Protein AF-0000000067792251 (afdb_homodimer)

Solvent-accessible surface area (backbone atoms only — not comparable to full-atom values): 27519 Å² total; per-residue (Å²): 104,34,86,64,56,53,53,62,68,55,43,51,54,51,32,38,54,39,51,49,47,38,54,52,42,26,46,64,21,83,80,44,34,27,47,16,54,19,36,26,45,37,43,52,54,42,43,35,72,36,38,66,38,32,41,46,61,91,41,80,80,48,86,60,35,38,45,60,38,61,23,41,11,64,29,30,64,33,52,50,41,48,38,27,75,64,55,43,46,65,62,75,56,53,77,36,33,48,39,90,92,36,55,37,55,70,33,40,40,35,92,54,25,72,84,43,71,46,70,21,70,60,67,33,50,43,54,39,52,46,44,52,51,34,52,53,29,56,76,65,70,42,86,32,39,30,38,34,38,34,37,53,62,36,62,59,34,19,46,40,56,28,30,40,32,51,30,30,64,68,33,32,33,45,30,38,38,33,31,51,37,38,60,58,36,74,88,33,43,26,66,78,77,58,38,66,66,52,52,65,55,34,45,42,30,45,48,35,44,73,44,74,37,47,23,75,36,53,60,44,42,49,57,49,71,75,61,60,72,76,78,48,28,18,34,34,37,44,21,47,27,41,28,11,42,85,31,82,93,39,39,76,40,50,80,26,41,68,32,53,55,54,76,66,49,44,54,52,45,46,60,66,47,50,83,130,103,34,87,63,56,51,52,62,69,55,44,50,54,51,32,38,54,39,49,48,46,37,53,54,41,27,45,65,22,83,79,45,31,27,47,16,54,18,35,27,45,36,43,55,54,45,44,35,71,35,37,65,39,32,42,44,63,90,42,80,79,48,87,61,34,39,46,60,37,62,23,41,11,66,28,30,63,34,51,50,39,49,39,28,74,64,55,42,45,65,62,76,56,52,77,36,32,49,38,90,91,36,56,38,53,70,34,40,41,36,92,53,26,72,85,43,71,47,70,22,69,61,68,32,50,42,54,39,51,47,44,53,52,34,52,52,29,56,76,64,71,42,84,33,39,32,38,35,39,34,36,55,60,37,63,59,34,18,47,39,56,30,30,40,34,52,30,31,64,68,32,33,33,44,29,39,38,34,32,49,37,37,57,60,34,74,89,34,43,28,65,78,76,57,38,65,66,53,52,66,54,34,45,41,31,45,46,34,44,73,45,74,38,48,23,72,36,52,62,46,42,48,55,48,71,75,63,62,72,76,78,48,26,18,35,33,38,44,22,47,27,39,28,11,42,83,32,82,93,38,39,73,41,51,79,25,42,69,32,54,54,54,76,67,48,44,54,53,46,47,60,65,46,50,84,130

Sequence (552 aa):
MNPYSLSVEALTHKARAIRRRIIHLNANSPAGGHTGADLSQVEILTALYFRILNCAPDRLQDPQRDIYIQSKGHAVGGYYCCLAEAGYFPESWLATYQHPDSHLPGHPVKHKTPGIELNTGALGHGLPVAVGIALAAKRDNSPRRVFVLTGDGELAEGSNWEAALAAAHYQLDNLIIINDKNKLQLAGTTCSIMNTDPLAEKWQAFGLQVTECAGNDMRSVVDTLENLPRNGKPNVVIANTEKGAGVSFIQGRAEWHHRVPKGEEIALALEELKDEMNPYSLSVEALTHKARAIRRRIIHLNANSPAGGHTGADLSQVEILTALYFRILNCAPDRLQDPQRDIYIQSKGHAVGGYYCCLAEAGYFPESWLATYQHPDSHLPGHPVKHKTPGIELNTGALGHGLPVAVGIALAAKRDNSPRRVFVLTGDGELAEGSNWEAALAAAHYQLDNLIIINDKNKLQLAGTTCSIMNTDPLAEKWQAFGLQVTECAGNDMRSVVDTLENLPRNGKPNVVIANTEKGAGVSFIQGRAEWHHRVPKGEEIALALEELKDE

pLDDT: mean 95.2, std 5.19, range [66.39, 98.92]

Nearest PDB structures (foldseek):
  6yak-assembly1_CCC  TM=9.677E-01  e=5.558E-31  Carboxydothermus hydrogenoformans
  6ha3-assembly1_A  TM=9.333E-01  e=1.113E-20  Homo sapiens
  6rjb-assembly1_B  TM=9.336E-01  e=1.178E-20  Homo sapiens
  3ooy-assembly1_A  TM=9.519E-01  e=7.527E-20  Homo sapiens
  4kxw-assembly1_A  TM=9.308E-01  e=3.239E-20  Homo sapiens

Structure (mmCIF, N/CA/C/O backbone):
data_AF-0000000067792251-model_v1
#
loop_
_entity.id
_entity.type
_entity.pdbx_description
1 polymer 'Transketolase N-terminal section'
#
loop_
_atom_site.group_PDB
_atom_site.id
_atom_site.type_symbol
_atom_site.label_atom_id
_atom_site.label_alt_id
_atom_site.label_comp_id
_atom_site.label_asym_id
_atom_site.label_entity_id
_atom_site.label_seq_id
_atom_site.pdbx_PDB_ins_code
_atom_site.Cartn_x
_atom_site.Cartn_y
_atom_site.Cartn_z
_atom_site.occupancy
_atom_site.B_iso_or_equiv
_atom_site.auth_seq_id
_atom_site.auth_comp_id
_atom_site.auth_asym_id
_atom_site.auth_atom_id
_atom_site.pdbx_PDB_model_num
ATOM 1 N N . MET A 1 1 ? -15.601 -30.311 -8.349 1 82.53 1 MET A N 1
ATOM 2 C CA . MET A 1 1 ? -14.493 -31.082 -7.793 1 82.53 1 MET A CA 1
ATOM 3 C C . MET A 1 1 ? -13.341 -31.175 -8.788 1 82.53 1 MET A C 1
ATOM 5 O O . MET A 1 1 ? -13.553 -31.087 -9.999 1 82.53 1 MET A O 1
ATOM 9 N N . ASN A 1 2 ? -12.109 -31.281 -8.289 1 88.79 2 ASN A N 1
ATOM 10 C CA . ASN A 1 2 ? -10.935 -31.504 -9.126 1 88.79 2 ASN A CA 1
ATOM 11 C C . ASN A 1 2 ? -10.942 -32.901 -9.741 1 88.79 2 ASN A C 1
ATOM 13 O O . ASN A 1 2 ? -11.087 -33.896 -9.03 1 88.79 2 ASN A O 1
ATOM 17 N N . PRO A 1 3 ? -10.883 -33.1 -10.979 1 92.8 3 PRO A N 1
ATOM 18 C CA . PRO A 1 3 ? -11.01 -34.419 -11.603 1 92.8 3 PRO A CA 1
ATOM 19 C C . PRO A 1 3 ? -9.802 -35.315 -11.339 1 92.8 3 PRO A C 1
ATOM 21 O O . PRO A 1 3 ? -9.87 -36.528 -11.551 1 92.8 3 PRO A O 1
ATOM 24 N N . TYR A 1 4 ? -8.658 -34.853 -10.886 1 93.98 4 TYR A N 1
ATOM 25 C CA . TYR A 1 4 ? -7.439 -35.64 -10.734 1 93.98 4 TYR A CA 1
ATOM 26 C C . TYR A 1 4 ? -7.259 -36.093 -9.29 1 93.98 4 TYR A C 1
ATOM 28 O O . TYR A 1 4 ? -7.172 -37.292 -9.015 1 93.98 4 TYR A O 1
ATOM 36 N N . SER A 1 5 ? -7.189 -35.232 -8.239 1 94.11 5 SER A N 1
ATOM 37 C CA . SER A 1 5 ? -6.952 -35.506 -6.826 1 94.11 5 SER A CA 1
ATOM 38 C C . SER A 1 5 ? -5.721 -36.385 -6.632 1 94.11 5 SER A C 1
ATOM 40 O O . SER A 1 5 ? -5.793 -37.428 -5.979 1 94.11 5 SER A O 1
ATOM 42 N N . LEU A 1 6 ? -4.628 -36.034 -7.203 1 98.24 6 LEU A N 1
ATOM 43 C CA . LEU A 1 6 ? -3.409 -36.835 -7.252 1 98.24 6 LEU A CA 1
ATOM 44 C C . LEU A 1 6 ? -2.727 -36.871 -5.889 1 98.24 6 LEU A C 1
ATOM 46 O O . LEU A 1 6 ? -2.88 -35.945 -5.089 1 98.24 6 LEU A O 1
ATOM 50 N N . SER A 1 7 ? -1.972 -37.999 -5.653 1 98.46 7 SER A N 1
ATOM 51 C CA . SER A 1 7 ? -1.122 -38.095 -4.47 1 98.46 7 SER A CA 1
ATOM 52 C C . SER A 1 7 ? 0.087 -37.172 -4.582 1 98.46 7 SER A C 1
ATOM 54 O O . SER A 1 7 ? 0.395 -36.672 -5.666 1 98.46 7 SER A O 1
ATOM 56 N N . VAL A 1 8 ? 0.789 -36.948 -3.49 1 98.51 8 VAL A N 1
ATOM 57 C CA . VAL A 1 8 ? 1.973 -36.096 -3.478 1 98.51 8 VAL A CA 1
ATOM 58 C C . VAL A 1 8 ? 3.025 -36.659 -4.431 1 98.51 8 VAL A C 1
ATOM 60 O O . VAL A 1 8 ? 3.685 -35.906 -5.151 1 98.51 8 VAL A O 1
ATOM 63 N N . GLU A 1 9 ? 3.183 -37.935 -4.427 1 97.93 9 GLU A N 1
ATOM 64 C CA . GLU A 1 9 ? 4.147 -38.578 -5.314 1 97.93 9 GLU A CA 1
ATOM 65 C C . GLU A 1 9 ? 3.78 -38.358 -6.779 1 97.93 9 GLU A C 1
ATOM 67 O O . GLU A 1 9 ? 4.639 -38.017 -7.595 1 97.93 9 GLU A O 1
ATOM 72 N N . ALA A 1 10 ? 2.55 -38.578 -7.084 1 98.4 10 ALA A N 1
ATOM 73 C CA . ALA A 1 10 ? 2.084 -38.373 -8.453 1 98.4 10 ALA A CA 1
ATOM 74 C C . ALA A 1 10 ? 2.225 -36.911 -8.868 1 98.4 10 ALA A C 1
ATOM 76 O O . ALA A 1 10 ? 2.554 -36.615 -10.019 1 98.4 10 ALA A O 1
ATOM 77 N N . LEU A 1 11 ? 1.97 -36.029 -7.939 1 98.71 11 LEU A N 1
ATOM 78 C CA . LEU A 1 11 ? 2.139 -34.603 -8.2 1 98.71 11 LEU A CA 1
ATOM 79 C C . LEU A 1 11 ? 3.595 -34.277 -8.512 1 98.71 11 LEU A C 1
ATOM 81 O O . LEU A 1 11 ? 3.878 -33.445 -9.378 1 98.71 11 LEU A O 1
ATOM 85 N N . THR A 1 12 ? 4.478 -34.857 -7.789 1 98.14 12 THR A N 1
ATOM 86 C CA . THR A 1 12 ? 5.901 -34.627 -8.014 1 98.14 12 THR A CA 1
ATOM 87 C C . THR A 1 12 ? 6.299 -35.043 -9.427 1 98.14 12 THR A C 1
ATOM 89 O O . THR A 1 12 ? 7.052 -34.335 -10.099 1 98.14 12 THR A O 1
ATOM 92 N N . HIS A 1 13 ? 5.792 -36.161 -9.866 1 97.7 13 HIS A N 1
ATOM 93 C CA . HIS A 1 13 ? 6.05 -36.617 -11.227 1 97.7 13 HIS A CA 1
ATOM 94 C C . HIS A 1 13 ? 5.44 -35.667 -12.252 1 97.7 13 HIS A C 1
ATOM 96 O O . HIS A 1 13 ? 6.07 -35.349 -13.263 1 97.7 13 HIS A O 1
ATOM 102 N N . LYS A 1 14 ? 4.202 -35.305 -11.977 1 97.87 14 LYS A N 1
ATOM 103 C CA . LYS A 1 14 ? 3.513 -34.363 -12.854 1 97.87 14 LYS A CA 1
ATOM 104 C C . LYS A 1 14 ? 4.281 -33.048 -12.959 1 97.87 14 LYS A C 1
ATOM 106 O O . LYS A 1 14 ? 4.379 -32.465 -14.041 1 97.87 14 LYS A O 1
ATOM 111 N N . ALA A 1 15 ? 4.82 -32.552 -11.882 1 98.36 15 ALA A N 1
ATOM 112 C CA . ALA A 1 15 ? 5.598 -31.317 -11.852 1 98.36 15 ALA A CA 1
ATOM 113 C C . ALA A 1 15 ? 6.842 -31.431 -12.729 1 98.36 15 ALA A C 1
ATOM 115 O O . ALA A 1 15 ? 7.211 -30.479 -13.421 1 98.36 15 ALA A O 1
ATOM 116 N N . ARG A 1 16 ? 7.485 -32.513 -12.664 1 97.73 16 ARG A N 1
ATOM 117 C CA . ARG A 1 16 ? 8.661 -32.741 -13.498 1 97.73 16 ARG A CA 1
ATOM 118 C C . ARG A 1 16 ? 8.301 -32.69 -14.979 1 97.73 16 ARG A C 1
ATOM 120 O O . ARG A 1 16 ? 9.034 -32.108 -15.781 1 97.73 16 ARG A O 1
ATOM 127 N N . ALA A 1 17 ? 7.225 -33.335 -15.319 1 97.51 17 ALA A N 1
ATOM 128 C CA . ALA A 1 17 ? 6.744 -33.301 -16.697 1 97.51 17 ALA A CA 1
ATOM 129 C C . ALA A 1 17 ? 6.462 -31.87 -17.145 1 97.51 17 ALA A C 1
ATOM 131 O O . ALA A 1 17 ? 6.787 -31.49 -18.272 1 97.51 17 ALA A O 1
ATOM 132 N N . ILE A 1 18 ? 5.879 -31.107 -16.322 1 98.17 18 ILE A N 1
ATOM 133 C CA . ILE A 1 18 ? 5.563 -29.714 -16.619 1 98.17 18 ILE A CA 1
ATOM 134 C C . ILE A 1 18 ? 6.853 -28.922 -16.815 1 98.17 18 ILE A C 1
ATOM 136 O O . ILE A 1 18 ? 6.949 -28.093 -17.723 1 98.17 18 ILE A O 1
ATOM 140 N N . ARG A 1 19 ? 7.859 -29.169 -16.011 1 98.32 19 ARG A N 1
ATOM 141 C CA . ARG A 1 19 ? 9.146 -28.502 -16.177 1 98.32 19 ARG A CA 1
ATOM 142 C C . ARG A 1 19 ? 9.736 -28.786 -17.555 1 98.32 19 ARG A C 1
ATOM 144 O O . ARG A 1 19 ? 10.285 -27.889 -18.198 1 98.32 19 ARG A O 1
ATOM 151 N N . ARG A 1 20 ? 9.643 -30.028 -17.948 1 97.86 20 ARG A N 1
ATOM 152 C CA . ARG A 1 20 ? 10.148 -30.375 -19.272 1 97.86 20 ARG A CA 1
ATOM 153 C C . ARG A 1 20 ? 9.419 -29.591 -20.359 1 97.86 20 ARG A C 1
ATOM 155 O O . ARG A 1 20 ? 10.041 -29.113 -21.31 1 97.86 20 ARG A O 1
ATOM 162 N N . ARG A 1 21 ? 8.191 -29.459 -20.209 1 97.56 21 ARG A N 1
ATOM 163 C CA . ARG A 1 21 ? 7.401 -28.702 -21.175 1 97.56 21 ARG A CA 1
ATOM 164 C C . ARG A 1 21 ? 7.799 -27.23 -21.174 1 97.56 21 ARG A C 1
ATOM 166 O O . ARG A 1 21 ? 7.837 -26.591 -22.227 1 97.56 21 ARG A O 1
ATOM 173 N N . ILE A 1 22 ? 8.011 -26.692 -19.984 1 97.83 22 ILE A N 1
ATOM 174 C CA . ILE A 1 22 ? 8.428 -25.3 -19.857 1 97.83 22 ILE A CA 1
ATOM 175 C C . ILE A 1 22 ? 9.731 -25.079 -20.623 1 97.83 22 ILE A C 1
ATOM 177 O O . ILE A 1 22 ? 9.878 -24.083 -21.335 1 97.83 22 ILE A O 1
ATOM 181 N N . ILE A 1 23 ? 10.66 -25.99 -20.473 1 97.55 23 ILE A N 1
ATOM 182 C CA . ILE A 1 23 ? 11.942 -25.895 -21.164 1 97.55 23 ILE A CA 1
ATOM 183 C C . ILE A 1 23 ? 11.712 -25.842 -22.672 1 97.55 23 ILE A C 1
ATOM 185 O O . ILE A 1 23 ? 12.237 -24.959 -23.356 1 97.55 23 ILE A O 1
ATOM 189 N N . HIS A 1 24 ? 10.911 -26.717 -23.183 1 97 24 HIS A N 1
ATOM 190 C CA . HIS A 1 24 ? 10.625 -26.758 -24.613 1 97 24 HIS A CA 1
ATOM 191 C C . HIS A 1 24 ? 9.879 -25.506 -25.062 1 97 24 HIS A C 1
ATOM 193 O O . HIS A 1 24 ? 10.175 -24.947 -26.12 1 97 24 HIS A O 1
ATOM 199 N N . LEU A 1 25 ? 8.887 -25.111 -24.31 1 97.56 25 LEU A N 1
ATOM 200 C CA . LEU A 1 25 ? 8.066 -23.948 -24.631 1 97.56 25 LEU A CA 1
ATOM 201 C C . LEU A 1 25 ? 8.933 -22.708 -24.826 1 97.56 25 LEU A C 1
ATOM 203 O O . LEU A 1 25 ? 8.818 -22.019 -25.842 1 97.56 25 LEU A O 1
ATOM 207 N N . ASN A 1 26 ? 9.726 -22.45 -23.858 1 96.3 26 ASN A N 1
ATOM 208 C CA . ASN A 1 26 ? 10.557 -21.251 -23.9 1 96.3 26 ASN A CA 1
ATOM 209 C C . ASN A 1 26 ? 11.639 -21.357 -24.971 1 96.3 26 ASN A C 1
ATOM 211 O O . ASN A 1 26 ? 11.951 -20.373 -25.644 1 96.3 26 ASN A O 1
ATOM 215 N N . ALA A 1 27 ? 12.22 -22.48 -25.122 1 95.1 27 ALA A N 1
ATOM 216 C CA . ALA A 1 27 ? 13.257 -22.685 -26.13 1 95.1 27 ALA A CA 1
ATOM 217 C C . ALA A 1 27 ? 12.723 -22.403 -27.532 1 95.1 27 ALA A C 1
ATOM 219 O O . ALA A 1 27 ? 13.469 -21.961 -28.409 1 95.1 27 ALA A O 1
ATOM 220 N N . ASN A 1 28 ? 11.489 -22.609 -27.754 1 94.34 28 ASN A N 1
ATOM 221 C CA . ASN A 1 28 ? 10.909 -22.513 -29.089 1 94.34 28 ASN A CA 1
ATOM 222 C C . ASN A 1 28 ? 10.138 -21.209 -29.273 1 94.34 28 ASN A C 1
ATOM 224 O O . ASN A 1 28 ? 9.546 -20.976 -30.328 1 94.34 28 ASN A O 1
ATOM 228 N N . SER A 1 29 ? 10.054 -20.436 -28.258 1 94.14 29 SER A N 1
ATOM 229 C CA . SER A 1 29 ? 9.326 -19.173 -28.326 1 94.14 29 SER A CA 1
ATOM 230 C C . SER A 1 29 ? 10.08 -18.145 -29.163 1 94.14 29 SER A C 1
ATOM 232 O O . SER A 1 29 ? 11.261 -17.886 -28.922 1 94.14 29 SER A O 1
ATOM 234 N N . PRO A 1 30 ? 9.458 -17.465 -30.124 1 92.4 30 PRO A N 1
ATOM 235 C CA . PRO A 1 30 ? 10.131 -16.447 -30.934 1 92.4 30 PRO A CA 1
ATOM 236 C C . PRO A 1 30 ? 10.457 -15.183 -30.142 1 92.4 30 PRO A C 1
ATOM 238 O O . PRO A 1 30 ? 11.376 -14.444 -30.502 1 92.4 30 PRO A O 1
ATOM 241 N N . ALA A 1 31 ? 9.669 -14.882 -29.123 1 88.56 31 ALA A N 1
ATOM 242 C CA . ALA A 1 31 ? 9.847 -13.653 -28.355 1 88.56 31 ALA A CA 1
ATOM 243 C C . ALA A 1 31 ? 10.586 -13.925 -27.048 1 88.56 31 ALA A C 1
ATOM 245 O O . ALA A 1 31 ? 10.693 -13.043 -26.192 1 88.56 31 ALA A O 1
ATOM 246 N N . GLY A 1 32 ? 11.031 -15.105 -26.919 1 87.15 32 GLY A N 1
ATOM 247 C CA . GLY A 1 32 ? 11.693 -15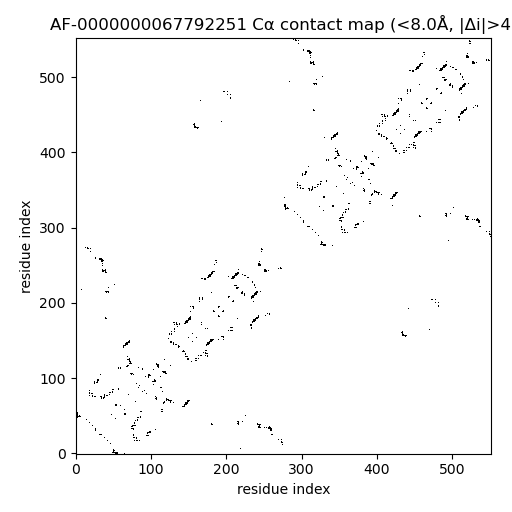.461 -25.674 1 87.15 32 GLY A CA 1
ATOM 248 C C . GLY A 1 32 ? 10.73 -15.928 -24.599 1 87.15 32 GLY A C 1
ATOM 249 O O . GLY A 1 32 ? 9.667 -16.473 -24.904 1 87.15 32 GLY A O 1
ATOM 250 N N . GLY A 1 33 ? 11.173 -15.865 -23.332 1 88.92 33 GLY A N 1
ATOM 251 C CA . GLY A 1 33 ? 10.363 -16.32 -22.213 1 88.92 33 GLY A CA 1
ATOM 252 C C . GLY A 1 33 ? 11.001 -16.047 -20.864 1 88.92 33 GLY A C 1
ATOM 253 O O . GLY A 1 33 ? 12.097 -15.488 -20.792 1 88.92 33 GLY A O 1
ATOM 254 N N . HIS A 1 34 ? 10.269 -16.278 -19.864 1 92.33 34 HIS A N 1
ATOM 255 C CA . HIS A 1 34 ? 10.714 -16.092 -18.488 1 92.33 34 HIS A CA 1
ATOM 256 C C . HIS A 1 34 ? 10.905 -17.431 -17.785 1 92.33 34 HIS A C 1
ATOM 258 O O . HIS A 1 34 ? 10.181 -17.75 -16.839 1 92.33 34 HIS A O 1
ATOM 264 N N . THR A 1 35 ? 11.986 -18.127 -18.239 1 94.89 35 THR A N 1
ATOM 265 C CA . THR A 1 35 ? 12.206 -19.505 -17.815 1 94.89 35 THR A CA 1
ATOM 266 C C . THR A 1 35 ? 12.335 -19.589 -16.296 1 94.89 35 THR A C 1
ATOM 268 O O . THR A 1 35 ? 11.735 -20.461 -15.664 1 94.89 35 THR A O 1
ATOM 271 N N . GLY A 1 36 ? 13.104 -18.689 -15.747 1 94.06 36 GLY A N 1
ATOM 272 C CA . GLY A 1 36 ? 13.316 -18.705 -14.308 1 94.06 36 GLY A CA 1
ATOM 273 C C . GLY A 1 36 ? 12.032 -18.555 -13.515 1 94.06 36 GLY A C 1
ATOM 274 O O . GLY A 1 36 ? 11.783 -19.315 -12.577 1 94.06 36 GLY A O 1
ATOM 275 N N . ALA A 1 37 ? 11.224 -17.585 -13.908 1 94.27 37 ALA A N 1
ATOM 276 C CA . ALA A 1 37 ? 9.961 -17.325 -13.22 1 94.27 37 ALA A CA 1
ATOM 277 C C . ALA A 1 37 ? 8.979 -18.475 -13.423 1 94.27 37 ALA A C 1
ATOM 279 O O . ALA A 1 37 ? 8.236 -18.834 -12.506 1 94.27 37 ALA A O 1
ATOM 280 N N . ASP A 1 38 ? 8.921 -19.059 -14.621 1 96.81 38 ASP A N 1
ATOM 281 C CA . ASP A 1 38 ? 8.051 -20.192 -14.921 1 96.81 38 ASP A CA 1
ATOM 282 C C . ASP A 1 38 ? 8.366 -21.381 -14.016 1 96.81 38 ASP A C 1
ATOM 284 O O . ASP A 1 38 ? 7.456 -22.025 -13.489 1 96.81 38 ASP A O 1
ATOM 288 N N . LEU A 1 39 ? 9.617 -21.613 -13.831 1 97.78 39 LEU A N 1
ATOM 289 C CA . LEU A 1 39 ? 10.072 -22.788 -13.097 1 97.78 39 LEU A CA 1
ATOM 290 C C . LEU A 1 39 ? 9.857 -22.61 -11.598 1 97.78 39 LEU A C 1
ATOM 292 O O . LEU A 1 39 ? 9.609 -23.583 -10.882 1 97.78 39 LEU A O 1
ATOM 296 N N . SER A 1 40 ? 9.843 -21.417 -11.12 1 97.45 40 SER A N 1
ATOM 297 C CA . SER A 1 40 ? 9.739 -21.171 -9.686 1 97.45 40 SER A CA 1
ATOM 298 C C . SER A 1 40 ? 8.382 -21.613 -9.146 1 97.45 40 SER A C 1
ATOM 300 O O . SER A 1 40 ? 8.28 -22.065 -8.004 1 97.45 40 SER A O 1
ATOM 302 N N . GLN A 1 41 ? 7.364 -21.594 -9.946 1 98.17 41 GLN A N 1
ATOM 303 C CA . GLN A 1 41 ? 5.996 -21.716 -9.454 1 98.17 41 GLN A CA 1
ATOM 304 C C . GLN A 1 41 ? 5.429 -23.103 -9.743 1 98.17 41 GLN A C 1
ATOM 306 O O . GLN A 1 41 ? 4.241 -23.351 -9.528 1 98.17 41 GLN A O 1
ATOM 311 N N . VAL A 1 42 ? 6.15 -24.012 -10.241 1 98.74 42 VAL A N 1
ATOM 312 C CA . VAL A 1 42 ? 5.674 -25.267 -10.812 1 98.74 42 VAL A CA 1
ATOM 313 C C . VAL A 1 42 ? 4.946 -26.079 -9.743 1 98.74 42 VAL A C 1
ATOM 315 O O . VAL A 1 42 ? 3.848 -26.587 -9.98 1 98.74 42 VAL A O 1
ATOM 318 N N . GLU A 1 43 ? 5.525 -26.246 -8.527 1 98.84 43 GLU A N 1
ATOM 319 C CA . GLU A 1 43 ? 4.875 -27.027 -7.479 1 98.84 43 GLU A CA 1
ATOM 320 C C . GLU A 1 43 ? 3.523 -26.428 -7.103 1 98.84 43 GLU A C 1
ATOM 322 O O . GLU A 1 43 ? 2.555 -27.158 -6.879 1 98.84 43 GLU A O 1
ATOM 327 N N . ILE A 1 44 ? 3.46 -25.116 -7.061 1 98.84 44 ILE A N 1
ATOM 328 C CA . ILE A 1 44 ? 2.25 -24.414 -6.647 1 98.84 44 ILE A CA 1
ATOM 329 C C . ILE A 1 44 ? 1.128 -24.686 -7.647 1 98.84 44 ILE A C 1
ATOM 331 O O . ILE A 1 44 ? 0.055 -25.162 -7.271 1 98.84 44 ILE A O 1
ATOM 335 N N . LEU A 1 45 ? 1.389 -24.438 -8.933 1 98.82 45 LEU A N 1
ATOM 336 C CA . LEU A 1 45 ? 0.381 -24.626 -9.97 1 98.82 45 LEU A CA 1
ATOM 337 C C . LEU A 1 45 ? -0.031 -26.091 -10.069 1 98.82 45 LEU A C 1
ATOM 339 O O . LEU A 1 45 ? -1.214 -26.397 -10.234 1 98.82 45 LEU A O 1
ATOM 343 N N . THR A 1 46 ? 0.963 -26.969 -9.982 1 98.85 46 THR A N 1
ATOM 344 C CA . THR A 1 46 ? 0.675 -28.396 -10.076 1 98.85 46 THR A CA 1
ATOM 345 C C . THR A 1 46 ? -0.246 -28.838 -8.942 1 98.85 46 THR A C 1
ATOM 347 O O . THR A 1 46 ? -1.232 -29.539 -9.173 1 98.85 46 THR A O 1
ATOM 350 N N . ALA A 1 47 ? 0.059 -28.45 -7.723 1 98.87 47 ALA A N 1
ATOM 351 C CA . ALA A 1 47 ? -0.785 -28.788 -6.58 1 98.87 47 ALA A CA 1
ATOM 352 C C . ALA A 1 47 ? -2.201 -28.248 -6.764 1 98.87 47 ALA A C 1
ATOM 354 O O . ALA A 1 47 ? -3.179 -28.946 -6.485 1 98.87 47 ALA A O 1
ATOM 355 N N . LEU A 1 48 ? -2.331 -27.056 -7.237 1 98.78 48 LEU A N 1
ATOM 356 C CA . LEU A 1 48 ? -3.628 -26.406 -7.392 1 98.78 48 LEU A CA 1
ATOM 357 C C . LEU A 1 48 ? -4.477 -27.129 -8.433 1 98.78 48 LEU A C 1
ATOM 359 O O . LEU A 1 48 ? -5.587 -27.576 -8.133 1 98.78 48 LEU A O 1
ATOM 363 N N . TYR A 1 49 ? -3.971 -27.387 -9.613 1 98.6 49 TYR A N 1
ATOM 364 C CA . TYR A 1 49 ? -4.79 -27.804 -10.746 1 98.6 49 TYR A CA 1
ATOM 365 C C . TYR A 1 49 ? -4.985 -29.315 -10.75 1 98.6 49 TYR A C 1
ATOM 367 O O . TYR A 1 49 ? -5.894 -29.828 -11.407 1 98.6 49 TYR A O 1
ATOM 375 N N . PHE A 1 50 ? -4.143 -30.074 -9.987 1 98.74 50 PHE A N 1
ATOM 376 C CA . PHE A 1 50 ? -4.252 -31.526 -10.075 1 98.74 50 PHE A CA 1
ATOM 377 C C . PHE A 1 50 ? -4.686 -32.118 -8.74 1 98.74 50 PHE A C 1
ATOM 379 O O . PHE A 1 50 ? -4.704 -33.339 -8.573 1 98.74 50 PHE A O 1
ATOM 386 N N . ARG A 1 51 ? -5.052 -31.201 -7.809 1 98.39 51 ARG A N 1
ATOM 387 C CA . ARG A 1 51 ? -5.493 -31.779 -6.543 1 98.39 51 ARG A CA 1
ATOM 388 C C . ARG A 1 51 ? -6.425 -30.826 -5.802 1 98.39 51 ARG A C 1
ATOM 390 O O . ARG A 1 51 ? -7.498 -31.227 -5.348 1 98.39 51 ARG A O 1
ATOM 397 N N . ILE A 1 52 ? -6.19 -29.566 -5.749 1 98.31 52 ILE A N 1
ATOM 398 C CA . ILE A 1 52 ? -6.735 -28.701 -4.709 1 98.31 52 ILE A CA 1
ATOM 399 C C . ILE A 1 52 ? -7.94 -27.936 -5.253 1 98.31 52 ILE A C 1
ATOM 401 O O . ILE A 1 52 ? -8.996 -27.895 -4.617 1 98.31 52 ILE A O 1
ATOM 405 N N . LEU A 1 53 ? -7.822 -27.318 -6.438 1 98.17 53 LEU A N 1
ATOM 406 C CA . LEU A 1 53 ? -8.855 -26.436 -6.972 1 98.17 53 LEU A CA 1
ATOM 407 C C . LEU A 1 53 ? -10.108 -27.224 -7.336 1 98.17 53 LEU A C 1
ATOM 409 O O . LEU A 1 53 ? -10.019 -28.294 -7.943 1 98.17 53 LEU A O 1
ATOM 413 N N . ASN A 1 54 ? -11.22 -26.705 -6.946 1 97.73 54 ASN A N 1
ATOM 414 C CA . ASN A 1 54 ? -12.493 -27.166 -7.489 1 97.73 54 ASN A CA 1
ATOM 415 C C . ASN A 1 54 ? -12.772 -26.553 -8.859 1 97.73 54 ASN A C 1
ATOM 417 O O . ASN A 1 54 ? -13.595 -25.644 -8.981 1 97.73 54 ASN A O 1
ATOM 421 N N . CYS A 1 55 ? -12.101 -27.036 -9.899 1 96.4 55 CYS A N 1
ATOM 422 C CA . CYS A 1 55 ? -12.276 -26.595 -11.278 1 96.4 55 CYS A CA 1
ATOM 423 C C . CYS A 1 55 ? -11.953 -27.719 -12.256 1 96.4 55 CYS A C 1
ATOM 425 O O . CYS A 1 55 ? -11.367 -28.732 -11.872 1 96.4 55 CYS A O 1
ATOM 427 N N . ALA A 1 56 ? -12.395 -27.593 -13.427 1 96.63 56 ALA A N 1
ATOM 428 C CA . ALA A 1 56 ? -12.178 -28.58 -14.482 1 96.63 56 ALA A CA 1
ATOM 429 C C . ALA A 1 56 ? -12.406 -27.967 -15.861 1 96.63 56 ALA A C 1
ATOM 431 O O . ALA A 1 56 ? -13.167 -27.007 -16.002 1 96.63 56 ALA A O 1
ATOM 432 N N . PRO A 1 57 ? -11.709 -28.546 -16.866 1 95.81 57 PRO A N 1
ATOM 433 C CA . PRO A 1 57 ? -11.818 -27.984 -18.214 1 95.81 57 PRO A CA 1
ATOM 434 C C . PRO A 1 57 ? -13.245 -28.024 -18.756 1 95.81 57 PRO A C 1
ATOM 436 O O . PRO A 1 57 ? -13.604 -27.222 -19.622 1 95.81 57 PRO A O 1
ATOM 439 N N . ASP A 1 58 ? -14.07 -28.921 -18.281 1 95.32 58 ASP A N 1
ATOM 440 C CA . ASP A 1 58 ? -15.429 -29.038 -18.8 1 95.32 58 ASP A CA 1
ATOM 441 C C . ASP A 1 58 ? -16.414 -28.246 -17.943 1 95.32 58 ASP A C 1
ATOM 443 O O . ASP A 1 58 ? -17.628 -28.348 -18.13 1 95.32 58 ASP A O 1
ATOM 447 N N . ARG A 1 59 ? -15.934 -27.49 -17.001 1 95.01 59 ARG A N 1
ATOM 448 C CA . ARG A 1 59 ? -16.791 -26.724 -16.102 1 95.01 59 ARG A CA 1
ATOM 449 C C . ARG A 1 59 ? -16.328 -25.274 -16.006 1 95.01 59 ARG A C 1
ATOM 451 O O . ARG A 1 59 ? -16.251 -24.712 -14.912 1 95.01 59 ARG A O 1
ATOM 458 N N . LEU A 1 60 ? -15.961 -24.705 -17.099 1 94.23 60 LEU A N 1
ATOM 459 C CA . LEU A 1 60 ? -15.387 -23.365 -17.15 1 94.23 60 LEU A CA 1
ATOM 460 C C . LEU A 1 60 ? -16.415 -22.317 -16.736 1 94.23 60 LEU A C 1
ATOM 462 O O . LEU A 1 60 ? -16.051 -21.233 -16.275 1 94.23 60 LEU A O 1
ATOM 466 N N . GLN A 1 61 ? -17.718 -22.647 -16.829 1 93.5 61 GLN A N 1
ATOM 467 C CA . GLN A 1 61 ? -18.761 -21.663 -16.557 1 93.5 61 GLN A CA 1
ATOM 468 C C . GLN A 1 61 ? -19.483 -21.973 -15.249 1 93.5 61 GLN A C 1
ATOM 470 O O . GLN A 1 61 ? -20.473 -21.322 -14.911 1 93.5 61 GLN A O 1
ATOM 475 N N . ASP A 1 62 ? -19.022 -23.001 -14.547 1 94.59 62 ASP A N 1
ATOM 476 C CA . ASP A 1 62 ? -19.616 -23.347 -13.26 1 94.59 62 ASP A CA 1
ATOM 477 C C . ASP A 1 62 ? -19.445 -22.212 -12.253 1 94.59 62 ASP A C 1
ATOM 479 O O . ASP A 1 62 ? -18.319 -21.847 -11.907 1 94.59 62 ASP A O 1
ATOM 483 N N . PRO A 1 63 ? -20.478 -21.665 -11.779 1 93.31 63 PRO A N 1
ATOM 484 C CA . PRO A 1 63 ? -20.377 -20.516 -10.876 1 93.31 63 PRO A CA 1
ATOM 485 C C . PRO A 1 63 ? -19.86 -20.898 -9.491 1 93.31 63 PRO A C 1
ATOM 487 O O . PRO A 1 63 ? -19.54 -20.022 -8.684 1 93.31 63 PRO A O 1
ATOM 490 N N . GLN A 1 64 ? -19.746 -22.16 -9.249 1 94.87 64 GLN A N 1
ATOM 491 C CA . GLN A 1 64 ? -19.33 -22.603 -7.922 1 94.87 64 GLN A CA 1
ATOM 492 C C . GLN A 1 64 ? -17.859 -23.01 -7.914 1 94.87 64 GLN A C 1
ATOM 494 O O . GLN A 1 64 ? -17.297 -23.303 -6.857 1 94.87 64 GLN A O 1
ATOM 499 N N . ARG A 1 65 ? -17.286 -23.022 -9.076 1 97.41 65 ARG A N 1
ATOM 500 C CA . ARG A 1 65 ? -15.9 -23.468 -9.171 1 97.41 65 ARG A CA 1
ATOM 501 C C . ARG A 1 65 ? -14.957 -22.468 -8.512 1 97.41 65 ARG A C 1
ATOM 503 O O . ARG A 1 65 ? -15.299 -21.294 -8.354 1 97.41 65 ARG A O 1
ATOM 510 N N . ASP A 1 66 ? -13.782 -22.964 -8.112 1 98.25 66 ASP A N 1
ATOM 511 C CA . ASP A 1 66 ? -12.734 -22.065 -7.64 1 98.25 66 ASP A CA 1
ATOM 512 C C . ASP A 1 66 ? -12.193 -21.206 -8.781 1 98.25 66 ASP A C 1
ATOM 514 O O . ASP A 1 66 ? -12.292 -21.584 -9.95 1 98.25 66 ASP A O 1
ATOM 518 N N . ILE A 1 67 ? -11.685 -20.053 -8.438 1 98.03 67 ILE A N 1
ATOM 519 C CA . ILE A 1 67 ? -11.058 -19.14 -9.387 1 98.03 67 ILE A CA 1
ATOM 520 C C . ILE A 1 67 ? -9.566 -19.026 -9.084 1 98.03 67 ILE A C 1
ATOM 522 O O . ILE A 1 67 ? -9.171 -18.88 -7.925 1 98.03 67 ILE A O 1
ATOM 526 N N . TYR A 1 68 ? -8.791 -19.162 -10.095 1 98.19 68 TYR A N 1
ATOM 527 C CA . TYR A 1 68 ? -7.358 -18.91 -9.993 1 98.19 68 TYR A CA 1
ATOM 528 C C . TYR A 1 68 ? -6.952 -17.715 -10.846 1 98.19 68 TYR A C 1
ATOM 530 O O . TYR A 1 68 ? -7.338 -17.618 -12.013 1 98.19 68 TYR A O 1
ATOM 538 N N . ILE A 1 69 ? -6.149 -16.849 -10.292 1 97.89 69 ILE A N 1
ATOM 539 C CA . ILE A 1 69 ? -5.639 -15.684 -11.007 1 97.89 69 ILE A CA 1
ATOM 540 C C . ILE A 1 69 ? -4.114 -15.668 -10.946 1 97.89 69 ILE A C 1
ATOM 542 O O . ILE A 1 69 ? -3.529 -15.711 -9.86 1 97.89 69 ILE A O 1
ATOM 546 N N . GLN A 1 70 ? -3.503 -15.654 -12.072 1 97.15 70 GLN A N 1
ATOM 547 C CA . GLN A 1 70 ? -2.065 -15.442 -12.198 1 97.15 70 GLN A CA 1
ATOM 548 C C . GLN A 1 70 ? -1.728 -13.954 -12.218 1 97.15 70 GLN A C 1
ATOM 550 O O . GLN A 1 70 ? -1.703 -13.332 -13.282 1 97.15 70 GLN A O 1
ATOM 555 N N . SER A 1 71 ? -1.374 -13.424 -11.084 1 96.59 71 SER A N 1
ATOM 556 C CA . SER A 1 71 ? -1.027 -12.008 -11.031 1 96.59 71 SER A CA 1
ATOM 557 C C . SER A 1 71 ? 0.392 -11.766 -11.536 1 96.59 71 SER A C 1
ATOM 559 O O . SER A 1 71 ? 0.673 -10.73 -12.142 1 96.59 71 SER A O 1
ATOM 561 N N . LYS A 1 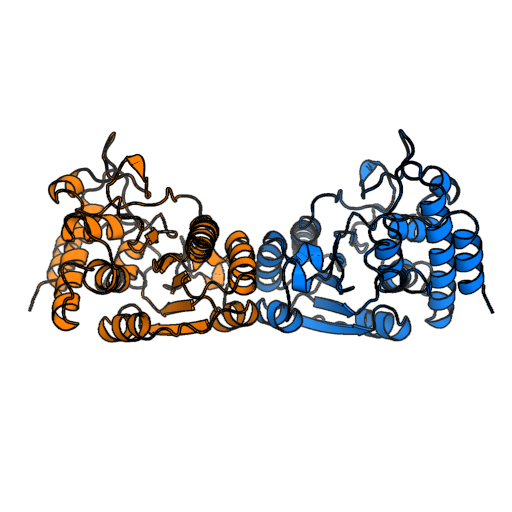72 ? 1.231 -12.729 -11.204 1 94.09 72 LYS A N 1
ATOM 562 C CA . LYS A 1 72 ? 2.577 -12.721 -11.768 1 94.09 72 LYS A CA 1
ATOM 563 C C . LYS A 1 72 ? 2.554 -13.08 -13.251 1 94.09 72 LYS A C 1
ATOM 565 O O . LYS A 1 72 ? 3.014 -14.155 -13.642 1 94.09 72 LYS A O 1
ATOM 570 N N . GLY A 1 73 ? 2.149 -12.181 -14.096 1 92.56 73 GLY A N 1
ATOM 571 C CA . GLY A 1 73 ? 1.728 -12.434 -15.465 1 92.56 73 GLY A CA 1
ATOM 572 C C . GLY A 1 73 ? 2.865 -12.872 -16.368 1 92.56 73 GLY A C 1
ATOM 573 O O . GLY A 1 73 ? 2.657 -13.638 -17.311 1 92.56 73 GLY A O 1
ATOM 574 N N . HIS A 1 74 ? 4.03 -12.384 -16.111 1 90.94 74 HIS A N 1
ATOM 575 C CA . HIS A 1 74 ? 5.148 -12.706 -16.991 1 90.94 74 HIS A CA 1
ATOM 576 C C . HIS A 1 74 ? 5.515 -14.183 -16.898 1 90.94 74 HIS A C 1
ATOM 578 O O . HIS A 1 74 ? 6.215 -14.709 -17.767 1 90.94 74 HIS A O 1
ATOM 584 N N . ALA A 1 75 ? 5.056 -14.875 -15.883 1 94.18 75 ALA A N 1
ATOM 585 C CA . ALA A 1 75 ? 5.336 -16.299 -15.718 1 94.18 75 ALA A CA 1
ATOM 586 C C . ALA A 1 75 ? 4.207 -17.15 -16.292 1 94.18 75 ALA A C 1
ATOM 588 O O . ALA A 1 75 ? 3.955 -18.261 -15.818 1 94.18 75 ALA A O 1
ATOM 589 N N . VAL A 1 76 ? 3.583 -16.676 -17.318 1 96.36 76 VAL A N 1
ATOM 590 C CA . VAL A 1 76 ? 2.389 -17.316 -17.861 1 96.36 76 VAL A CA 1
ATOM 591 C C . VAL A 1 76 ? 2.776 -18.603 -18.585 1 96.36 76 VAL A C 1
ATOM 593 O O . VAL A 1 76 ? 1.959 -19.517 -18.719 1 96.36 76 VAL A O 1
ATOM 596 N N . GLY A 1 77 ? 4.02 -18.699 -19.114 1 97 77 GLY A N 1
ATOM 597 C CA . GLY A 1 77 ? 4.448 -19.919 -19.78 1 97 77 GLY A CA 1
ATOM 598 C C . GLY A 1 77 ? 4.249 -21.162 -18.934 1 97 77 GLY A C 1
ATOM 599 O O . GLY A 1 77 ? 3.731 -22.172 -19.416 1 97 77 GLY A O 1
ATOM 600 N N . GLY A 1 78 ? 4.697 -21.089 -17.687 1 97.58 78 GLY A N 1
ATOM 601 C CA . GLY A 1 78 ? 4.469 -22.197 -16.772 1 97.58 78 GLY A CA 1
ATOM 602 C C . GLY A 1 78 ? 2.998 -22.493 -16.547 1 97.58 78 GLY A C 1
ATOM 603 O O . GLY A 1 78 ? 2.601 -23.656 -16.452 1 97.58 78 GLY A O 1
ATOM 604 N N . TYR A 1 79 ? 2.207 -21.495 -16.486 1 98.25 79 TYR A N 1
ATOM 605 C CA . TYR A 1 79 ? 0.764 -21.627 -16.316 1 98.25 79 TYR A CA 1
ATOM 606 C C . TYR A 1 79 ? 0.136 -22.332 -17.512 1 98.25 79 TYR A C 1
ATOM 608 O O . TYR A 1 79 ? -0.675 -23.246 -17.347 1 98.25 79 TYR A O 1
ATOM 616 N N . TYR A 1 80 ? 0.542 -21.95 -18.73 1 98.5 80 TYR A N 1
ATOM 617 C CA . TYR A 1 80 ? 0.038 -22.589 -19.94 1 98.5 80 TYR A CA 1
ATOM 618 C C . TYR A 1 80 ? 0.371 -24.076 -19.951 1 98.5 80 TYR A C 1
ATOM 620 O O . TYR A 1 80 ? -0.471 -24.904 -20.306 1 98.5 80 TYR A O 1
ATOM 628 N N . CYS A 1 81 ? 1.563 -24.421 -19.576 1 98.58 81 CYS A N 1
ATOM 629 C CA . CYS A 1 81 ? 1.963 -25.823 -19.542 1 98.58 81 CYS A CA 1
ATOM 630 C C . CYS A 1 81 ? 1.091 -26.616 -18.575 1 98.58 81 CYS A C 1
ATOM 632 O O . CYS A 1 81 ? 0.686 -27.74 -18.877 1 98.58 81 CYS A O 1
ATOM 634 N N . CYS A 1 82 ? 0.814 -26.011 -17.479 1 98.51 82 CYS A N 1
ATOM 635 C CA . CYS A 1 82 ? -0.049 -26.645 -16.489 1 98.51 82 CYS A CA 1
ATOM 636 C C . CYS A 1 82 ? -1.459 -26.837 -17.036 1 98.51 82 CYS A C 1
ATOM 638 O O . CYS A 1 82 ? -2.034 -27.92 -16.915 1 98.51 82 CYS A O 1
ATOM 640 N N . LEU A 1 83 ? -2.028 -25.802 -17.644 1 98.41 83 LEU A N 1
ATOM 641 C CA . LEU A 1 83 ? -3.38 -25.857 -18.188 1 98.41 83 LEU A CA 1
ATOM 642 C C . LEU A 1 83 ? -3.476 -26.895 -19.301 1 98.41 83 LEU A C 1
ATOM 644 O O . LEU A 1 83 ? -4.471 -27.617 -19.399 1 98.41 83 LEU A O 1
ATOM 648 N N . ALA A 1 84 ? -2.431 -26.938 -20.147 1 98.23 84 ALA A N 1
ATOM 649 C CA . ALA A 1 84 ? -2.406 -27.947 -21.202 1 98.23 84 ALA A CA 1
ATOM 650 C C . ALA A 1 84 ? -2.413 -29.356 -20.615 1 98.23 84 ALA A C 1
ATOM 652 O O . ALA A 1 84 ? -3.189 -30.211 -21.048 1 98.23 84 ALA A O 1
ATOM 653 N N . GLU A 1 85 ? -1.575 -29.545 -19.633 1 97.3 85 GLU A N 1
ATOM 654 C CA . GLU A 1 85 ? -1.499 -30.84 -18.963 1 97.3 85 GLU A CA 1
ATOM 655 C C . GLU A 1 85 ? -2.825 -31.197 -18.298 1 97.3 85 GLU A C 1
ATOM 657 O O . GLU A 1 85 ? -3.184 -32.373 -18.208 1 97.3 85 GLU A O 1
ATOM 662 N N . ALA A 1 86 ? -3.542 -30.231 -17.862 1 97.43 86 ALA A N 1
ATOM 663 C CA . ALA A 1 86 ? -4.809 -30.443 -17.167 1 97.43 86 ALA A CA 1
ATOM 664 C C . ALA A 1 86 ? -5.964 -30.563 -18.157 1 97.43 86 ALA A C 1
ATOM 666 O O . ALA A 1 86 ? -7.107 -30.805 -17.761 1 97.43 86 ALA A O 1
ATOM 667 N N . GLY A 1 87 ? -5.758 -30.301 -19.432 1 97.33 87 GLY A N 1
ATOM 668 C CA . GLY A 1 87 ? -6.746 -30.594 -20.458 1 97.33 87 GLY A CA 1
ATOM 669 C C . GLY A 1 87 ? -7.613 -29.4 -20.81 1 97.33 87 GLY A C 1
ATOM 670 O O . GLY A 1 87 ? -8.688 -29.557 -21.391 1 97.33 87 GLY A O 1
ATOM 671 N N . TYR A 1 88 ? -7.195 -28.23 -20.472 1 97.84 88 TYR A N 1
ATOM 672 C CA . TYR A 1 88 ? -7.995 -27.044 -20.756 1 97.84 88 TYR A CA 1
ATOM 673 C C . TYR A 1 88 ? -7.925 -26.679 -22.234 1 97.84 88 TYR A C 1
ATOM 675 O O . TYR A 1 88 ? -8.846 -26.059 -22.771 1 97.84 88 TYR A O 1
ATOM 683 N N . PHE A 1 89 ? -6.849 -27.029 -22.931 1 97.77 89 PHE A N 1
ATOM 684 C CA . PHE A 1 89 ? -6.664 -26.899 -24.372 1 97.77 89 PHE A CA 1
ATOM 685 C C . PHE A 1 89 ? -5.671 -27.935 -24.885 1 97.77 89 PHE A C 1
ATOM 687 O O . PHE A 1 89 ? -4.962 -28.567 -24.098 1 97.77 89 PHE A O 1
ATOM 694 N N . PRO A 1 90 ? -5.639 -28.159 -26.116 1 97.66 90 PRO A N 1
ATOM 695 C CA . PRO A 1 90 ? -4.748 -29.198 -26.637 1 97.66 90 PRO A CA 1
ATOM 696 C C . PRO A 1 90 ? -3.272 -28.857 -26.45 1 97.66 90 PRO A C 1
ATOM 698 O O . PRO A 1 90 ? -2.871 -27.707 -26.645 1 97.66 90 PRO A O 1
ATOM 701 N N . GLU A 1 91 ? -2.503 -29.849 -26.126 1 96.71 91 GLU A N 1
ATOM 702 C CA . GLU A 1 91 ? -1.07 -29.692 -25.897 1 96.71 91 GLU A CA 1
ATOM 703 C C . GLU A 1 91 ? -0.379 -29.09 -27.117 1 96.71 91 GLU A C 1
ATOM 705 O O . GLU A 1 91 ? 0.624 -28.386 -26.985 1 96.71 91 GLU A O 1
ATOM 710 N N . SER A 1 92 ? -0.918 -29.36 -28.264 1 97.16 92 SER A N 1
ATOM 711 C CA . SER A 1 92 ? -0.315 -28.886 -29.505 1 97.16 92 SER A CA 1
ATOM 712 C C . SER A 1 92 ? -0.283 -27.362 -29.557 1 97.16 92 SER A C 1
ATOM 714 O O . SER A 1 92 ? 0.496 -26.777 -30.312 1 97.16 92 SER A O 1
ATOM 716 N N . TRP A 1 93 ? -1.158 -26.657 -28.757 1 97.84 93 TRP A N 1
ATOM 717 C CA . TRP A 1 93 ? -1.165 -25.199 -28.714 1 97.84 93 TRP A CA 1
ATOM 718 C C . TRP A 1 93 ? 0.157 -24.663 -28.174 1 97.84 93 TRP A C 1
ATOM 720 O O . TRP A 1 93 ? 0.565 -23.549 -28.508 1 97.84 93 TRP A O 1
ATOM 730 N N . LEU A 1 94 ? 0.844 -25.426 -27.376 1 97.99 94 LEU A N 1
ATOM 731 C CA . LEU A 1 94 ? 2.067 -24.966 -26.726 1 97.99 94 LEU A CA 1
ATOM 732 C C . LEU A 1 94 ? 3.122 -24.588 -27.76 1 97.99 94 LEU A C 1
ATOM 734 O O . LEU A 1 94 ? 3.914 -23.67 -27.537 1 97.99 94 LEU A O 1
ATOM 738 N N . ALA A 1 95 ? 3.111 -25.212 -28.86 1 96.48 95 ALA A N 1
ATOM 739 C CA . ALA A 1 95 ? 4.08 -24.935 -29.917 1 96.48 95 ALA A CA 1
ATOM 740 C C . ALA A 1 95 ? 3.843 -23.558 -30.531 1 96.48 95 ALA A C 1
ATOM 742 O O . ALA A 1 95 ? 4.713 -23.021 -31.221 1 96.48 95 ALA A O 1
ATOM 743 N N . THR A 1 96 ? 2.696 -22.943 -30.286 1 96.9 96 THR A N 1
ATOM 744 C CA . THR A 1 96 ? 2.354 -21.655 -30.879 1 96.9 96 THR A CA 1
ATOM 745 C C . THR A 1 96 ? 2.575 -20.523 -29.879 1 96.9 96 THR A C 1
ATOM 747 O O . THR A 1 96 ? 2.259 -19.366 -30.164 1 96.9 96 THR A O 1
ATOM 750 N N . TYR A 1 97 ? 3.121 -20.82 -28.792 1 96.91 97 TYR A N 1
ATOM 751 C CA . TYR A 1 97 ? 3.353 -19.846 -27.73 1 96.91 97 TYR A CA 1
ATOM 752 C C . TYR A 1 97 ? 4.048 -18.603 -28.272 1 96.91 97 TYR A C 1
ATOM 754 O O . TYR A 1 97 ? 5.086 -18.702 -28.93 1 96.91 97 TYR A O 1
ATOM 762 N N . GLN A 1 98 ? 3.408 -17.456 -28.06 1 96.46 98 GLN A N 1
ATOM 763 C CA . GLN A 1 98 ? 3.879 -16.114 -28.385 1 96.46 98 GLN A CA 1
ATOM 764 C C . GLN A 1 98 ? 4.063 -15.946 -29.891 1 96.46 98 GLN A C 1
ATOM 766 O O . GLN A 1 98 ? 4.814 -15.075 -30.336 1 96.46 98 GLN A O 1
ATOM 771 N N . HIS A 1 99 ? 3.479 -16.845 -30.647 1 95.05 99 HIS A N 1
ATOM 772 C CA . HIS A 1 99 ? 3.374 -16.612 -32.083 1 95.05 99 HIS A CA 1
ATOM 773 C C . HIS A 1 99 ? 2.25 -15.631 -32.401 1 95.05 99 HIS A C 1
ATOM 775 O O . HIS A 1 99 ? 1.326 -15.459 -31.604 1 95.05 99 HIS A O 1
ATOM 781 N N . PRO A 1 100 ? 2.385 -14.942 -33.549 1 92.06 100 PRO A N 1
ATOM 782 C CA . PRO A 1 100 ? 1.28 -14.065 -33.944 1 92.06 100 PRO A CA 1
ATOM 783 C C . PRO A 1 100 ? -0.065 -14.788 -33.972 1 92.06 100 PRO A C 1
ATOM 785 O O . PRO A 1 100 ? -0.149 -15.924 -34.445 1 92.06 100 PRO A O 1
ATOM 788 N N . ASP A 1 101 ? -1.109 -14.287 -33.371 1 90.39 101 ASP A N 1
ATOM 789 C CA . ASP A 1 101 ? -2.488 -14.767 -33.359 1 90.39 101 ASP A CA 1
ATOM 790 C C . ASP A 1 101 ? -2.617 -16.047 -32.537 1 90.39 101 ASP A C 1
ATOM 792 O O . ASP A 1 101 ? -3.611 -16.767 -32.652 1 90.39 101 ASP A O 1
ATOM 796 N N . SER A 1 102 ? -1.508 -16.338 -31.813 1 95.16 102 SER A N 1
ATOM 797 C CA . SER A 1 102 ? -1.562 -17.505 -30.938 1 95.16 102 SER A CA 1
ATOM 798 C C . SER A 1 102 ? -2.612 -17.329 -29.846 1 95.16 102 SER A C 1
ATOM 800 O O . SER A 1 102 ? -2.922 -16.203 -29.451 1 95.16 102 SER A O 1
ATOM 802 N N . HIS A 1 103 ? -3.112 -18.405 -29.399 1 97.2 103 HIS A N 1
ATOM 803 C CA . HIS A 1 103 ? -4.004 -18.418 -28.245 1 97.2 103 HIS A CA 1
ATOM 804 C C . HIS A 1 103 ? -3.22 -18.309 -26.942 1 97.2 103 HIS A C 1
ATOM 806 O O . HIS A 1 103 ? -3.811 -18.246 -25.861 1 97.2 103 HIS A O 1
ATOM 812 N N . LEU A 1 104 ? -1.887 -18.251 -27.088 1 97.55 104 LEU A N 1
ATOM 813 C CA . LEU A 1 104 ? -1.029 -18.25 -25.908 1 97.55 104 LEU A CA 1
ATOM 814 C C . LEU A 1 104 ? -0.046 -17.086 -25.952 1 97.55 104 LEU A C 1
ATOM 816 O O . LEU A 1 104 ? 1.151 -17.286 -26.175 1 97.55 104 LEU A O 1
ATOM 820 N N . PRO A 1 105 ? -0.546 -15.883 -25.651 1 95.54 105 PRO A N 1
ATOM 821 C CA . PRO A 1 105 ? 0.352 -14.727 -25.615 1 95.54 105 PRO A CA 1
ATOM 822 C C . PRO A 1 105 ? 1.312 -14.763 -24.428 1 95.54 105 PRO A C 1
ATOM 824 O O . PRO A 1 105 ? 1.262 -15.691 -23.617 1 95.54 105 PRO A O 1
ATOM 827 N N . GLY A 1 106 ? 2.153 -13.727 -24.365 1 93.79 106 GLY A N 1
ATOM 828 C CA . GLY A 1 106 ? 3.212 -13.69 -23.369 1 93.79 106 GLY A CA 1
ATOM 829 C C . GLY A 1 106 ? 2.715 -13.329 -21.982 1 93.79 106 GLY A C 1
ATOM 830 O O . GLY A 1 106 ? 3.484 -13.34 -21.019 1 93.79 106 GLY A O 1
ATOM 831 N N . HIS A 1 107 ? 1.455 -12.946 -21.875 1 94.34 107 HIS A N 1
ATOM 832 C CA . HIS A 1 107 ? 0.734 -12.707 -20.63 1 94.34 107 HIS A CA 1
ATOM 833 C C . HIS A 1 107 ? -0.661 -13.321 -20.675 1 94.34 107 HIS A C 1
ATOM 835 O O . HIS A 1 107 ? -1.178 -13.62 -21.754 1 94.34 107 HIS A O 1
ATOM 841 N N . PRO A 1 108 ? -1.229 -13.559 -19.489 1 94.96 108 PRO A N 1
ATOM 842 C CA . PRO A 1 108 ? -2.578 -14.129 -19.485 1 94.96 108 PRO A CA 1
ATOM 843 C C . PRO A 1 108 ? -3.602 -13.226 -20.17 1 94.96 108 PRO A C 1
ATOM 845 O O . PRO A 1 108 ? -3.665 -12.028 -19.881 1 94.96 108 PRO A O 1
ATOM 848 N N . VAL A 1 109 ? -4.37 -13.847 -21.043 1 94.6 109 VAL A N 1
ATOM 849 C CA . VAL A 1 109 ? -5.46 -13.151 -21.718 1 94.6 109 VAL A CA 1
ATOM 850 C C . VAL A 1 109 ? -6.725 -14.006 -21.675 1 94.6 109 VAL A C 1
ATOM 852 O O . VAL A 1 109 ? -6.796 -15.053 -22.322 1 94.6 109 VAL A O 1
ATOM 855 N N . LYS A 1 110 ? -7.675 -13.577 -20.933 1 94.49 110 LYS A N 1
ATOM 856 C CA . LYS A 1 110 ? -8.884 -14.34 -20.634 1 94.49 110 LYS A CA 1
ATOM 857 C C . LYS A 1 110 ? -9.606 -14.751 -21.914 1 94.49 110 LYS A C 1
ATOM 859 O O . LYS A 1 110 ? -10.027 -15.901 -22.053 1 94.49 110 LYS A O 1
ATOM 864 N N . HIS A 1 111 ? -9.706 -14.018 -22.946 1 93.07 111 HIS A N 1
ATOM 865 C CA . HIS A 1 111 ? -10.52 -14.295 -24.124 1 93.07 111 HIS A CA 1
ATOM 866 C C . HIS A 1 111 ? -9.764 -15.161 -25.126 1 93.07 111 HIS A C 1
ATOM 868 O O . HIS A 1 111 ? -10.363 -15.714 -26.051 1 93.07 111 HIS A O 1
ATOM 874 N N . LYS A 1 112 ? -8.546 -15.363 -24.896 1 95.18 112 LYS A N 1
ATOM 875 C CA . LYS A 1 112 ? -7.754 -16.116 -25.864 1 95.18 112 LYS A CA 1
ATOM 876 C C . LYS A 1 112 ? -7.498 -17.539 -25.377 1 95.18 112 LYS A C 1
ATOM 878 O O . LYS A 1 112 ? -7.337 -18.458 -26.183 1 95.18 112 LYS A O 1
ATOM 883 N N . THR A 1 113 ? -7.391 -17.702 -24.076 1 97.43 113 THR A N 1
ATOM 884 C CA . THR A 1 113 ? -6.935 -18.981 -23.543 1 97.43 113 THR A CA 1
ATOM 885 C C . THR A 1 113 ? -7.942 -19.542 -22.544 1 97.43 113 THR A C 1
ATOM 887 O O . THR A 1 113 ? -8.158 -18.96 -21.479 1 97.43 113 THR A O 1
ATOM 890 N N . PRO A 1 114 ? -8.564 -20.686 -22.831 1 97.18 114 PRO A N 1
ATOM 891 C CA . PRO A 1 114 ? -9.468 -21.306 -21.861 1 97.18 114 PRO A CA 1
ATOM 892 C C . PRO A 1 114 ? -8.801 -21.56 -20.511 1 97.18 114 PRO A C 1
ATOM 894 O O . PRO A 1 114 ? -7.671 -22.052 -20.459 1 97.18 114 PRO A O 1
ATOM 897 N N . GLY A 1 115 ? -9.453 -21.171 -19.477 1 96.44 115 GLY A N 1
ATOM 898 C CA . GLY A 1 115 ? -8.925 -21.388 -18.14 1 96.44 115 GLY A CA 1
ATOM 899 C C . GLY A 1 115 ? -8.359 -20.13 -17.51 1 96.44 115 GLY A C 1
ATOM 900 O O . GLY A 1 115 ? -8.187 -20.062 -16.291 1 96.44 115 GLY A O 1
ATOM 901 N N . ILE A 1 116 ? -8.022 -19.145 -18.357 1 97.2 116 ILE A N 1
ATOM 902 C CA . ILE A 1 116 ? -7.521 -17.874 -17.845 1 97.2 116 ILE A CA 1
ATOM 903 C C . ILE A 1 116 ? -8.69 -17.003 -17.393 1 97.2 116 ILE A C 1
ATOM 905 O O . ILE A 1 116 ? -9.651 -16.805 -18.141 1 97.2 116 ILE A O 1
ATOM 909 N N . GLU A 1 117 ? -8.575 -16.415 -16.24 1 95.56 117 GLU A N 1
ATOM 910 C CA . GLU A 1 117 ? -9.696 -15.709 -15.627 1 95.56 117 GLU A CA 1
ATOM 911 C C . GLU A 1 117 ? -9.527 -14.197 -15.743 1 95.56 117 GLU A C 1
ATOM 913 O O . GLU A 1 117 ? -10.497 -13.447 -15.612 1 95.56 117 GLU A O 1
ATOM 918 N N . LEU A 1 118 ? -8.281 -13.76 -15.909 1 95.08 118 LEU A N 1
ATOM 919 C CA . LEU A 1 118 ? -7.989 -12.331 -15.869 1 95.08 118 LEU A CA 1
ATOM 920 C C . LEU A 1 118 ? -6.812 -11.992 -16.778 1 95.08 118 LEU A C 1
ATOM 922 O O . LEU A 1 118 ? -5.831 -12.737 -16.835 1 95.08 118 LEU A O 1
ATOM 926 N N . ASN A 1 119 ? -6.936 -10.885 -17.443 1 93.12 119 ASN A N 1
ATOM 927 C CA . ASN A 1 119 ? -5.781 -10.317 -18.13 1 93.12 119 ASN A CA 1
ATOM 928 C C . ASN A 1 119 ? -4.791 -9.7 -17.146 1 93.12 119 ASN A C 1
ATOM 930 O O . ASN A 1 119 ? -5.154 -8.82 -16.363 1 93.12 119 ASN A O 1
ATOM 934 N N . THR A 1 120 ? -3.671 -10.285 -17.194 1 88.41 120 THR A N 1
ATOM 935 C CA . THR A 1 120 ? -2.676 -9.687 -16.311 1 88.41 120 THR A CA 1
ATOM 936 C C . THR A 1 120 ? -1.404 -9.347 -17.081 1 88.41 120 THR A C 1
ATOM 938 O O . THR A 1 120 ? -1.053 -10.032 -18.044 1 88.41 120 THR A O 1
ATOM 941 N N . GLY A 1 121 ? -0.879 -8.197 -16.985 1 71.15 121 GLY A N 1
ATOM 942 C CA . GLY A 1 121 ? 0.35 -7.662 -17.55 1 71.15 121 GLY A CA 1
ATOM 943 C C . GLY A 1 121 ? 1.051 -6.68 -16.631 1 71.15 121 GLY A C 1
ATOM 944 O O . GLY A 1 121 ? 2.209 -6.884 -16.262 1 71.15 121 GLY A O 1
ATOM 945 N N . ALA A 1 122 ? 0.234 -5.835 -16.212 1 69.72 122 ALA A N 1
ATOM 946 C CA . ALA A 1 122 ? 0.774 -4.874 -15.253 1 69.72 122 ALA A CA 1
ATOM 947 C C . ALA A 1 122 ? 0.812 -5.465 -13.847 1 69.72 122 ALA A C 1
ATOM 949 O O . ALA A 1 122 ? -0.162 -6.072 -13.395 1 69.72 122 ALA A O 1
ATOM 950 N N . LEU A 1 123 ? 1.884 -5.299 -13.313 1 72.6 123 LEU A N 1
ATOM 951 C CA . LEU A 1 123 ? 2.07 -5.807 -11.958 1 72.6 123 LEU A CA 1
ATOM 952 C C . LEU A 1 123 ? 1.168 -5.071 -10.974 1 72.6 123 LEU A C 1
ATOM 954 O O . LEU A 1 123 ? 0.983 -3.857 -11.082 1 72.6 123 LEU A O 1
ATOM 958 N N . GLY A 1 124 ? 0.418 -5.88 -10.113 1 82.59 124 GLY A N 1
ATOM 959 C CA . GLY A 1 124 ? -0.354 -5.33 -9.011 1 82.59 124 GLY A CA 1
ATOM 960 C C . GLY A 1 124 ? -1.845 -5.291 -9.289 1 82.59 124 GLY A C 1
ATOM 961 O O . GLY A 1 124 ? -2.624 -4.816 -8.459 1 82.59 124 GLY A O 1
ATOM 962 N N . HIS A 1 125 ? -2.278 -5.806 -10.32 1 89.62 125 HIS A N 1
ATOM 963 C CA . HIS A 1 125 ? -3.689 -5.753 -10.686 1 89.62 125 HIS A CA 1
ATOM 964 C C . HIS A 1 125 ? -4.42 -7.018 -10.247 1 89.62 125 HIS A C 1
ATOM 966 O O . HIS A 1 125 ? -5.622 -6.982 -9.974 1 89.62 125 HIS A O 1
ATOM 972 N N . GLY A 1 126 ? -3.777 -8.099 -10.193 1 96.26 126 GLY A N 1
ATOM 973 C CA . GLY A 1 126 ? -4.406 -9.38 -9.918 1 96.26 126 GLY A CA 1
ATOM 974 C C . GLY A 1 126 ? -5.086 -9.432 -8.563 1 96.26 126 GLY A C 1
ATOM 975 O O . GLY A 1 126 ? -6.234 -9.867 -8.455 1 96.26 126 GLY A O 1
ATOM 976 N N . LEU A 1 127 ? -4.431 -8.949 -7.566 1 97.62 127 LEU A N 1
ATOM 977 C CA . LEU A 1 127 ? -4.939 -9.099 -6.207 1 97.62 127 LEU A CA 1
ATOM 978 C C . LEU A 1 127 ? -6.179 -8.238 -5.991 1 97.62 127 LEU A C 1
ATOM 980 O O . LEU A 1 127 ? -7.181 -8.71 -5.448 1 97.62 127 LEU A O 1
ATOM 984 N N . PRO A 1 128 ? -6.2 -6.923 -6.44 1 97.68 128 PRO A N 1
ATOM 985 C CA . PRO A 1 128 ? -7.428 -6.142 -6.281 1 97.68 128 PRO A CA 1
ATOM 986 C C . PRO A 1 128 ? -8.639 -6.808 -6.932 1 97.68 128 PRO A C 1
ATOM 988 O O . PRO A 1 128 ? -9.728 -6.816 -6.353 1 97.68 128 PRO A O 1
ATOM 991 N N . VAL A 1 129 ? -8.444 -7.329 -8.107 1 97.64 129 VAL A N 1
ATOM 992 C CA . VAL A 1 129 ? -9.546 -7.988 -8.802 1 97.64 129 VAL A CA 1
ATOM 993 C C . VAL A 1 129 ? -9.969 -9.237 -8.033 1 97.64 129 VAL A C 1
ATOM 995 O O . VAL A 1 129 ? -11.163 -9.499 -7.87 1 97.64 129 VAL A O 1
ATOM 998 N N . ALA A 1 130 ? -9.01 -10.024 -7.562 1 98.31 130 ALA A N 1
ATOM 999 C CA . ALA A 1 130 ? -9.304 -11.209 -6.761 1 98.31 130 ALA A CA 1
ATOM 1000 C C . ALA A 1 130 ? -10.145 -10.85 -5.539 1 98.31 130 ALA A C 1
ATOM 1002 O O . ALA A 1 130 ? -11.072 -11.58 -5.179 1 98.31 130 ALA A O 1
ATOM 1003 N N . VAL A 1 131 ? -9.829 -9.774 -4.906 1 98.59 131 VAL A N 1
ATOM 1004 C CA . VAL A 1 131 ? -10.576 -9.295 -3.748 1 98.59 131 VAL A CA 1
ATOM 1005 C C . VAL A 1 131 ? -12.025 -9.02 -4.144 1 98.59 131 VAL A C 1
ATOM 1007 O O . VAL A 1 131 ? -12.954 -9.398 -3.426 1 98.59 131 VAL A O 1
ATOM 1010 N N . GLY A 1 132 ? -12.162 -8.32 -5.305 1 98.41 132 GLY A N 1
ATOM 1011 C CA . GLY A 1 132 ? -13.513 -8.083 -5.786 1 98.41 132 GLY A CA 1
ATOM 1012 C C . GLY A 1 132 ? -14.3 -9.361 -6.011 1 98.41 132 GLY A C 1
ATOM 1013 O O . GLY A 1 132 ? -15.471 -9.448 -5.638 1 98.41 132 GLY A O 1
ATOM 1014 N N . ILE A 1 133 ? -13.696 -10.353 -6.586 1 98.33 133 ILE A N 1
ATOM 1015 C CA . ILE A 1 133 ? -14.349 -11.624 -6.876 1 98.33 133 ILE A CA 1
ATOM 1016 C C . ILE A 1 133 ? -14.681 -12.343 -5.571 1 98.33 133 ILE A C 1
ATOM 1018 O O . ILE A 1 133 ? -15.778 -12.886 -5.415 1 98.33 133 ILE A O 1
ATOM 1022 N N . ALA A 1 134 ? -13.739 -12.383 -4.649 1 98.66 134 ALA A N 1
ATOM 1023 C CA . ALA A 1 134 ? -13.961 -13.031 -3.359 1 98.66 134 ALA A CA 1
ATOM 1024 C C . ALA A 1 134 ? -15.112 -12.372 -2.604 1 98.66 134 ALA A C 1
ATOM 1026 O O . ALA A 1 134 ? -15.934 -13.057 -1.992 1 98.66 134 ALA A O 1
ATOM 1027 N N . LEU A 1 135 ? -15.123 -11.067 -2.618 1 98.54 135 LEU A N 1
ATOM 1028 C CA . LEU A 1 135 ? -16.195 -10.321 -1.968 1 98.54 135 LEU A CA 1
ATOM 1029 C C . LEU A 1 135 ? -17.549 -10.675 -2.572 1 98.54 135 LEU A C 1
ATOM 1031 O O . LEU A 1 135 ? -18.519 -10.9 -1.844 1 98.54 135 LEU A O 1
ATOM 1035 N N . ALA A 1 136 ? -17.597 -10.681 -3.915 1 98.17 136 ALA A N 1
ATOM 1036 C CA . ALA A 1 136 ? -18.829 -11.039 -4.612 1 98.17 136 ALA A CA 1
ATOM 1037 C C . ALA A 1 136 ? -19.279 -12.449 -4.241 1 98.17 136 ALA A C 1
ATOM 1039 O O . ALA A 1 136 ? -20.471 -12.696 -4.043 1 98.17 136 ALA A O 1
ATOM 1040 N N . ALA A 1 137 ? -18.378 -13.393 -4.173 1 98.05 137 ALA A N 1
ATOM 1041 C CA . ALA A 1 137 ? -18.693 -14.774 -3.817 1 98.05 137 ALA A CA 1
ATOM 1042 C C . ALA A 1 137 ? -19.308 -14.854 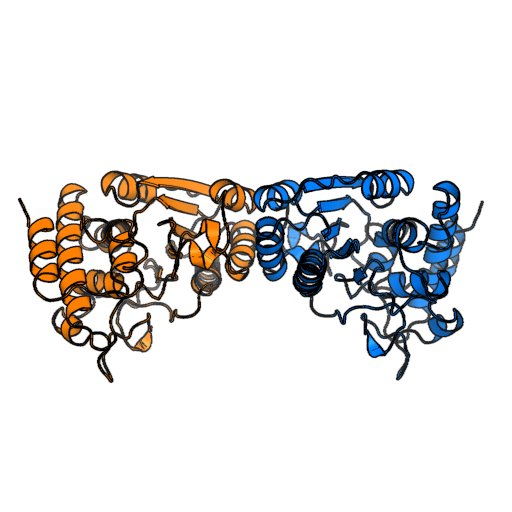-2.423 1 98.05 137 ALA A C 1
ATOM 1044 O O . ALA A 1 137 ? -20.3 -15.556 -2.214 1 98.05 137 ALA A O 1
ATOM 1045 N N . LYS A 1 138 ? -18.725 -14.182 -1.49 1 96.43 138 LYS A N 1
ATOM 1046 C CA . LYS A 1 138 ? -19.268 -14.164 -0.135 1 96.43 138 LYS A CA 1
ATOM 1047 C C . LYS A 1 138 ? -20.679 -13.583 -0.116 1 96.43 138 LYS A C 1
ATOM 1049 O O . LYS A 1 138 ? -21.566 -14.115 0.555 1 96.43 138 LYS A O 1
ATOM 1054 N N . ARG A 1 139 ? -20.859 -12.555 -0.78 1 96.94 139 ARG A N 1
ATOM 1055 C CA . ARG A 1 139 ? -22.162 -11.899 -0.824 1 96.94 139 ARG A CA 1
ATOM 1056 C C . ARG A 1 139 ? -23.216 -12.813 -1.438 1 96.94 139 ARG A C 1
ATOM 1058 O O . ARG A 1 139 ? -24.387 -12.764 -1.056 1 96.94 139 ARG A O 1
ATOM 1065 N N . ASP A 1 140 ? -22.761 -13.669 -2.311 1 97.04 140 ASP A N 1
ATOM 1066 C CA . ASP A 1 140 ? -23.656 -14.604 -2.985 1 97.04 140 ASP A CA 1
ATOM 1067 C C . ASP A 1 140 ? -23.748 -15.923 -2.22 1 97.04 140 ASP A C 1
ATOM 1069 O O . ASP A 1 140 ? -24.349 -16.885 -2.703 1 97.04 140 ASP A O 1
ATOM 1073 N N . ASN A 1 141 ? -23.099 -16.018 -1.099 1 96.69 141 ASN A N 1
ATOM 1074 C CA . ASN A 1 141 ? -23.029 -17.243 -0.309 1 96.69 141 ASN A CA 1
ATOM 1075 C C . ASN A 1 141 ? -22.482 -18.408 -1.129 1 96.69 141 ASN A C 1
ATOM 1077 O O . ASN A 1 141 ? -22.971 -19.534 -1.019 1 96.69 141 ASN A O 1
ATOM 1081 N N . SER A 1 142 ? -21.635 -18.07 -2.072 1 96.5 142 SER A N 1
ATOM 1082 C CA . SER A 1 142 ? -20.971 -19.081 -2.888 1 96.5 142 SER A CA 1
ATOM 1083 C C . SER A 1 142 ? -19.836 -19.752 -2.122 1 96.5 142 SER A C 1
ATOM 1085 O O . SER A 1 142 ? -19.089 -19.088 -1.401 1 96.5 142 SER A O 1
ATOM 1087 N N . PRO A 1 143 ? -19.709 -21.057 -2.282 1 95.77 143 PRO A N 1
ATOM 1088 C CA . PRO A 1 143 ? -18.603 -21.751 -1.618 1 95.77 143 PRO A CA 1
ATOM 1089 C C . PRO A 1 143 ? -17.272 -21.573 -2.346 1 95.77 143 PRO A C 1
ATOM 1091 O O . PRO A 1 143 ? -16.241 -22.067 -1.884 1 95.77 143 PRO A O 1
ATOM 1094 N N . ARG A 1 144 ? -17.25 -20.865 -3.447 1 96.26 144 ARG A N 1
ATOM 1095 C CA . ARG A 1 144 ? -16.054 -20.76 -4.276 1 96.26 144 ARG A CA 1
ATOM 1096 C C . ARG A 1 144 ? -14.911 -20.106 -3.507 1 96.26 144 ARG A C 1
ATOM 1098 O O . ARG A 1 144 ? -15.129 -19.167 -2.74 1 96.26 144 ARG A O 1
ATOM 1105 N N . ARG A 1 145 ? -13.768 -20.667 -3.748 1 98.36 145 ARG A N 1
ATOM 1106 C CA . ARG A 1 145 ? -12.537 -20.046 -3.27 1 98.36 145 ARG A CA 1
ATOM 1107 C C . ARG A 1 145 ? -11.823 -19.307 -4.396 1 98.36 145 ARG A C 1
ATOM 1109 O O . ARG A 1 145 ? -11.999 -19.636 -5.571 1 98.36 145 ARG A O 1
ATOM 1116 N N . VAL A 1 146 ? -11.111 -18.229 -4.032 1 98.76 146 VAL A N 1
ATOM 1117 C CA . VAL A 1 146 ? -10.345 -17.441 -4.991 1 98.76 146 VAL A CA 1
ATOM 1118 C C . VAL A 1 146 ? -8.859 -17.504 -4.643 1 98.76 146 VAL A C 1
ATOM 1120 O O . VAL A 1 146 ? -8.459 -17.141 -3.534 1 98.76 146 VAL A O 1
ATOM 1123 N N . PHE A 1 147 ? -8.068 -18.01 -5.546 1 98.84 147 PHE A N 1
ATOM 1124 C CA . PHE A 1 147 ? -6.619 -18.104 -5.41 1 98.84 147 PHE A CA 1
ATOM 1125 C C . PHE A 1 147 ? -5.924 -17.093 -6.313 1 98.84 147 PHE A C 1
ATOM 1127 O O . PHE A 1 147 ? -6.306 -16.922 -7.473 1 98.84 147 PHE A O 1
ATOM 1134 N N . VAL A 1 148 ? -4.962 -16.408 -5.778 1 98.45 148 VAL A N 1
ATOM 1135 C CA . VAL A 1 148 ? -4.176 -15.48 -6.584 1 98.45 148 VAL A CA 1
ATOM 1136 C C . VAL A 1 148 ? -2.688 -15.695 -6.315 1 98.45 148 VAL A C 1
ATOM 1138 O O . VAL A 1 148 ? -2.261 -15.752 -5.159 1 98.45 148 VAL A O 1
ATOM 1141 N N . LEU A 1 149 ? -1.933 -15.877 -7.353 1 98.22 149 LEU A N 1
ATOM 1142 C CA . LEU A 1 149 ? -0.487 -16.039 -7.258 1 98.22 149 LEU A CA 1
ATOM 1143 C C . LEU A 1 149 ? 0.231 -14.742 -7.617 1 98.22 149 LEU A C 1
ATOM 1145 O O . LEU A 1 149 ? 0.114 -14.254 -8.743 1 98.22 149 LEU A O 1
ATOM 1149 N N . THR A 1 150 ? 0.946 -14.224 -6.671 1 96.93 150 THR A N 1
ATOM 1150 C CA . THR A 1 150 ? 1.708 -12.998 -6.88 1 96.93 150 THR A CA 1
ATOM 1151 C C . THR A 1 150 ? 3.207 -13.283 -6.857 1 96.93 150 THR A C 1
ATOM 1153 O O . THR A 1 150 ? 3.652 -14.247 -6.232 1 96.93 150 THR A O 1
ATOM 1156 N N . GLY A 1 151 ? 3.937 -12.498 -7.617 1 94.54 151 GLY A N 1
ATOM 1157 C CA . GLY A 1 151 ? 5.379 -12.464 -7.434 1 94.54 151 GLY A CA 1
ATOM 1158 C C . GLY A 1 151 ? 5.817 -11.537 -6.316 1 94.54 151 GLY A C 1
ATOM 1159 O O . GLY A 1 151 ? 5.108 -10.588 -5.976 1 94.54 151 GLY A O 1
ATOM 1160 N N . ASP A 1 152 ? 6.977 -11.775 -5.727 1 91 152 ASP A N 1
ATOM 1161 C CA . ASP A 1 152 ? 7.449 -10.916 -4.645 1 91 152 ASP A CA 1
ATOM 1162 C C . ASP A 1 152 ? 7.814 -9.528 -5.165 1 91 152 ASP A C 1
ATOM 1164 O O . ASP A 1 152 ? 7.624 -8.528 -4.469 1 91 152 ASP A O 1
ATOM 1168 N N . GLY A 1 153 ? 8.241 -9.438 -6.383 1 89.61 153 GLY A N 1
ATOM 1169 C CA . GLY A 1 153 ? 8.527 -8.137 -6.966 1 89.61 153 GLY A CA 1
ATOM 1170 C C . GLY A 1 153 ? 7.292 -7.27 -7.125 1 89.61 153 GLY A C 1
ATOM 1171 O O . GLY A 1 153 ? 7.363 -6.047 -6.984 1 89.61 153 GLY A O 1
ATOM 1172 N N . GLU A 1 154 ? 6.201 -7.864 -7.441 1 91.42 154 GLU A N 1
ATOM 1173 C CA . GLU A 1 154 ? 4.977 -7.111 -7.696 1 91.42 154 GLU A CA 1
ATOM 1174 C C . GLU A 1 154 ? 4.417 -6.515 -6.408 1 91.42 154 GLU A C 1
ATOM 1176 O O . GLU A 1 154 ? 3.575 -5.615 -6.449 1 91.42 154 GLU A O 1
ATOM 1181 N N . LEU A 1 155 ? 4.888 -6.951 -5.228 1 94.36 155 LEU A N 1
ATOM 1182 C CA . LEU A 1 155 ? 4.369 -6.506 -3.94 1 94.36 155 LEU A CA 1
ATOM 1183 C C . LEU A 1 155 ? 4.903 -5.121 -3.589 1 94.36 155 LEU A C 1
ATOM 1185 O O . LEU A 1 155 ? 4.49 -4.527 -2.59 1 94.36 155 LEU A O 1
ATOM 1189 N N . ALA A 1 156 ? 5.728 -4.617 -4.479 1 93.11 156 ALA A N 1
ATOM 1190 C CA . ALA A 1 156 ? 6.164 -3.231 -4.331 1 93.11 156 ALA A CA 1
ATOM 1191 C C . ALA A 1 156 ? 5.07 -2.262 -4.769 1 93.11 156 ALA A C 1
ATOM 1193 O O . ALA A 1 156 ? 5.133 -1.067 -4.468 1 93.11 156 ALA A O 1
ATOM 1194 N N . GLU A 1 157 ? 4.127 -2.763 -5.484 1 94.06 157 GLU A N 1
ATOM 1195 C CA . GLU A 1 157 ? 3.022 -1.928 -5.947 1 94.06 157 GLU A CA 1
ATOM 1196 C C . GLU A 1 157 ? 2.003 -1.695 -4.835 1 94.06 157 GLU A C 1
ATOM 1198 O O . GLU A 1 157 ? 1.54 -2.646 -4.201 1 94.06 157 GLU A O 1
ATOM 1203 N N . GLY A 1 158 ? 1.545 -0.52 -4.688 1 95.46 158 GLY A N 1
ATOM 1204 C CA . GLY A 1 158 ? 0.656 -0.121 -3.608 1 95.46 158 GLY A CA 1
ATOM 1205 C C . GLY A 1 158 ? -0.729 -0.731 -3.719 1 95.46 158 GLY A C 1
ATOM 1206 O O . GLY A 1 158 ? -1.424 -0.894 -2.714 1 95.46 158 GLY A O 1
ATOM 1207 N N . SER A 1 159 ? -1.107 -1.022 -4.905 1 95.91 159 SER A N 1
ATOM 1208 C CA . SER A 1 159 ? -2.43 -1.6 -5.119 1 95.91 159 SER A CA 1
ATOM 1209 C C . SER A 1 159 ? -2.599 -2.898 -4.337 1 95.91 159 SER A C 1
ATOM 1211 O O . SER A 1 159 ? -3.705 -3.228 -3.904 1 95.91 159 SER A O 1
ATOM 1213 N N . ASN A 1 160 ? -1.522 -3.634 -4.138 1 97.43 160 ASN A N 1
ATOM 1214 C CA . ASN A 1 160 ? -1.587 -4.874 -3.373 1 97.43 160 ASN A CA 1
ATOM 1215 C C . ASN A 1 160 ? -1.94 -4.614 -1.911 1 97.43 160 ASN A C 1
ATOM 1217 O O . ASN A 1 160 ? -2.715 -5.361 -1.313 1 97.43 160 ASN A O 1
ATOM 1221 N N . TRP A 1 161 ? -1.472 -3.57 -1.394 1 97.37 161 TRP A N 1
ATOM 1222 C CA . TRP A 1 161 ? -1.676 -3.278 0.021 1 97.37 161 TRP A CA 1
ATOM 1223 C C . TRP A 1 161 ? -3.039 -2.634 0.253 1 97.37 161 TRP A C 1
ATOM 1225 O O . TRP A 1 161 ? -3.665 -2.848 1.294 1 97.37 161 TRP A O 1
ATOM 1235 N N . GLU A 1 162 ? -3.445 -1.841 -0.734 1 96.54 162 GLU A N 1
ATOM 1236 C CA . GLU A 1 162 ? -4.827 -1.373 -0.698 1 96.54 162 GLU A CA 1
ATOM 1237 C C . GLU A 1 162 ? -5.807 -2.543 -0.726 1 96.54 162 GLU A C 1
ATOM 1239 O O . GLU A 1 162 ? -6.792 -2.552 0.015 1 96.54 162 GLU A O 1
ATOM 1244 N N . ALA A 1 163 ? -5.507 -3.468 -1.54 1 97.95 163 ALA A N 1
ATOM 1245 C CA . ALA A 1 163 ? -6.334 -4.668 -1.644 1 97.95 163 ALA A CA 1
ATOM 1246 C C . ALA A 1 163 ? -6.307 -5.467 -0.344 1 97.95 163 ALA A C 1
ATOM 1248 O O . ALA A 1 163 ? -7.33 -6.009 0.08 1 97.95 163 ALA A O 1
ATOM 1249 N N . ALA A 1 164 ? -5.159 -5.597 0.25 1 98.1 164 ALA A N 1
ATOM 1250 C CA . ALA A 1 164 ? -5.024 -6.316 1.514 1 98.1 164 ALA A CA 1
ATOM 1251 C C . ALA A 1 164 ? -5.903 -5.696 2.596 1 98.1 164 ALA A C 1
ATOM 1253 O O . ALA A 1 164 ? -6.542 -6.411 3.371 1 98.1 164 ALA A O 1
ATOM 1254 N N . LEU A 1 165 ? -5.914 -4.363 2.664 1 97.44 165 LEU A N 1
ATOM 1255 C CA . LEU A 1 165 ? -6.765 -3.663 3.62 1 97.44 165 LEU A CA 1
ATOM 1256 C C . LEU A 1 165 ? -8.229 -4.038 3.421 1 97.44 165 LEU A C 1
ATOM 1258 O O . LEU A 1 165 ? -8.93 -4.354 4.386 1 97.44 165 LEU A O 1
ATOM 1262 N N . ALA A 1 166 ? -8.651 -4.011 2.19 1 97.62 166 ALA A N 1
ATOM 1263 C CA . ALA A 1 166 ? -10.041 -4.328 1.875 1 97.62 166 ALA A CA 1
ATOM 1264 C C . ALA A 1 166 ? -10.362 -5.782 2.208 1 97.62 166 ALA A C 1
ATOM 1266 O O . ALA A 1 166 ? -11.415 -6.078 2.778 1 97.62 166 ALA A O 1
ATOM 1267 N N . ALA A 1 167 ? -9.471 -6.65 1.869 1 98.57 167 ALA A N 1
ATOM 1268 C CA . ALA A 1 167 ? -9.685 -8.074 2.115 1 98.57 167 ALA A CA 1
ATOM 1269 C C . ALA A 1 167 ? -9.884 -8.35 3.602 1 98.57 167 ALA A C 1
ATOM 1271 O O . ALA A 1 167 ? -10.789 -9.095 3.986 1 98.57 167 ALA A O 1
ATOM 1272 N N . ALA A 1 168 ? -8.998 -7.802 4.406 1 98.29 168 ALA A N 1
ATOM 1273 C CA . ALA A 1 168 ? -9.102 -7.979 5.852 1 98.29 168 ALA A CA 1
ATOM 1274 C C . ALA A 1 168 ? -10.381 -7.345 6.392 1 98.29 168 ALA A C 1
ATOM 1276 O O . ALA A 1 168 ? -11.071 -7.937 7.226 1 98.29 168 ALA A O 1
ATOM 1277 N N . HIS A 1 169 ? -10.667 -6.144 5.965 1 97.56 169 HIS A N 1
ATOM 1278 C CA . HIS A 1 169 ? -11.834 -5.402 6.428 1 97.56 169 HIS A CA 1
ATOM 1279 C C . HIS A 1 169 ? -13.119 -6.185 6.179 1 97.56 169 HIS A C 1
ATOM 1281 O O . HIS A 1 169 ? -13.996 -6.239 7.045 1 97.56 169 HIS A O 1
ATOM 1287 N N . TYR A 1 170 ? -13.196 -6.844 5.031 1 97.71 170 TYR A N 1
ATOM 1288 C CA . TYR A 1 170 ? -14.407 -7.567 4.661 1 97.71 170 TYR A CA 1
ATOM 1289 C C . TYR A 1 170 ? -14.305 -9.037 5.048 1 97.71 170 TYR A C 1
ATOM 1291 O O . TYR A 1 170 ? -15.14 -9.851 4.646 1 97.71 170 TYR A O 1
ATOM 1299 N N . GLN A 1 171 ? -13.215 -9.402 5.755 1 97.93 171 GLN A N 1
ATOM 1300 C CA . GLN A 1 171 ? -13.044 -10.728 6.341 1 97.93 171 GLN A CA 1
ATOM 1301 C C . GLN A 1 171 ? -13.131 -11.816 5.274 1 97.93 171 GLN A C 1
ATOM 1303 O O . GLN A 1 171 ? -13.882 -12.781 5.424 1 97.93 171 GLN A O 1
ATOM 1308 N N . LEU A 1 172 ? -12.388 -11.688 4.219 1 98.45 172 LEU A N 1
ATOM 1309 C CA . LEU A 1 172 ? -12.472 -12.574 3.063 1 98.45 172 LEU A CA 1
ATOM 1310 C C . LEU A 1 172 ? -11.645 -13.836 3.284 1 98.45 172 LEU A C 1
ATOM 1312 O O . LEU A 1 172 ? -10.617 -14.033 2.632 1 98.45 172 LEU A O 1
ATOM 1316 N N . ASP A 1 173 ? -12.122 -14.783 4.069 1 98.32 173 ASP A N 1
ATOM 1317 C CA . ASP A 1 173 ? -11.404 -16.014 4.385 1 98.32 173 ASP A CA 1
ATOM 1318 C C . ASP A 1 173 ? -11.533 -17.031 3.253 1 98.32 173 ASP A C 1
ATOM 1320 O O . ASP A 1 173 ? -10.981 -18.13 3.334 1 98.32 173 ASP A O 1
ATOM 1324 N N . ASN A 1 174 ? -12.259 -16.614 2.138 1 98.46 174 ASN A N 1
ATOM 1325 C CA . ASN A 1 174 ? -12.319 -17.407 0.915 1 98.46 174 ASN A CA 1
ATOM 1326 C C . ASN A 1 174 ? -11.253 -16.975 -0.087 1 98.46 174 ASN A C 1
ATOM 1328 O O . ASN A 1 174 ? -11.197 -17.494 -1.203 1 98.46 174 ASN A O 1
ATOM 1332 N N . LEU A 1 175 ? -10.438 -16.001 0.254 1 98.84 175 LEU A N 1
ATOM 1333 C CA . LEU A 1 175 ? -9.33 -15.516 -0.561 1 98.84 175 LEU A CA 1
ATOM 1334 C C . LEU A 1 175 ? -8.007 -16.106 -0.085 1 98.84 175 LEU A C 1
ATOM 1336 O O . LEU A 1 175 ? -7.672 -16.017 1.099 1 98.84 175 LEU A O 1
ATOM 1340 N N . ILE A 1 176 ? -7.274 -16.752 -0.967 1 98.92 176 ILE A N 1
ATOM 1341 C CA . ILE A 1 176 ? -5.945 -17.291 -0.699 1 98.92 176 ILE A CA 1
ATOM 1342 C C . ILE A 1 176 ? -4.919 -16.603 -1.596 1 98.92 176 ILE A C 1
ATOM 1344 O O . ILE A 1 176 ? -4.953 -16.756 -2.82 1 98.92 176 ILE A O 1
ATOM 1348 N N . ILE A 1 177 ? -4.09 -15.828 -1.007 1 98.84 177 ILE A N 1
ATOM 1349 C CA . ILE A 1 177 ? -2.982 -15.172 -1.693 1 98.84 177 ILE A CA 1
ATOM 1350 C C . ILE A 1 177 ? -1.721 -16.024 -1.57 1 98.84 177 ILE A C 1
ATOM 1352 O O . ILE A 1 177 ? -1.333 -16.414 -0.466 1 98.84 177 ILE A O 1
ATOM 1356 N N . ILE A 1 178 ? -1.129 -16.348 -2.647 1 98.85 178 ILE A N 1
ATOM 1357 C CA . ILE A 1 178 ? 0.125 -17.094 -2.649 1 98.85 178 ILE A CA 1
ATOM 1358 C C . ILE A 1 178 ? 1.247 -16.217 -3.202 1 98.85 178 ILE A C 1
ATOM 1360 O O . ILE A 1 178 ? 1.161 -15.727 -4.33 1 98.85 178 ILE A O 1
ATOM 1364 N N . ASN A 1 179 ? 2.223 -15.988 -2.415 1 97.92 179 ASN A N 1
ATOM 1365 C CA . ASN A 1 179 ? 3.411 -15.266 -2.858 1 97.92 179 ASN A CA 1
ATOM 1366 C C . ASN A 1 179 ? 4.492 -16.22 -3.358 1 97.92 179 ASN A C 1
ATOM 1368 O O . ASN A 1 179 ? 5.062 -16.984 -2.577 1 97.92 179 ASN A O 1
ATOM 1372 N N . ASP A 1 180 ? 4.725 -16.204 -4.626 1 97.27 180 ASP A N 1
ATOM 1373 C CA . ASP A 1 180 ? 5.94 -16.839 -5.126 1 97.27 180 ASP A CA 1
ATOM 1374 C C . ASP A 1 180 ? 7.175 -16.01 -4.781 1 97.27 180 ASP A C 1
ATOM 1376 O O . ASP A 1 180 ? 7.633 -15.202 -5.591 1 97.27 180 ASP A O 1
ATOM 1380 N N . LYS A 1 181 ? 7.728 -16.235 -3.639 1 96.85 181 LYS A N 1
ATOM 1381 C CA . LYS A 1 181 ? 8.878 -15.474 -3.16 1 96.85 181 LYS A CA 1
ATOM 1382 C C . LYS A 1 181 ? 10.188 -16.121 -3.602 1 96.85 181 LYS A C 1
ATOM 1384 O O . LYS A 1 181 ? 10.835 -16.821 -2.82 1 96.85 181 LYS A O 1
ATOM 1389 N N . ASN A 1 182 ? 10.584 -15.726 -4.752 1 92.61 182 ASN A N 1
ATOM 1390 C CA . ASN A 1 182 ? 11.791 -16.333 -5.302 1 92.61 182 ASN A CA 1
ATOM 1391 C C . ASN A 1 182 ? 12.989 -15.393 -5.197 1 92.61 182 ASN A C 1
ATOM 1393 O O . ASN A 1 182 ? 14.09 -15.732 -5.635 1 92.61 182 ASN A O 1
ATOM 1397 N N . LYS A 1 183 ? 12.796 -14.146 -4.677 1 90.62 183 LYS A N 1
ATOM 1398 C CA . LYS A 1 183 ? 13.783 -13.2 -4.165 1 90.62 183 LYS A CA 1
ATOM 1399 C C . LYS A 1 183 ? 14.545 -12.529 -5.304 1 90.62 183 LYS A C 1
ATOM 1401 O O . LYS A 1 183 ? 15.479 -11.76 -5.065 1 90.62 183 LYS A O 1
ATOM 1406 N N . LEU A 1 184 ? 14.176 -12.847 -6.542 1 86.86 184 LEU A N 1
ATOM 1407 C CA . LEU A 1 184 ? 14.844 -12.222 -7.678 1 86.86 184 LEU A CA 1
ATOM 1408 C C . LEU A 1 184 ? 13.848 -11.449 -8.536 1 86.86 184 LEU A C 1
ATOM 1410 O O . LEU A 1 184 ? 12.692 -11.856 -8.67 1 86.86 184 LEU A O 1
ATOM 1414 N N . GLN A 1 185 ? 14.309 -10.32 -8.938 1 79.19 185 GLN A N 1
ATOM 1415 C CA . GLN A 1 185 ? 13.539 -9.486 -9.854 1 79.19 185 GLN A CA 1
ATOM 1416 C C . GLN A 1 185 ? 14.433 -8.889 -10.937 1 79.19 185 GLN A C 1
ATOM 1418 O O . GLN A 1 185 ? 15.501 -8.35 -10.641 1 79.19 185 GLN A O 1
ATOM 1423 N N . LEU A 1 186 ? 13.91 -8.975 -12.231 1 75.85 186 LEU A N 1
ATOM 1424 C CA . LEU A 1 186 ? 14.593 -8.386 -13.378 1 75.85 186 LEU A CA 1
ATOM 1425 C C . LEU A 1 186 ? 16.098 -8.614 -13.291 1 75.85 186 LEU A C 1
ATOM 1427 O O . LEU A 1 186 ? 16.574 -9.732 -13.504 1 75.85 186 LEU A O 1
ATOM 1431 N N . ALA A 1 187 ? 16.785 -7.613 -12.557 1 71.37 187 ALA A N 1
ATOM 1432 C CA . ALA A 1 187 ? 18.235 -7.602 -12.728 1 71.37 187 ALA A CA 1
ATOM 1433 C C . ALA A 1 187 ? 18.946 -7.812 -11.394 1 71.37 187 ALA A C 1
ATOM 1435 O O . ALA A 1 187 ? 20.153 -7.582 -11.284 1 71.37 187 ALA A O 1
ATOM 1436 N N . GLY A 1 188 ? 18.049 -8.236 -10.479 1 81.98 188 GLY A N 1
ATOM 1437 C CA . GLY A 1 188 ? 18.688 -8.415 -9.185 1 81.98 188 GLY A CA 1
ATOM 1438 C C . GLY A 1 188 ? 17.754 -8.98 -8.131 1 81.98 188 GLY A C 1
ATOM 1439 O O . GLY A 1 188 ? 16.707 -9.544 -8.46 1 81.98 188 GLY A O 1
ATOM 1440 N N . THR A 1 189 ? 18.306 -8.873 -6.922 1 84.98 189 THR A N 1
ATOM 1441 C CA . THR A 1 189 ? 17.489 -9.374 -5.823 1 84.98 189 THR A CA 1
ATOM 1442 C C . THR A 1 189 ? 16.37 -8.392 -5.489 1 84.98 189 THR A C 1
ATOM 1444 O O . THR A 1 189 ? 16.535 -7.18 -5.642 1 84.98 189 THR A O 1
ATOM 1447 N N . THR A 1 190 ? 15.282 -8.901 -5.118 1 83.31 190 THR A N 1
ATOM 1448 C CA . THR A 1 190 ? 14.154 -8.059 -4.738 1 83.31 190 THR A CA 1
ATOM 1449 C C . THR A 1 190 ? 14.558 -7.076 -3.643 1 83.31 190 THR A C 1
ATOM 1451 O O . THR A 1 190 ? 14.16 -5.909 -3.671 1 83.31 190 THR A O 1
ATOM 1454 N N . CYS A 1 191 ? 15.407 -7.457 -2.719 1 86.36 191 CYS A N 1
ATOM 1455 C CA . CYS A 1 191 ? 15.8 -6.616 -1.594 1 86.36 191 CYS A CA 1
ATOM 1456 C C . CYS A 1 191 ? 16.65 -5.44 -2.063 1 86.36 191 CYS A C 1
ATOM 1458 O O . CYS A 1 191 ? 16.63 -4.372 -1.45 1 86.36 191 CYS A O 1
ATOM 1460 N N . SER A 1 192 ? 17.364 -5.628 -3.152 1 87.64 192 SER A N 1
ATOM 1461 C CA . SER A 1 192 ? 18.251 -4.576 -3.638 1 87.64 192 SER A CA 1
ATOM 1462 C C . SER A 1 192 ? 17.498 -3.577 -4.51 1 87.64 192 SER A C 1
ATOM 1464 O O . SER A 1 192 ? 17.921 -2.428 -4.652 1 87.64 192 SER A O 1
ATOM 1466 N N . ILE A 1 193 ? 16.427 -3.95 -5.052 1 87.93 193 ILE A N 1
ATOM 1467 C CA . ILE A 1 193 ? 15.654 -3.094 -5.943 1 87.93 193 ILE A CA 1
ATOM 1468 C C . ILE A 1 193 ? 14.592 -2.341 -5.144 1 87.93 193 ILE A C 1
ATOM 1470 O O . ILE A 1 193 ? 14.531 -1.11 -5.186 1 87.93 193 ILE A O 1
ATOM 1474 N N . MET A 1 194 ? 13.78 -3.035 -4.431 1 92.52 194 MET A N 1
ATOM 1475 C CA . MET A 1 194 ? 12.795 -2.546 -3.47 1 92.52 194 MET A CA 1
ATOM 1476 C C . MET A 1 194 ? 12.515 -3.593 -2.397 1 92.52 194 MET A C 1
ATOM 1478 O O . MET A 1 194 ? 11.846 -4.594 -2.66 1 92.52 194 MET A O 1
ATOM 1482 N N . ASN A 1 195 ? 12.943 -3.333 -1.315 1 91.39 195 ASN A N 1
ATOM 1483 C CA . ASN A 1 195 ? 12.857 -4.33 -0.253 1 91.39 195 ASN A CA 1
ATOM 1484 C C . ASN A 1 195 ? 11.446 -4.419 0.32 1 91.39 195 ASN A C 1
ATOM 1486 O O . ASN A 1 195 ? 10.983 -3.493 0.989 1 91.39 195 ASN A O 1
ATOM 1490 N N . THR A 1 196 ? 10.848 -5.532 0.14 1 92.18 196 THR A N 1
ATOM 1491 C CA . THR A 1 196 ? 9.499 -5.732 0.655 1 92.18 196 THR A CA 1
ATOM 1492 C C . THR A 1 196 ? 9.533 -6.472 1.99 1 92.18 196 THR A C 1
ATOM 1494 O O . THR A 1 196 ? 8.518 -6.562 2.683 1 92.18 196 THR A O 1
ATOM 1497 N N . ASP A 1 197 ? 10.648 -6.966 2.383 1 94.16 197 ASP A N 1
ATOM 1498 C CA . ASP A 1 197 ? 10.755 -7.653 3.666 1 94.16 197 ASP A CA 1
ATOM 1499 C C . ASP A 1 197 ? 10.717 -6.66 4.825 1 94.16 197 ASP A C 1
ATOM 1501 O O . ASP A 1 197 ? 11.115 -5.503 4.672 1 94.16 197 ASP A O 1
ATOM 1505 N N . PRO A 1 198 ? 10.315 -7.274 5.915 1 96.58 198 PRO A N 1
ATOM 1506 C CA . PRO A 1 198 ? 9.756 -8.595 6.215 1 96.58 198 PRO A CA 1
ATOM 1507 C C . PRO A 1 198 ? 8.312 -8.747 5.741 1 96.58 198 PRO A C 1
ATOM 1509 O O . PRO A 1 198 ? 7.42 -8.057 6.241 1 96.58 198 PRO A O 1
ATOM 1512 N N . LEU A 1 199 ? 8.08 -9.667 4.928 1 96.74 199 LEU A N 1
ATOM 1513 C CA . LEU A 1 199 ? 6.792 -9.812 4.26 1 96.74 199 LEU A CA 1
ATOM 1514 C C . LEU A 1 199 ? 5.742 -10.366 5.217 1 96.74 199 LEU A C 1
ATOM 1516 O O . LEU A 1 199 ? 4.6 -9.902 5.229 1 96.74 199 LEU A O 1
ATOM 1520 N N . ALA A 1 200 ? 6.138 -11.364 6.028 1 98.28 200 ALA A N 1
ATOM 1521 C CA . ALA A 1 200 ? 5.195 -11.982 6.957 1 98.28 200 ALA A CA 1
ATOM 1522 C C . ALA A 1 200 ? 4.612 -10.947 7.915 1 98.28 200 ALA A C 1
ATOM 1524 O O . ALA A 1 200 ? 3.397 -10.897 8.12 1 98.28 200 ALA A O 1
ATOM 1525 N N . GLU A 1 201 ? 5.464 -10.114 8.486 1 98.31 201 GLU A N 1
ATOM 1526 C CA . GLU A 1 201 ? 5.038 -9.083 9.428 1 98.31 201 GLU A CA 1
ATOM 1527 C C . GLU A 1 201 ? 4.115 -8.07 8.758 1 98.31 201 GLU A C 1
ATOM 1529 O O . GLU A 1 201 ? 3.163 -7.588 9.375 1 98.31 201 GLU A O 1
ATOM 1534 N N . LYS A 1 202 ? 4.4 -7.697 7.554 1 98.07 202 LYS A N 1
ATOM 1535 C CA . LYS A 1 202 ? 3.552 -6.762 6.82 1 98.07 202 LYS A CA 1
ATOM 1536 C C . LYS A 1 202 ? 2.145 -7.324 6.637 1 98.07 202 LYS A C 1
ATOM 1538 O O . LYS A 1 202 ? 1.16 -6.674 6.994 1 98.07 202 LYS A O 1
ATOM 1543 N N . TRP A 1 203 ? 2.091 -8.549 6.124 1 98.65 203 TRP A N 1
ATOM 1544 C CA . TRP A 1 203 ? 0.792 -9.169 5.882 1 98.65 203 TRP A CA 1
ATOM 1545 C C . TRP A 1 203 ? 0.002 -9.302 7.179 1 98.65 203 TRP A C 1
ATOM 1547 O O . TRP A 1 203 ? -1.21 -9.075 7.202 1 98.65 203 TRP A O 1
ATOM 1557 N N . GLN A 1 204 ? 0.711 -9.701 8.247 1 98.55 204 GLN A N 1
ATOM 1558 C CA . GLN A 1 204 ? 0.052 -9.829 9.542 1 98.55 204 GLN A CA 1
ATOM 1559 C C . GLN A 1 204 ? -0.509 -8.489 10.009 1 98.55 204 GLN A C 1
ATOM 1561 O O . GLN A 1 204 ? -1.634 -8.422 10.51 1 98.55 204 GLN A O 1
ATOM 1566 N N . ALA A 1 205 ? 0.288 -7.471 9.856 1 98.22 205 ALA A N 1
ATOM 1567 C CA . ALA A 1 205 ? -0.14 -6.141 10.282 1 98.22 205 ALA A CA 1
ATOM 1568 C C . ALA A 1 205 ? -1.345 -5.668 9.474 1 98.22 205 ALA A C 1
ATOM 1570 O O . ALA A 1 205 ? -2.145 -4.861 9.955 1 98.22 205 ALA A O 1
ATOM 1571 N N . PHE A 1 206 ? -1.512 -6.137 8.296 1 98.28 206 PHE A N 1
ATOM 1572 C CA . PHE A 1 206 ? -2.639 -5.762 7.45 1 98.28 206 PHE A CA 1
ATOM 1573 C C . PHE A 1 206 ? -3.833 -6.675 7.702 1 98.28 206 PHE A C 1
ATOM 1575 O O . PHE A 1 206 ? -4.853 -6.575 7.018 1 98.28 206 PHE A O 1
ATOM 1582 N N . GLY A 1 207 ? -3.657 -7.657 8.633 1 97.96 207 GLY A N 1
ATOM 1583 C CA . GLY A 1 207 ? -4.814 -8.386 9.128 1 97.96 207 GLY A CA 1
ATOM 1584 C C . GLY A 1 207 ? -4.999 -9.736 8.46 1 97.96 207 GLY A C 1
ATOM 1585 O O . GLY A 1 207 ? -6.065 -10.346 8.566 1 97.96 207 GLY A O 1
ATOM 1586 N N . LEU A 1 208 ? -4.004 -10.22 7.772 1 98.6 208 LEU A N 1
ATOM 1587 C CA . LEU A 1 208 ? -4.122 -11.506 7.092 1 98.6 208 LEU A CA 1
ATOM 1588 C C . LEU A 1 208 ? -3.552 -12.629 7.952 1 98.6 208 LEU A C 1
ATOM 1590 O O . LEU A 1 208 ? -2.759 -12.378 8.862 1 98.6 208 LEU A O 1
ATOM 1594 N N . GLN A 1 209 ? -4.055 -13.833 7.692 1 98.72 209 GLN A N 1
ATOM 1595 C CA . GLN A 1 209 ? -3.46 -15.054 8.225 1 98.72 209 GLN A CA 1
ATOM 1596 C C . GLN A 1 209 ? -2.261 -15.492 7.389 1 98.72 209 GLN A C 1
ATOM 1598 O O . GLN A 1 209 ? -2.396 -15.761 6.193 1 98.72 209 GLN A O 1
ATOM 1603 N N . VAL A 1 210 ? -1.1 -15.554 8.051 1 98.71 210 VAL A N 1
ATOM 1604 C CA . VAL A 1 210 ? 0.129 -15.78 7.298 1 98.71 210 VAL A CA 1
ATOM 1605 C C . VAL A 1 210 ? 0.64 -17.197 7.554 1 98.71 210 VAL A C 1
ATOM 1607 O O . VAL A 1 210 ? 0.729 -17.632 8.705 1 98.71 210 VAL A O 1
ATOM 1610 N N . THR A 1 211 ? 0.921 -17.913 6.552 1 98.77 211 THR A N 1
ATOM 1611 C CA . THR A 1 211 ? 1.594 -19.207 6.59 1 98.77 211 THR A CA 1
ATOM 1612 C C . THR A 1 211 ? 2.771 -19.232 5.619 1 98.77 211 THR A C 1
ATOM 1614 O O . THR A 1 211 ? 2.722 -18.603 4.559 1 98.77 211 THR A O 1
ATOM 1617 N N . GLU A 1 212 ? 3.822 -19.871 5.992 1 98.49 212 GLU A N 1
ATOM 1618 C CA . GLU A 1 212 ? 4.97 -20.047 5.108 1 98.49 212 GLU A CA 1
ATOM 1619 C C . GLU A 1 212 ? 5.162 -21.515 4.736 1 98.49 212 GLU A C 1
ATOM 1621 O O . GLU A 1 212 ? 4.811 -22.407 5.511 1 98.49 212 GLU A O 1
ATOM 1626 N N . CYS A 1 213 ? 5.666 -21.744 3.636 1 98.66 213 CYS A N 1
ATOM 1627 C CA . CYS A 1 213 ? 6.01 -23.106 3.244 1 98.66 213 CYS A CA 1
ATOM 1628 C C . CYS A 1 213 ? 7.228 -23.119 2.328 1 98.66 213 CYS A C 1
ATOM 1630 O O . CYS A 1 213 ? 7.65 -22.071 1.836 1 98.66 213 CYS A O 1
ATOM 1632 N N . ALA A 1 214 ? 7.859 -24.326 2.222 1 98.78 214 ALA A N 1
ATOM 1633 C CA . ALA A 1 214 ? 8.855 -24.562 1.181 1 98.78 214 ALA A CA 1
ATOM 1634 C C . ALA A 1 214 ? 8.194 -24.725 -0.185 1 98.78 214 ALA A C 1
ATOM 1636 O O . ALA A 1 214 ? 7.66 -25.791 -0.5 1 98.78 214 ALA A O 1
ATOM 1637 N N . GLY A 1 215 ? 8.263 -23.725 -0.992 1 98.63 215 GLY A N 1
ATOM 1638 C CA . GLY A 1 215 ? 7.435 -23.599 -2.18 1 98.63 215 GLY A CA 1
ATOM 1639 C C . GLY A 1 215 ? 7.831 -24.556 -3.288 1 98.63 215 GLY A C 1
ATOM 1640 O O . GLY A 1 215 ? 7.07 -24.769 -4.234 1 98.63 215 GLY A O 1
ATOM 1641 N N . ASN A 1 216 ? 9.072 -25.144 -3.224 1 98.41 216 ASN A N 1
ATOM 1642 C CA . ASN A 1 216 ? 9.484 -26.118 -4.229 1 98.41 216 ASN A CA 1
ATOM 1643 C C . ASN A 1 216 ? 9.531 -27.531 -3.655 1 98.41 216 ASN A C 1
ATOM 1645 O O . ASN A 1 216 ? 10.188 -28.411 -4.214 1 98.41 216 ASN A O 1
ATOM 1649 N N . ASP A 1 217 ? 8.905 -27.725 -2.545 1 98.73 217 ASP A N 1
ATOM 1650 C CA . ASP A 1 217 ? 8.624 -29.025 -1.943 1 98.73 217 ASP A CA 1
ATOM 1651 C C . ASP A 1 217 ? 7.134 -29.352 -2.013 1 98.73 217 ASP A C 1
ATOM 1653 O O . ASP A 1 217 ? 6.326 -28.745 -1.308 1 98.73 217 ASP A O 1
ATOM 1657 N N . MET A 1 218 ? 6.833 -30.384 -2.808 1 98.82 218 MET A N 1
ATOM 1658 C CA . MET A 1 218 ? 5.44 -30.686 -3.123 1 98.82 218 MET A CA 1
ATOM 1659 C C . MET A 1 218 ? 4.652 -31.005 -1.857 1 98.82 218 MET A C 1
ATOM 1661 O O . MET A 1 218 ? 3.528 -30.53 -1.684 1 98.82 218 MET A O 1
ATOM 1665 N N . ARG A 1 219 ? 5.2 -31.752 -0.996 1 98.82 219 ARG A N 1
ATOM 1666 C CA . ARG A 1 219 ? 4.507 -32.097 0.242 1 98.82 219 ARG A CA 1
ATOM 1667 C C . ARG A 1 219 ? 4.219 -30.852 1.073 1 98.82 219 ARG A C 1
ATOM 1669 O O . ARG A 1 219 ? 3.113 -30.688 1.593 1 98.82 219 ARG A O 1
ATOM 1676 N N . SER A 1 220 ? 5.199 -30.01 1.226 1 98.88 220 SER A N 1
ATOM 1677 C CA . SER A 1 220 ? 5.043 -28.776 1.99 1 98.88 220 SER A CA 1
ATOM 1678 C C . SER A 1 220 ? 3.937 -27.902 1.409 1 98.88 220 SER A C 1
ATOM 1680 O O . SER A 1 220 ? 3.116 -27.357 2.15 1 98.88 220 SER A O 1
ATOM 1682 N N . VAL A 1 221 ? 3.891 -27.746 0.106 1 98.89 221 VAL A N 1
ATOM 1683 C CA . VAL A 1 221 ? 2.895 -26.933 -0.585 1 98.89 221 VAL A CA 1
ATOM 1684 C C . VAL A 1 221 ? 1.503 -27.52 -0.36 1 98.89 221 VAL A C 1
ATOM 1686 O O . VAL A 1 221 ? 0.58 -26.808 0.043 1 98.89 221 VAL A O 1
ATOM 1689 N N . VAL A 1 222 ? 1.368 -28.815 -0.581 1 98.82 222 VAL A N 1
ATOM 1690 C CA . VAL A 1 222 ? 0.078 -29.488 -0.471 1 98.82 222 VAL A CA 1
ATOM 1691 C C . VAL A 1 222 ? -0.432 -29.396 0.966 1 98.82 222 VAL A C 1
ATOM 1693 O O . VAL A 1 222 ? -1.574 -28.995 1.201 1 98.82 222 VAL A O 1
ATOM 1696 N N . ASP A 1 223 ? 0.401 -29.746 1.909 1 98.79 223 ASP A N 1
ATOM 1697 C CA . ASP A 1 223 ? 0.015 -29.718 3.317 1 98.79 223 ASP A CA 1
ATOM 1698 C C . ASP A 1 223 ? -0.435 -28.321 3.736 1 98.79 223 ASP A C 1
ATOM 1700 O O . ASP A 1 223 ? -1.396 -28.173 4.494 1 98.79 223 ASP A O 1
ATOM 1704 N N . THR A 1 224 ? 0.246 -27.348 3.286 1 98.85 224 THR A N 1
ATOM 1705 C CA . THR A 1 224 ? -0.076 -25.972 3.649 1 98.85 224 THR A CA 1
ATOM 1706 C C . THR A 1 224 ? -1.419 -25.556 3.056 1 98.85 224 THR A C 1
ATOM 1708 O O . THR A 1 224 ? -2.306 -25.097 3.778 1 98.85 224 THR A O 1
ATOM 1711 N N . LEU A 1 225 ? -1.627 -25.737 1.771 1 98.67 225 LEU A N 1
ATOM 1712 C CA . LEU A 1 225 ? -2.803 -25.235 1.069 1 98.67 225 LEU A CA 1
ATOM 1713 C C . LEU A 1 225 ? -4.057 -25.988 1.503 1 98.67 225 LEU A C 1
ATOM 1715 O O . LEU A 1 225 ? -5.157 -25.431 1.487 1 98.67 225 LEU A O 1
ATOM 1719 N N . GLU A 1 226 ? -3.922 -27.227 1.918 1 98.09 226 GLU A N 1
ATOM 1720 C CA . GLU A 1 226 ? -5.077 -28.024 2.32 1 98.09 226 GLU A CA 1
ATOM 1721 C C . GLU A 1 226 ? -5.484 -27.719 3.759 1 98.09 226 GLU A C 1
ATOM 1723 O O . GLU A 1 226 ? -6.591 -28.058 4.182 1 98.09 226 GLU A O 1
ATOM 1728 N N . ASN A 1 227 ? -4.615 -27.084 4.504 1 98.23 227 ASN A N 1
ATOM 1729 C CA . ASN A 1 227 ? -4.875 -26.92 5.931 1 98.23 227 ASN A CA 1
ATOM 1730 C C . ASN A 1 227 ? -4.989 -25.448 6.314 1 98.23 227 ASN A C 1
ATOM 1732 O O . ASN A 1 227 ? -4.821 -25.091 7.482 1 98.23 227 ASN A O 1
ATOM 1736 N N . LEU A 1 228 ? -5.241 -24.59 5.376 1 98.19 228 LEU A N 1
ATOM 1737 C CA . LEU A 1 228 ? -5.418 -23.174 5.68 1 98.19 228 LEU A CA 1
ATOM 1738 C C . LEU A 1 228 ? -6.677 -22.95 6.512 1 98.19 228 LEU A C 1
ATOM 1740 O O . LEU A 1 228 ? -7.722 -23.543 6.236 1 98.19 228 LEU A O 1
ATOM 1744 N N . PRO A 1 229 ? -6.608 -22.146 7.499 1 96.23 229 PRO A N 1
ATOM 1745 C CA . PRO A 1 229 ? -7.771 -21.9 8.354 1 96.23 229 PRO A CA 1
ATOM 1746 C C . PRO A 1 229 ? -8.835 -21.043 7.672 1 96.23 229 PRO A C 1
ATOM 1748 O O . PRO A 1 229 ? -8.508 -20.192 6.841 1 96.23 229 PRO A O 1
ATOM 1751 N N . ARG A 1 230 ? -10.048 -21.243 7.951 1 92.99 230 ARG A N 1
ATOM 1752 C CA . ARG A 1 230 ? -11.182 -20.397 7.595 1 92.99 230 ARG A CA 1
ATOM 1753 C C . ARG A 1 230 ? -11.759 -19.707 8.826 1 92.99 230 ARG A C 1
ATOM 1755 O O . ARG A 1 230 ? -12.783 -20.136 9.363 1 92.99 230 ARG A O 1
ATOM 1762 N N . ASN A 1 231 ? -11.141 -18.672 9.267 1 95.88 231 ASN A N 1
ATOM 1763 C CA . ASN A 1 231 ? -11.45 -18.021 10.535 1 95.88 231 ASN A CA 1
ATOM 1764 C C . ASN A 1 231 ? -11.808 -16.55 10.337 1 95.88 231 ASN A C 1
ATOM 1766 O O . ASN A 1 231 ? -11.569 -15.725 11.22 1 95.88 231 ASN A O 1
ATOM 1770 N N . GLY A 1 232 ? -12.253 -16.197 9.147 1 96.83 232 GLY A N 1
ATOM 1771 C CA . GLY A 1 232 ? -12.692 -14.833 8.896 1 96.83 232 GLY A CA 1
ATOM 1772 C C . GLY A 1 232 ? -11.581 -13.932 8.391 1 96.83 232 GLY A C 1
ATOM 1773 O O . GLY A 1 232 ? -11.805 -12.748 8.129 1 96.83 232 GLY A O 1
ATOM 1774 N N . LYS A 1 233 ? -10.371 -14.426 8.244 1 98.3 233 LYS A N 1
ATOM 1775 C CA . LYS A 1 233 ? -9.244 -13.672 7.703 1 98.3 233 LYS A CA 1
ATOM 1776 C C . LYS A 1 233 ? -8.817 -14.22 6.344 1 98.3 233 LYS A C 1
ATOM 1778 O O . LYS A 1 233 ? -8.807 -15.435 6.135 1 98.3 233 LYS A O 1
ATOM 1783 N N . PRO A 1 234 ? -8.508 -13.324 5.429 1 98.77 234 PRO A N 1
ATOM 1784 C CA . PRO A 1 234 ? -7.869 -13.835 4.214 1 98.77 234 PRO A CA 1
ATOM 1785 C C . PRO A 1 234 ? -6.544 -14.539 4.495 1 98.77 234 PRO A C 1
ATOM 1787 O O . PRO A 1 234 ? -5.835 -14.174 5.437 1 98.77 234 PRO A O 1
ATOM 1790 N N . ASN A 1 235 ? -6.219 -15.539 3.71 1 98.88 235 ASN A N 1
ATOM 1791 C CA . ASN A 1 235 ? -4.974 -16.28 3.881 1 98.88 235 ASN A CA 1
ATOM 1792 C C . ASN A 1 235 ? -3.892 -15.787 2.924 1 98.88 235 ASN A C 1
ATOM 1794 O O . ASN A 1 235 ? -4.176 -15.483 1.764 1 98.88 235 ASN A O 1
ATOM 1798 N N . VAL A 1 236 ? -2.725 -15.682 3.408 1 98.82 236 VAL A N 1
ATOM 1799 C CA . VAL A 1 236 ? -1.556 -15.487 2.556 1 98.82 236 VAL A CA 1
ATOM 1800 C C . VAL A 1 236 ? -0.531 -16.586 2.826 1 98.82 236 VAL A C 1
ATOM 1802 O O . VAL A 1 236 ? -0.217 -16.881 3.982 1 98.82 236 VAL A O 1
ATOM 1805 N N . VAL A 1 237 ? -0.148 -17.241 1.854 1 98.89 237 VAL A N 1
ATOM 1806 C CA . VAL A 1 237 ? 0.902 -18.253 1.904 1 98.89 237 VAL A CA 1
ATOM 1807 C C . VAL A 1 237 ? 2.177 -17.708 1.265 1 98.89 237 VAL A C 1
ATOM 1809 O O . VAL A 1 237 ? 2.218 -17.463 0.057 1 98.89 237 VAL A O 1
ATOM 1812 N N . ILE A 1 238 ? 3.158 -17.472 2.03 1 98.76 238 ILE A N 1
ATOM 1813 C CA . ILE A 1 238 ? 4.472 -17.117 1.505 1 98.76 238 ILE A CA 1
ATOM 1814 C C . ILE A 1 238 ? 5.236 -18.384 1.126 1 98.76 238 ILE A C 1
ATOM 1816 O O . ILE A 1 238 ? 5.753 -19.088 1.996 1 98.76 238 ILE A O 1
ATOM 1820 N N . ALA A 1 239 ? 5.21 -18.657 -0.121 1 98.76 239 ALA A N 1
ATOM 1821 C CA . ALA A 1 239 ? 5.937 -19.808 -0.647 1 98.76 239 ALA A CA 1
ATOM 1822 C C . ALA A 1 239 ? 7.383 -19.443 -0.97 1 98.76 239 ALA A C 1
ATOM 1824 O O . ALA A 1 239 ? 7.647 -18.718 -1.932 1 98.76 239 ALA A O 1
ATOM 1825 N N . ASN A 1 240 ? 8.274 -19.919 -0.167 1 98.34 240 ASN A N 1
ATOM 1826 C CA . ASN A 1 240 ? 9.693 -19.7 -0.423 1 98.34 240 ASN A CA 1
ATOM 1827 C C . ASN A 1 240 ? 10.205 -20.595 -1.548 1 98.34 240 ASN A C 1
ATOM 1829 O O . ASN A 1 240 ? 10.415 -21.793 -1.348 1 98.34 240 ASN A O 1
ATOM 1833 N N . THR A 1 241 ? 10.393 -19.985 -2.694 1 97.68 241 THR A N 1
ATOM 1834 C CA . THR A 1 241 ? 10.8 -20.719 -3.887 1 97.68 241 THR A CA 1
ATOM 1835 C C . THR A 1 241 ? 12.174 -20.258 -4.363 1 97.68 241 THR A C 1
ATOM 1837 O O . THR A 1 241 ? 12.767 -19.348 -3.779 1 97.68 241 THR A O 1
ATOM 1840 N N . GLU A 1 242 ? 12.658 -20.993 -5.319 1 96.04 242 GLU A N 1
ATOM 1841 C CA . GLU A 1 242 ? 13.87 -20.621 -6.043 1 96.04 242 GLU A CA 1
ATOM 1842 C C . GLU A 1 242 ? 13.572 -20.344 -7.514 1 96.04 242 GLU A C 1
ATOM 1844 O O . GLU A 1 242 ? 12.952 -21.166 -8.192 1 96.04 242 GLU A O 1
ATOM 1849 N N . LYS A 1 243 ? 13.997 -19.143 -7.93 1 94.82 243 LYS A N 1
ATOM 1850 C CA . LYS A 1 243 ? 13.868 -18.873 -9.359 1 94.82 243 LYS A CA 1
ATOM 1851 C C . LYS A 1 243 ? 14.641 -19.898 -10.185 1 94.82 243 LYS A C 1
ATOM 1853 O O . LYS A 1 243 ? 15.805 -20.183 -9.898 1 94.82 243 LYS A O 1
ATOM 1858 N N . GLY A 1 244 ? 13.94 -20.519 -11.199 1 95.38 244 GLY A N 1
ATOM 1859 C CA . GLY A 1 244 ? 14.59 -21.526 -12.023 1 95.38 244 GLY A CA 1
ATOM 1860 C C . GLY A 1 244 ? 14.662 -22.887 -11.357 1 95.38 244 GLY A C 1
ATOM 1861 O O . GLY A 1 244 ? 15.404 -23.764 -11.804 1 95.38 244 GLY A O 1
ATOM 1862 N N . ALA A 1 245 ? 13.933 -23.122 -10.353 1 96.57 245 ALA A N 1
ATOM 1863 C CA . ALA A 1 245 ? 13.979 -24.361 -9.581 1 96.57 245 ALA A CA 1
ATOM 1864 C C . ALA A 1 245 ? 13.869 -25.58 -10.493 1 96.57 245 ALA A C 1
ATOM 1866 O O . ALA A 1 245 ? 13.065 -25.593 -11.428 1 96.57 245 ALA A O 1
ATOM 1867 N N . GLY A 1 246 ? 14.672 -26.639 -10.162 1 95.93 246 GLY A N 1
ATOM 1868 C CA . GLY A 1 246 ? 14.586 -27.916 -10.852 1 95.93 246 GLY A CA 1
ATOM 1869 C C . GLY A 1 246 ? 15.659 -28.096 -11.909 1 95.93 246 GLY A C 1
ATOM 1870 O O . GLY A 1 246 ? 15.89 -29.21 -12.383 1 95.93 246 GLY A O 1
ATOM 1871 N N . VAL A 1 247 ? 16.296 -26.958 -12.343 1 96.46 247 VAL A N 1
ATOM 1872 C CA . VAL A 1 247 ? 17.386 -27.002 -13.313 1 96.46 247 VAL A CA 1
ATOM 1873 C C . VAL A 1 247 ? 18.613 -26.293 -12.744 1 96.46 247 VAL A C 1
ATOM 1875 O O . VAL A 1 247 ? 18.601 -25.074 -12.556 1 96.46 247 VAL A O 1
ATOM 1878 N N . SER A 1 248 ? 19.648 -27.018 -12.551 1 95.58 248 SER A N 1
ATOM 1879 C CA . SER A 1 248 ? 20.779 -26.605 -11.727 1 95.58 248 SER A CA 1
ATOM 1880 C C . SER A 1 248 ? 21.427 -25.337 -12.272 1 95.58 248 SER A C 1
ATOM 1882 O O . SER A 1 248 ? 21.767 -24.43 -11.51 1 95.58 248 SER A O 1
ATOM 1884 N N . PHE A 1 249 ? 21.56 -25.204 -13.605 1 94.28 249 PHE A N 1
ATOM 1885 C CA . PHE A 1 249 ? 22.317 -24.085 -14.153 1 94.28 249 PHE A CA 1
ATOM 1886 C C . PHE A 1 249 ? 21.422 -22.866 -14.342 1 94.28 249 PHE A C 1
ATOM 1888 O O . PHE A 1 249 ? 21.899 -21.788 -14.703 1 94.28 249 PHE A O 1
ATOM 1895 N N . ILE A 1 250 ? 20.167 -22.972 -14.058 1 93.66 250 ILE A N 1
ATOM 1896 C CA . ILE A 1 250 ? 19.222 -21.864 -14.144 1 93.66 250 ILE A CA 1
ATOM 1897 C C . ILE A 1 250 ? 18.896 -21.354 -12.742 1 93.66 250 ILE A C 1
ATOM 1899 O O . ILE A 1 250 ? 18.748 -20.147 -12.533 1 93.66 250 ILE A O 1
ATOM 1903 N N . GLN A 1 251 ? 18.816 -22.174 -11.798 1 94.5 251 GLN A N 1
ATOM 1904 C CA . GLN A 1 251 ? 18.33 -21.932 -10.444 1 94.5 251 GLN A CA 1
ATOM 1905 C C . GLN A 1 251 ? 19.168 -20.868 -9.741 1 94.5 251 GLN A C 1
ATOM 1907 O O . GLN A 1 251 ? 20.397 -20.956 -9.714 1 94.5 251 GLN A O 1
ATOM 1912 N N . GLY A 1 252 ? 18.419 -19.851 -9.254 1 91.16 252 GLY A N 1
ATOM 1913 C CA . GLY A 1 252 ? 19.038 -18.828 -8.426 1 91.16 252 GLY A CA 1
ATOM 1914 C C . GLY A 1 252 ? 19.871 -17.841 -9.221 1 91.16 252 GLY A C 1
ATOM 1915 O O . GLY A 1 252 ? 20.648 -17.074 -8.648 1 91.16 252 GLY A O 1
ATOM 1916 N N . ARG A 1 253 ? 19.701 -17.885 -10.499 1 87.27 253 ARG A N 1
ATOM 1917 C CA . ARG A 1 253 ? 20.521 -17.03 -11.351 1 87.27 253 ARG A CA 1
ATOM 1918 C C . ARG A 1 253 ? 19.685 -15.921 -11.981 1 87.27 253 ARG A C 1
ATOM 1920 O O . ARG A 1 253 ? 18.787 -16.192 -12.78 1 87.27 253 ARG A O 1
ATOM 1927 N N . ALA A 1 254 ? 20.094 -14.676 -11.721 1 85.26 254 ALA A N 1
ATOM 1928 C CA . ALA A 1 254 ? 19.323 -13.51 -12.145 1 85.26 254 ALA A CA 1
ATOM 1929 C C . ALA A 1 254 ? 19.291 -13.397 -13.667 1 85.26 254 ALA A C 1
ATOM 1931 O O . ALA A 1 254 ? 18.305 -12.93 -14.241 1 85.26 254 ALA A O 1
ATOM 1932 N N . GLU A 1 255 ? 20.343 -13.858 -14.366 1 85.11 255 GLU A N 1
ATOM 1933 C CA . GLU A 1 255 ? 20.447 -13.725 -15.816 1 85.11 255 GLU A CA 1
ATOM 1934 C C . GLU A 1 255 ? 19.356 -14.525 -16.522 1 85.11 255 GLU A C 1
ATOM 1936 O O . GLU A 1 255 ? 19.079 -14.299 -17.702 1 85.11 255 GLU A O 1
ATOM 1941 N N . TRP A 1 256 ? 18.76 -15.384 -15.824 1 87.37 256 TRP A N 1
ATOM 1942 C CA . TRP A 1 256 ? 17.75 -16.246 -16.428 1 87.37 256 TRP A CA 1
ATOM 1943 C C . TRP A 1 256 ? 16.355 -15.652 -16.258 1 87.37 256 TRP A C 1
ATOM 1945 O O . TRP A 1 256 ? 15.353 -16.327 -16.503 1 87.37 256 TRP A O 1
ATOM 1955 N N . HIS A 1 257 ? 16.254 -14.424 -15.79 1 84.78 257 HIS A N 1
ATOM 1956 C CA . HIS A 1 257 ? 14.96 -13.757 -15.69 1 84.78 257 HIS A CA 1
ATOM 1957 C C . HIS A 1 257 ? 14.262 -13.704 -17.044 1 84.78 257 HIS A C 1
ATOM 1959 O O . HIS A 1 257 ? 13.061 -13.969 -17.14 1 84.78 257 HIS A O 1
ATOM 1965 N N . HIS A 1 258 ? 14.951 -13.392 -18.111 1 84.67 258 HIS A N 1
ATOM 1966 C CA . HIS A 1 258 ? 14.374 -13.326 -19.449 1 84.67 258 HIS A CA 1
ATOM 1967 C C . HIS A 1 258 ? 15.219 -14.104 -20.453 1 84.67 258 HIS A C 1
ATOM 1969 O O . HIS A 1 258 ? 15.28 -13.745 -21.63 1 84.67 258 HIS A O 1
ATOM 1975 N N . ARG A 1 259 ? 15.898 -15.143 -20.052 1 86.78 259 ARG A N 1
ATOM 1976 C CA . ARG A 1 259 ? 16.714 -16.004 -20.903 1 86.78 259 ARG A CA 1
ATOM 1977 C C . ARG A 1 259 ? 16.022 -17.339 -21.154 1 86.78 259 ARG A C 1
ATOM 1979 O O . ARG A 1 259 ? 15.191 -17.775 -20.353 1 86.78 259 ARG A O 1
ATOM 1986 N N . VAL A 1 260 ? 16.327 -17.892 -22.37 1 92.98 260 VAL A N 1
ATOM 1987 C CA . VAL A 1 260 ? 15.776 -19.194 -22.734 1 92.98 260 VAL A CA 1
ATOM 1988 C C . VAL A 1 260 ? 16.912 -20.167 -23.042 1 92.98 260 VAL A C 1
ATOM 1990 O O . VAL A 1 260 ? 17.974 -19.761 -23.518 1 92.98 260 VAL A O 1
ATOM 1993 N N . PRO A 1 261 ? 16.702 -21.412 -22.688 1 93.64 261 PRO A N 1
ATOM 1994 C CA . PRO A 1 261 ? 17.739 -22.395 -23.012 1 93.64 261 PRO A CA 1
ATOM 1995 C C . PRO A 1 261 ? 17.939 -22.569 -24.515 1 93.64 261 PRO A C 1
ATOM 1997 O O . PRO A 1 261 ? 16.976 -22.493 -25.283 1 93.64 261 PRO A O 1
ATOM 2000 N N . LYS A 1 262 ? 19.199 -22.835 -24.918 1 93.76 262 LYS A N 1
ATOM 2001 C CA . LYS A 1 262 ? 19.547 -23.029 -26.323 1 93.76 262 LYS A CA 1
ATOM 2002 C C . LYS A 1 262 ? 20.497 -24.21 -26.496 1 93.76 262 LYS A C 1
ATOM 2004 O O . LYS A 1 262 ? 21.326 -24.479 -25.624 1 93.76 262 LYS A O 1
ATOM 2009 N N . GLY A 1 263 ? 20.263 -24.891 -27.649 1 92.94 263 GLY A N 1
ATOM 2010 C CA . GLY A 1 263 ? 21.198 -25.938 -28.03 1 92.94 263 GLY A CA 1
ATOM 2011 C C . GLY A 1 263 ? 21.4 -26.981 -26.947 1 92.94 263 GLY A C 1
ATOM 2012 O O . GLY A 1 263 ? 20.441 -27.613 -26.501 1 92.94 263 GLY A O 1
ATOM 2013 N N . GLU A 1 264 ? 22.625 -27.014 -26.477 1 95.22 264 GLU A N 1
ATOM 2014 C CA . GLU A 1 264 ? 23.033 -28.028 -25.509 1 95.22 264 GLU A CA 1
ATOM 2015 C C . GLU A 1 264 ? 22.36 -27.803 -24.158 1 95.22 264 GLU A C 1
ATOM 2017 O O . GLU A 1 264 ? 22.159 -28.75 -23.394 1 95.22 264 GLU A O 1
ATOM 2022 N N . GLU A 1 265 ? 22.028 -26.591 -23.907 1 95.17 265 GLU A N 1
ATOM 2023 C CA . GLU A 1 265 ? 21.371 -26.277 -22.641 1 95.17 265 GLU A CA 1
ATOM 2024 C C . GLU A 1 265 ? 20.029 -26.994 -22.523 1 95.17 265 GLU A C 1
ATOM 2026 O O . GLU A 1 265 ? 19.623 -27.384 -21.426 1 95.17 265 GLU A O 1
ATOM 2031 N N . ILE A 1 266 ? 19.364 -27.125 -23.664 1 96.92 266 ILE A N 1
ATOM 2032 C CA . ILE A 1 266 ? 18.078 -27.814 -23.676 1 96.92 266 ILE A CA 1
ATOM 2033 C C . ILE A 1 266 ? 18.272 -29.275 -23.277 1 96.92 266 ILE A C 1
ATOM 2035 O O . ILE A 1 266 ? 17.573 -29.784 -22.398 1 96.92 266 ILE A O 1
ATOM 2039 N N . ALA A 1 267 ? 19.221 -29.86 -23.875 1 96.64 267 ALA A N 1
ATOM 2040 C CA . ALA A 1 267 ? 19.502 -31.266 -23.594 1 96.64 267 ALA A CA 1
ATOM 2041 C C . ALA A 1 267 ? 19.903 -31.463 -22.135 1 96.64 267 ALA A C 1
ATOM 2043 O O . ALA A 1 267 ? 19.475 -32.425 -21.492 1 96.64 267 ALA A O 1
ATOM 2044 N N . LEU A 1 268 ? 20.705 -30.621 -21.698 1 96.67 268 LEU A N 1
ATOM 2045 C CA . LEU A 1 268 ? 21.169 -30.699 -20.317 1 96.67 268 LEU A CA 1
ATOM 2046 C C . LEU A 1 268 ? 20.003 -30.564 -19.344 1 96.67 268 LEU A C 1
ATOM 2048 O O . LEU A 1 268 ? 19.91 -31.316 -18.371 1 96.67 268 LEU A O 1
ATOM 2052 N N . ALA A 1 269 ? 19.164 -29.561 -19.563 1 97.02 269 ALA A N 1
ATOM 2053 C CA . ALA A 1 269 ? 17.997 -29.355 -18.709 1 97.02 269 ALA A CA 1
ATOM 2054 C C . ALA A 1 269 ? 17.091 -30.582 -18.713 1 97.02 269 ALA A C 1
ATOM 2056 O O . ALA A 1 269 ? 16.641 -31.033 -17.657 1 97.02 269 ALA A O 1
ATOM 2057 N N . LEU A 1 270 ? 16.851 -31.154 -19.92 1 97.11 270 LEU A N 1
ATOM 2058 C CA . LEU A 1 270 ? 15.955 -32.297 -20.051 1 97.11 270 LEU A CA 1
ATOM 2059 C C . LEU A 1 270 ? 16.552 -33.535 -19.391 1 97.11 270 LEU A C 1
ATOM 2061 O O . LEU A 1 270 ? 15.823 -34.368 -18.847 1 97.11 270 LEU A O 1
ATOM 2065 N N . GLU A 1 271 ? 17.849 -33.619 -19.418 1 96.68 271 GLU A N 1
ATOM 2066 C CA . GLU A 1 271 ? 18.523 -34.718 -18.733 1 96.68 271 GLU A CA 1
ATOM 2067 C C . GLU A 1 271 ? 18.328 -34.629 -17.222 1 96.68 271 GLU A C 1
ATOM 2069 O O . GLU A 1 271 ? 18.074 -35.64 -16.563 1 96.68 271 GLU A O 1
ATOM 2074 N N . GLU A 1 272 ? 18.394 -33.464 -16.68 1 96.17 272 GLU A N 1
ATOM 2075 C CA . GLU A 1 272 ? 18.203 -33.265 -15.246 1 96.17 272 GLU A CA 1
ATOM 2076 C C . GLU A 1 272 ? 16.758 -33.536 -14.839 1 96.17 272 GLU A C 1
ATOM 2078 O O . GLU A 1 272 ? 16.488 -33.897 -13.692 1 96.17 272 GLU A O 1
ATOM 2083 N N . LEU A 1 273 ? 15.843 -33.422 -15.756 1 96.36 273 LEU A N 1
ATOM 2084 C CA . LEU A 1 273 ? 14.419 -33.52 -15.455 1 96.36 273 LEU A CA 1
ATOM 2085 C C . LEU A 1 273 ? 13.872 -34.886 -15.853 1 96.36 273 LEU A C 1
ATOM 2087 O O . LEU A 1 273 ? 12.659 -35.104 -15.831 1 96.36 273 LEU A O 1
ATOM 2091 N N . LYS A 1 274 ? 14.738 -35.766 -16.231 1 93.24 274 LYS A N 1
ATOM 2092 C CA . LYS A 1 274 ? 14.313 -37.1 -16.644 1 93.24 274 LYS A CA 1
ATOM 2093 C C . LYS A 1 274 ? 13.7 -37.868 -15.477 1 93.24 274 LYS A C 1
ATOM 2095 O O . LYS A 1 274 ? 14.109 -37.69 -14.327 1 93.24 274 LYS A O 1
ATOM 2100 N N . ASP A 1 275 ? 12.692 -38.659 -15.826 1 86.78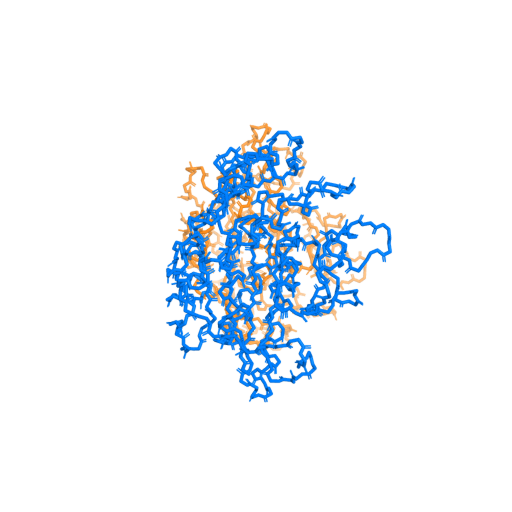 275 ASP A N 1
ATOM 2101 C CA . ASP A 1 275 ? 12.091 -39.509 -14.802 1 86.78 275 ASP A CA 1
ATOM 2102 C C . ASP A 1 275 ? 13.057 -40.608 -14.365 1 86.78 275 ASP A C 1
ATOM 2104 O O . ASP A 1 275 ? 13.842 -41.11 -15.173 1 86.78 275 ASP A O 1
ATOM 2108 N N . GLU A 1 276 ? 13.4 -40.84 -13.071 1 66.55 276 GLU A N 1
ATOM 2109 C CA . GLU A 1 276 ? 14.205 -41.988 -12.666 1 66.55 276 GLU A CA 1
ATOM 2110 C C . GLU A 1 276 ? 13.481 -43.3 -12.957 1 66.55 276 GLU A C 1
ATOM 2112 O O . GLU A 1 276 ? 12.249 -43.344 -12.972 1 66.55 276 GLU A O 1
ATOM 2117 N N . MET B 1 1 ? 16.092 29.357 9.57 1 82.46 1 MET B N 1
ATOM 2118 C CA . MET B 1 1 ? 15.604 29.219 10.939 1 82.46 1 MET B CA 1
ATOM 2119 C C . MET B 1 1 ? 14.171 29.725 11.06 1 82.46 1 MET B C 1
ATOM 2121 O O . MET B 1 1 ? 13.744 30.583 10.286 1 82.46 1 MET B O 1
ATOM 2125 N N . ASN B 1 2 ? 13.401 29.166 11.988 1 88.96 2 ASN B N 1
ATOM 2126 C CA . ASN B 1 2 ? 12.055 29.64 12.294 1 88.96 2 ASN B CA 1
ATOM 2127 C C . ASN B 1 2 ? 12.083 31.003 12.979 1 88.96 2 ASN B C 1
ATOM 2129 O O . ASN B 1 2 ? 12.768 31.182 13.987 1 88.96 2 ASN B O 1
ATOM 2133 N N . PRO B 1 3 ? 11.49 32.002 12.524 1 92.9 3 PRO B N 1
ATOM 2134 C CA . PRO B 1 3 ? 11.601 33.35 13.087 1 92.9 3 PRO B CA 1
ATOM 2135 C C . PRO B 1 3 ? 10.908 33.483 14.441 1 92.9 3 PRO B C 1
ATOM 2137 O O . PRO B 1 3 ? 11.147 34.451 15.169 1 92.9 3 PRO B O 1
ATOM 2140 N N . TYR B 1 4 ? 10.054 32.579 14.885 1 94.11 4 TYR B N 1
ATOM 2141 C CA . TYR B 1 4 ? 9.274 32.715 16.11 1 94.11 4 TYR B CA 1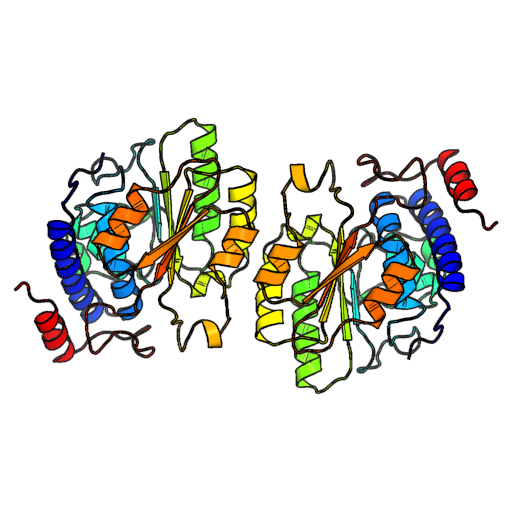
ATOM 2142 C C . TYR B 1 4 ? 9.924 31.953 17.259 1 94.11 4 TYR B C 1
ATOM 2144 O O . TYR B 1 4 ? 10.223 32.532 18.306 1 94.11 4 TYR B O 1
ATOM 2152 N N . SER B 1 5 ? 10.187 30.629 17.192 1 94.33 5 SER B N 1
ATOM 2153 C CA . SER B 1 5 ? 10.746 29.755 18.219 1 94.33 5 SER B CA 1
ATOM 2154 C C . SER B 1 5 ? 10.005 29.913 19.542 1 94.33 5 SER B C 1
ATOM 2156 O O . SER B 1 5 ? 10.623 30.161 20.58 1 94.33 5 SER B O 1
ATOM 2158 N N . LEU B 1 6 ? 8.735 29.823 19.527 1 98.25 6 LEU B N 1
ATOM 2159 C CA . LEU B 1 6 ? 7.87 30.103 20.667 1 98.25 6 LEU B CA 1
ATOM 2160 C C . LEU B 1 6 ? 7.976 28.999 21.714 1 98.25 6 LEU B C 1
ATOM 2162 O O . LEU B 1 6 ? 8.289 27.853 21.385 1 98.25 6 LEU B O 1
ATOM 2166 N N . SER B 1 7 ? 7.724 29.409 23.007 1 98.47 7 SER B N 1
ATOM 2167 C CA . SER B 1 7 ? 7.611 28.435 24.088 1 98.47 7 SER B CA 1
ATOM 2168 C C . SER B 1 7 ? 6.327 27.622 23.968 1 98.47 7 SER B C 1
ATOM 2170 O O . SER B 1 7 ? 5.422 27.989 23.216 1 98.47 7 SER B O 1
ATOM 2172 N N . VAL B 1 8 ? 6.213 26.526 24.704 1 98.52 8 VAL B N 1
ATOM 2173 C CA . VAL B 1 8 ? 5.027 25.676 24.684 1 98.52 8 VAL B CA 1
ATOM 2174 C C . VAL B 1 8 ? 3.805 26.485 25.115 1 98.52 8 VAL B C 1
ATOM 2176 O O . VAL B 1 8 ? 2.723 26.34 24.541 1 98.52 8 VAL B O 1
ATOM 2179 N N . GLU B 1 9 ? 3.971 27.302 26.108 1 97.93 9 GLU B N 1
ATOM 2180 C CA . GLU B 1 9 ? 2.873 28.136 26.588 1 97.93 9 GLU B CA 1
ATOM 2181 C C . GLU B 1 9 ? 2.413 29.116 25.511 1 97.93 9 GLU B C 1
ATOM 2183 O O . GLU B 1 9 ? 1.213 29.268 25.275 1 97.93 9 GLU B O 1
ATOM 2188 N N . ALA B 1 10 ? 3.348 29.77 24.907 1 98.4 10 ALA B N 1
ATOM 2189 C CA . ALA B 1 10 ? 3.023 30.715 23.842 1 98.4 10 ALA B CA 1
ATOM 2190 C C . ALA B 1 10 ? 2.365 30.006 22.662 1 98.4 10 ALA B C 1
ATOM 2192 O O . ALA B 1 10 ? 1.458 30.552 22.029 1 98.4 10 ALA B O 1
ATOM 2193 N N . LEU B 1 11 ? 2.828 28.818 22.372 1 98.71 11 LEU B N 1
ATOM 2194 C CA . LEU B 1 11 ? 2.23 28.018 21.309 1 98.71 11 LEU B CA 1
ATOM 2195 C C . LEU B 1 11 ? 0.776 27.686 21.63 1 98.71 11 LEU B C 1
ATOM 2197 O O . LEU B 1 11 ? -0.076 27.682 20.739 1 98.71 11 LEU B O 1
ATOM 2201 N N . THR B 1 12 ? 0.529 27.353 22.843 1 98.12 12 THR B N 1
ATOM 2202 C CA . THR B 1 12 ? -0.831 27.03 23.261 1 98.12 12 THR B CA 1
ATOM 2203 C C . THR B 1 12 ? -1.762 28.218 23.036 1 98.12 12 THR B C 1
ATOM 2205 O O . THR B 1 12 ? -2.887 28.051 22.562 1 98.12 12 THR B O 1
ATOM 2208 N N . HIS B 1 13 ? -1.301 29.395 23.363 1 97.71 13 HIS B N 1
ATOM 2209 C CA . HIS B 1 13 ? -2.079 30.605 23.124 1 97.71 13 HIS B CA 1
ATOM 2210 C C . HIS B 1 13 ? -2.286 30.842 21.632 1 97.71 13 HIS B C 1
ATOM 2212 O O . HIS B 1 13 ? -3.383 31.206 21.203 1 97.71 13 HIS B O 1
ATOM 2218 N N . LYS B 1 14 ? -1.194 30.692 20.907 1 97.87 14 LYS B N 1
ATOM 2219 C CA . LYS B 1 14 ? -1.26 30.847 19.456 1 97.87 14 LYS B CA 1
ATOM 2220 C C . LYS B 1 14 ? -2.259 29.87 18.844 1 97.87 14 LYS B C 1
ATOM 2222 O O . LYS B 1 14 ? -3.005 30.228 17.93 1 97.87 14 LYS B O 1
ATOM 2227 N N . ALA B 1 15 ? -2.298 28.65 19.302 1 98.35 15 ALA B N 1
ATOM 2228 C CA . ALA B 1 15 ? -3.224 27.628 18.82 1 98.35 15 ALA B CA 1
ATOM 2229 C C . ALA B 1 15 ? -4.672 28.042 19.064 1 98.35 15 ALA B C 1
ATOM 2231 O O . ALA B 1 15 ? -5.54 27.815 18.218 1 98.35 15 ALA B O 1
ATOM 2232 N N . ARG B 1 16 ? -4.94 28.565 20.186 1 97.7 16 ARG B N 1
ATOM 2233 C CA . ARG B 1 16 ? -6.285 29.038 20.497 1 97.7 16 ARG B CA 1
ATOM 2234 C C . ARG B 1 16 ? -6.714 30.14 19.534 1 97.7 16 ARG B C 1
ATOM 2236 O O . ARG B 1 16 ? -7.857 30.156 19.071 1 97.7 16 ARG B O 1
ATOM 2243 N N . ALA B 1 17 ? -5.813 31.06 19.293 1 97.51 17 ALA B N 1
ATOM 2244 C CA . ALA B 1 17 ? -6.088 32.129 18.336 1 97.51 17 ALA B CA 1
ATOM 2245 C C . ALA B 1 17 ? -6.399 31.56 16.954 1 97.51 17 ALA B C 1
ATOM 2247 O O . ALA B 1 17 ? -7.309 32.036 16.271 1 97.51 17 ALA B O 1
ATOM 2248 N N . ILE B 1 18 ? -5.688 30.601 16.549 1 98.16 18 ILE B N 1
ATOM 2249 C CA . ILE B 1 18 ? -5.888 29.959 15.254 1 98.16 18 ILE B CA 1
ATOM 2250 C C . ILE B 1 18 ? -7.253 29.275 15.223 1 98.16 18 ILE B C 1
ATOM 2252 O O . ILE B 1 18 ? -7.967 29.346 14.22 1 98.16 18 ILE B O 1
ATOM 2256 N N . ARG B 1 19 ? -7.653 28.636 16.291 1 98.32 19 ARG B N 1
ATOM 2257 C CA . ARG B 1 19 ? -8.972 28.015 16.361 1 98.32 19 ARG B CA 1
ATOM 2258 C C . ARG B 1 19 ? -10.075 29.048 16.155 1 98.32 19 ARG B C 1
ATOM 2260 O O . ARG B 1 19 ? -11.058 28.784 15.459 1 98.32 19 ARG B O 1
ATOM 2267 N N . ARG B 1 20 ? -9.9 30.17 16.802 1 97.86 20 ARG B N 1
ATOM 2268 C CA . ARG B 1 20 ? -10.89 31.228 16.625 1 97.86 20 ARG B CA 1
ATOM 2269 C C . ARG B 1 20 ? -10.987 31.649 15.163 1 97.86 20 ARG B C 1
ATOM 2271 O O . ARG B 1 20 ? -12.084 31.866 14.645 1 97.86 20 ARG B O 1
ATOM 2278 N N . ARG B 1 21 ? -9.909 31.743 14.542 1 97.56 21 ARG B N 1
ATOM 2279 C CA . ARG B 1 21 ? -9.892 32.109 13.129 1 97.56 21 ARG B CA 1
ATOM 2280 C C . ARG B 1 21 ? -10.565 31.038 12.278 1 97.56 21 ARG B C 1
ATOM 2282 O O . ARG B 1 21 ? -11.259 31.353 11.308 1 97.56 21 ARG B O 1
ATOM 2289 N N . ILE B 1 22 ? -10.288 29.782 12.602 1 97.84 22 ILE B N 1
ATOM 2290 C CA . ILE B 1 22 ? -10.899 28.671 11.881 1 97.84 22 ILE B CA 1
ATOM 2291 C C . ILE B 1 22 ? -12.42 28.769 11.975 1 97.84 22 ILE B C 1
ATOM 2293 O O . ILE B 1 22 ? -13.123 28.578 10.98 1 97.84 22 ILE B O 1
ATOM 2297 N N . ILE B 1 23 ? -12.919 29.052 13.153 1 97.56 23 ILE B N 1
ATOM 2298 C CA . ILE B 1 23 ? -14.357 29.185 13.364 1 97.56 23 ILE B CA 1
ATOM 2299 C C . ILE B 1 23 ? -14.913 30.274 12.45 1 97.56 23 ILE B C 1
ATOM 2301 O O . ILE B 1 23 ? -15.895 30.053 11.737 1 97.56 23 ILE B O 1
ATOM 2305 N N . HIS B 1 24 ? -14.283 31.41 12.424 1 97.07 24 HIS B N 1
ATOM 2306 C CA . HIS B 1 24 ? -14.731 32.519 11.59 1 97.07 24 HIS B CA 1
ATOM 2307 C C . HIS B 1 24 ? -14.614 32.177 10.108 1 97.07 24 HIS B C 1
ATOM 2309 O O . HIS B 1 24 ? -15.512 32.487 9.322 1 97.07 24 HIS B O 1
ATOM 2315 N N . LEU B 1 25 ? -13.5 31.608 9.72 1 97.59 25 LEU B N 1
ATOM 2316 C CA . LEU B 1 25 ? -13.236 31.252 8.33 1 97.59 25 LEU B CA 1
ATOM 2317 C C . LEU B 1 25 ? -14.348 30.368 7.775 1 97.59 25 LEU B C 1
ATOM 2319 O O . LEU B 1 25 ? -14.91 30.661 6.718 1 97.59 25 LEU B O 1
ATOM 2323 N N . ASN B 1 26 ? -14.602 29.314 8.465 1 96.37 26 ASN B N 1
ATOM 2324 C CA . ASN B 1 26 ? -15.6 28.357 7.999 1 96.37 26 ASN B CA 1
ATOM 2325 C C . ASN B 1 26 ? -17.008 28.941 8.062 1 96.37 26 ASN B C 1
ATOM 2327 O O . ASN B 1 26 ? -17.83 28.688 7.179 1 96.37 26 ASN B O 1
ATOM 2331 N N . ALA B 1 27 ? -17.317 29.672 9.069 1 95.21 27 ALA B N 1
ATOM 2332 C CA . ALA B 1 27 ? -18.635 30.286 9.211 1 95.21 27 ALA B CA 1
ATOM 2333 C C . ALA B 1 27 ? -18.936 31.216 8.039 1 95.21 27 ALA B C 1
ATOM 2335 O O . ALA B 1 27 ? -20.095 31.377 7.649 1 95.21 27 ALA B O 1
ATOM 2336 N N . ASN B 1 28 ? -17.955 31.788 7.465 1 94.39 28 ASN B N 1
ATOM 2337 C CA . ASN B 1 28 ? -18.142 32.803 6.433 1 94.39 28 ASN B CA 1
ATOM 2338 C C . ASN B 1 28 ? -17.885 32.238 5.039 1 94.39 28 ASN B C 1
ATOM 2340 O O . ASN B 1 28 ? -17.958 32.966 4.047 1 94.39 28 ASN B O 1
ATOM 2344 N N . SER B 1 29 ? -17.497 31.019 4.965 1 94.15 29 SER B N 1
ATOM 2345 C CA . SER B 1 29 ? -17.213 30.391 3.679 1 94.15 29 SER B CA 1
ATOM 2346 C C . SER B 1 29 ? -18.494 30.137 2.893 1 94.15 29 SER B C 1
ATOM 2348 O O . SER B 1 29 ? -19.438 29.536 3.41 1 94.15 29 SER B O 1
ATOM 2350 N N . PRO B 1 30 ? -18.591 30.501 1.614 1 92.4 30 PRO B N 1
ATOM 2351 C CA . PRO B 1 30 ? -19.787 30.25 0.806 1 92.4 30 PRO B CA 1
ATOM 2352 C C . PRO B 1 30 ? -19.962 28.774 0.455 1 92.4 30 PRO B C 1
ATOM 2354 O O . PRO B 1 30 ? -21.078 28.333 0.166 1 92.4 30 PRO B O 1
ATOM 2357 N N . ALA B 1 31 ? -18.876 28.034 0.397 1 88.72 31 ALA B N 1
ATOM 2358 C CA . ALA B 1 31 ? -18.93 26.633 -0.013 1 88.72 31 ALA B CA 1
ATOM 2359 C C . ALA B 1 31 ? -18.847 25.704 1.195 1 88.72 31 ALA B C 1
ATOM 2361 O O . ALA B 1 31 ? -18.686 24.491 1.043 1 88.72 31 ALA B O 1
ATOM 2362 N N . GLY B 1 32 ? -18.903 26.285 2.328 1 87.36 32 GLY B N 1
ATOM 2363 C CA . GLY B 1 32 ? -18.772 25.473 3.528 1 87.36 32 GLY B CA 1
ATOM 2364 C C . GLY B 1 32 ? -17.33 25.253 3.946 1 87.36 32 GLY B C 1
ATOM 2365 O O . GLY B 1 32 ? -16.466 26.09 3.676 1 87.36 32 GLY B O 1
ATOM 2366 N N . GLY B 1 33 ? -17.1 24.213 4.74 1 88.91 33 GLY B N 1
ATOM 2367 C CA . GLY B 1 33 ? -15.767 23.918 5.24 1 88.91 33 GLY B CA 1
ATOM 2368 C C . GLY B 1 33 ? -15.703 22.634 6.047 1 88.91 33 GLY B C 1
ATOM 2369 O O . GLY B 1 33 ? -16.72 21.963 6.236 1 88.91 33 GLY B O 1
ATOM 2370 N N . HIS B 1 34 ? -14.548 22.243 6.349 1 92.42 34 HIS B N 1
ATOM 2371 C CA . HIS B 1 34 ? -14.288 21.041 7.134 1 92.42 34 HIS B CA 1
ATOM 2372 C C . HIS B 1 34 ? -13.796 21.394 8.534 1 92.42 34 HIS B C 1
ATOM 2374 O O . HIS B 1 34 ? -12.649 21.106 8.884 1 92.42 34 HIS B O 1
ATOM 2380 N N . THR B 1 35 ? -14.76 21.922 9.325 1 94.94 35 THR B N 1
ATOM 2381 C CA . THR B 1 35 ? -14.419 22.489 10.625 1 94.94 35 THR B CA 1
ATOM 2382 C C . THR B 1 35 ? -13.765 21.438 11.518 1 94.94 35 THR B C 1
ATOM 2384 O O . THR B 1 35 ? -12.758 21.712 12.173 1 94.94 35 THR B O 1
ATOM 2387 N N . GLY B 1 36 ? -14.348 20.27 11.531 1 94.13 36 GLY B N 1
ATOM 2388 C CA . GLY B 1 36 ? -13.817 19.21 12.373 1 94.13 36 GLY B CA 1
ATOM 2389 C C . GLY B 1 36 ? -12.382 18.846 12.041 1 94.13 36 GLY B C 1
ATOM 2390 O O . GLY B 1 36 ? -11.541 18.737 12.936 1 94.13 36 GLY B O 1
ATOM 2391 N N . ALA B 1 37 ? -12.11 18.668 10.765 1 94.3 37 ALA B N 1
ATOM 2392 C CA . ALA B 1 37 ? -10.771 18.3 10.311 1 94.3 37 ALA B CA 1
ATOM 2393 C C . ALA B 1 37 ? -9.781 19.436 10.548 1 94.3 37 ALA B C 1
ATOM 2395 O O . ALA B 1 37 ? -8.625 19.196 10.906 1 94.3 37 ALA B O 1
ATOM 2396 N N . ASP B 1 38 ? -10.183 20.687 10.326 1 96.82 38 ASP B N 1
ATOM 2397 C CA . ASP B 1 38 ? -9.339 21.856 10.555 1 96.82 38 ASP B CA 1
ATOM 2398 C C . ASP B 1 38 ? -8.889 21.932 12.012 1 96.82 38 ASP B C 1
ATOM 2400 O O . ASP B 1 38 ? -7.719 22.2 12.293 1 96.82 38 ASP B O 1
ATOM 2404 N N . LEU B 1 39 ? -9.804 21.665 12.883 1 97.77 39 LEU B N 1
ATOM 2405 C CA . LEU B 1 39 ? -9.558 21.819 14.313 1 97.77 39 LEU B CA 1
ATOM 2406 C C . LEU B 1 39 ? -8.684 20.685 14.839 1 97.77 39 LEU B C 1
ATOM 2408 O O . LEU B 1 39 ? -7.901 20.881 15.771 1 97.77 39 LEU B O 1
ATOM 2412 N N . SER B 1 40 ? -8.713 19.556 14.22 1 97.44 40 SER B N 1
ATOM 2413 C CA . SER B 1 40 ? -7.98 18.397 14.718 1 97.44 40 SER B CA 1
ATOM 2414 C C . SER B 1 40 ? -6.473 18.622 14.643 1 97.44 40 SER B C 1
ATOM 2416 O O . SER B 1 40 ? -5.725 18.144 15.498 1 97.44 40 SER B O 1
ATOM 2418 N N . GLN B 1 41 ? -6.011 19.409 13.721 1 98.18 41 GLN B N 1
ATOM 2419 C CA . GLN B 1 41 ? -4.591 19.456 13.387 1 98.18 41 GLN B CA 1
ATOM 2420 C C . GLN B 1 41 ? -3.935 20.712 13.952 1 98.18 41 GLN B C 1
ATOM 2422 O O . GLN B 1 41 ? -2.77 20.995 13.662 1 98.18 41 GLN B O 1
ATOM 2427 N N . VAL B 1 42 ? -4.576 21.507 14.705 1 98.74 42 VAL B N 1
ATOM 2428 C CA . VAL B 1 42 ? -4.164 22.857 15.077 1 98.74 42 VAL B CA 1
ATOM 2429 C C . VAL B 1 42 ? -2.841 22.802 15.838 1 98.74 42 VAL B C 1
ATOM 2431 O O . VAL B 1 42 ? -1.916 23.562 15.542 1 98.74 42 VAL B O 1
ATOM 2434 N N . GLU B 1 43 ? -2.698 21.906 16.856 1 98.83 43 GLU B N 1
ATOM 2435 C CA . GLU B 1 43 ? -1.459 21.832 17.624 1 98.83 43 GLU B CA 1
ATOM 2436 C C . GLU B 1 43 ? -0.275 21.474 16.73 1 98.83 43 GLU B C 1
ATOM 2438 O O . GLU B 1 43 ? 0.818 22.02 16.892 1 98.83 43 GLU B O 1
ATOM 2443 N N . ILE B 1 44 ? -0.504 20.589 15.782 1 98.84 44 ILE B N 1
ATOM 2444 C CA . ILE B 1 44 ? 0.553 20.108 14.899 1 98.84 44 ILE B CA 1
ATOM 2445 C C . ILE B 1 44 ? 1.071 21.258 14.04 1 98.84 44 ILE B C 1
ATOM 2447 O O . ILE B 1 44 ? 2.269 21.553 14.043 1 98.84 44 ILE B O 1
ATOM 2451 N N . LEU B 1 45 ? 0.17 21.95 13.347 1 98.82 45 LEU B N 1
ATOM 2452 C CA . LEU B 1 45 ? 0.554 23.045 12.463 1 98.82 45 LEU B CA 1
ATOM 2453 C C . LEU B 1 45 ? 1.19 24.184 13.253 1 98.82 45 LEU B C 1
ATOM 2455 O O . LEU B 1 45 ? 2.174 24.78 12.809 1 98.82 45 LEU B O 1
ATOM 2459 N N . THR B 1 46 ? 0.599 24.48 14.408 1 98.85 46 THR B N 1
ATOM 2460 C CA . THR B 1 46 ? 1.123 25.562 15.234 1 98.85 46 THR B CA 1
ATOM 2461 C C . THR B 1 46 ? 2.553 25.263 15.673 1 98.85 46 THR B C 1
ATOM 2463 O O . THR B 1 46 ? 3.43 26.124 15.576 1 98.85 46 THR B O 1
ATOM 2466 N N . ALA B 1 47 ? 2.804 24.062 16.165 1 98.88 47 ALA B N 1
ATOM 2467 C CA . ALA B 1 47 ? 4.151 23.671 16.572 1 98.88 47 ALA B CA 1
ATOM 2468 C C . ALA B 1 47 ? 5.128 23.771 15.404 1 98.88 47 ALA B C 1
ATOM 2470 O O . ALA B 1 47 ? 6.248 24.26 15.564 1 98.88 47 ALA B O 1
ATOM 2471 N N . LEU B 1 48 ? 4.725 23.344 14.248 1 98.78 48 LEU B N 1
ATOM 2472 C CA . LEU B 1 48 ? 5.592 23.325 13.075 1 98.78 48 LEU B CA 1
ATOM 2473 C C . LEU B 1 48 ? 5.962 24.742 12.65 1 98.78 48 LEU B C 1
ATOM 2475 O O . LEU B 1 48 ? 7.144 25.084 12.575 1 98.78 48 LEU B O 1
ATOM 2479 N N . TYR B 1 49 ? 5.02 25.633 12.487 1 98.6 49 TYR B N 1
ATOM 2480 C CA . TYR B 1 49 ? 5.248 26.905 11.81 1 98.6 49 TYR B CA 1
ATOM 2481 C C . TYR B 1 49 ? 5.756 27.959 12.787 1 98.6 49 TYR B C 1
ATOM 2483 O O . TYR B 1 49 ? 6.314 28.979 12.374 1 98.6 49 TYR B O 1
ATOM 2491 N N . PHE B 1 50 ? 5.595 27.727 14.122 1 98.74 50 PHE B N 1
ATOM 2492 C CA . PHE B 1 50 ? 5.976 28.78 15.055 1 98.74 50 PHE B CA 1
ATOM 2493 C C . PHE B 1 50 ? 7.131 28.328 15.94 1 98.74 50 PHE B C 1
ATOM 2495 O O . PHE B 1 50 ? 7.507 29.025 16.884 1 98.74 50 PHE B O 1
ATOM 2502 N N . ARG B 1 51 ? 7.684 27.133 15.576 1 98.41 51 ARG B N 1
ATOM 2503 C CA . ARG B 1 51 ? 8.807 26.722 16.411 1 98.41 51 ARG B CA 1
ATOM 2504 C C . ARG B 1 51 ? 9.736 25.778 15.654 1 98.41 51 ARG B C 1
ATOM 2506 O O . ARG B 1 51 ? 10.953 25.971 15.645 1 98.41 51 ARG B O 1
ATOM 2513 N N . ILE B 1 52 ? 9.272 24.846 14.901 1 98.33 52 ILE B N 1
ATOM 2514 C CA . ILE B 1 52 ? 10.042 23.66 14.543 1 98.33 52 ILE B CA 1
ATOM 2515 C C . ILE B 1 52 ? 10.613 23.82 13.136 1 98.33 52 ILE B C 1
ATOM 2517 O O . ILE B 1 52 ? 11.802 23.583 12.911 1 98.33 52 ILE B O 1
ATOM 2521 N N . LEU B 1 53 ? 9.793 24.22 12.162 1 98.17 53 LEU B N 1
ATOM 2522 C CA . LEU B 1 53 ? 10.199 24.254 10.761 1 98.17 53 LEU B CA 1
ATOM 2523 C C . LEU B 1 53 ? 11.258 25.326 10.528 1 98.17 53 LEU B C 1
ATOM 2525 O O . LEU B 1 53 ? 11.132 26.448 11.023 1 98.17 53 LEU B O 1
ATOM 2529 N N . ASN B 1 54 ? 12.272 24.968 9.81 1 97.73 54 ASN B N 1
ATOM 2530 C CA . ASN B 1 54 ? 13.188 25.953 9.244 1 97.73 54 ASN B CA 1
ATOM 2531 C C . ASN B 1 54 ? 12.616 26.588 7.98 1 97.73 54 ASN B C 1
ATOM 2533 O O . ASN B 1 54 ? 13.043 26.264 6.87 1 97.73 54 ASN B O 1
ATOM 2537 N N . CYS B 1 55 ? 11.645 27.493 8.125 1 96.37 55 CYS B N 1
ATOM 2538 C CA . CYS B 1 55 ? 11.017 28.222 7.029 1 96.37 55 CYS B CA 1
ATOM 2539 C C . CYS B 1 55 ? 10.529 29.589 7.493 1 96.37 55 CYS B C 1
ATOM 2541 O O . CYS B 1 55 ? 10.462 29.854 8.694 1 96.37 55 CYS B O 1
ATOM 2543 N N . ALA B 1 56 ? 10.297 30.443 6.596 1 96.58 56 ALA B N 1
ATOM 2544 C CA . ALA B 1 56 ? 9.823 31.797 6.87 1 96.58 56 ALA B CA 1
ATOM 2545 C C . ALA B 1 56 ? 9.202 32.423 5.625 1 96.58 56 ALA B C 1
ATOM 2547 O O . ALA B 1 56 ? 9.556 32.065 4.5 1 96.58 56 ALA B O 1
ATOM 2548 N N . PRO B 1 57 ? 8.255 33.362 5.869 1 95.74 57 PRO B N 1
ATOM 2549 C CA . PRO B 1 57 ? 7.559 33.971 4.732 1 95.74 57 PRO B CA 1
ATOM 2550 C C . PRO B 1 57 ? 8.504 34.717 3.793 1 95.74 57 PRO B C 1
ATOM 2552 O O . PRO B 1 57 ? 8.196 34.89 2.611 1 95.74 57 PRO B O 1
ATOM 2555 N N . ASP B 1 58 ? 9.641 35.17 4.272 1 95.2 58 ASP B N 1
ATOM 2556 C CA . ASP B 1 58 ? 10.559 35.935 3.433 1 95.2 58 ASP B CA 1
ATOM 2557 C C . ASP B 1 58 ? 11.621 35.029 2.815 1 95.2 58 ASP B C 1
ATOM 2559 O O . ASP B 1 58 ? 12.572 35.512 2.196 1 95.2 58 ASP B O 1
ATOM 2563 N N . ARG B 1 59 ? 11.489 33.739 2.994 1 94.81 59 ARG B N 1
ATOM 2564 C CA . ARG B 1 59 ? 12.471 32.791 2.478 1 94.81 59 ARG B CA 1
ATOM 2565 C C . ARG B 1 59 ? 11.79 31.653 1.725 1 94.81 59 ARG B C 1
ATOM 2567 O O . ARG B 1 59 ? 12.125 30.483 1.922 1 94.81 59 ARG B O 1
ATOM 2574 N N . LEU B 1 60 ? 10.825 31.965 0.941 1 94.15 60 LEU B N 1
ATOM 2575 C CA . LEU B 1 60 ? 10.005 30.978 0.246 1 94.15 60 LEU B CA 1
ATOM 2576 C C . LEU B 1 60 ? 10.827 30.221 -0.791 1 94.15 60 LEU B C 1
ATOM 2578 O O . LEU B 1 60 ? 10.499 29.085 -1.142 1 94.15 60 LEU B O 1
ATOM 2582 N N . GLN B 1 61 ? 11.951 30.807 -1.241 1 93.42 61 GLN B N 1
ATOM 2583 C CA . GLN B 1 61 ? 12.73 30.198 -2.314 1 93.42 61 GLN B CA 1
ATOM 2584 C C . GLN B 1 61 ? 14.048 29.638 -1.787 1 93.42 61 GLN B C 1
ATOM 2586 O O . GLN B 1 61 ? 14.891 29.186 -2.565 1 93.42 61 GLN B O 1
ATOM 2591 N N . ASP B 1 62 ? 14.25 29.718 -0.489 1 94.49 62 ASP B N 1
ATOM 2592 C CA . ASP B 1 62 ? 15.46 29.169 0.116 1 94.49 62 ASP B CA 1
ATOM 2593 C C . ASP B 1 62 ? 15.546 27.66 -0.098 1 94.49 62 ASP B C 1
ATOM 2595 O O . ASP B 1 62 ? 14.685 26.911 0.371 1 94.49 62 ASP B O 1
ATOM 2599 N N . PRO B 1 63 ? 16.518 27.197 -0.748 1 93.3 63 PRO B N 1
ATOM 2600 C CA . PRO B 1 63 ? 16.609 25.768 -1.056 1 93.3 63 PRO B CA 1
ATOM 2601 C C . PRO B 1 63 ? 16.941 24.92 0.17 1 93.3 63 PRO B C 1
ATOM 2603 O O . PRO B 1 63 ? 16.865 23.69 0.113 1 93.3 63 PRO B O 1
ATOM 2606 N N . GLN B 1 64 ? 17.261 25.564 1.238 1 94.85 64 GLN B N 1
ATOM 2607 C CA . GLN B 1 64 ? 17.665 24.821 2.427 1 94.85 64 GLN B CA 1
ATOM 2608 C C . GLN B 1 64 ? 16.527 24.746 3.441 1 94.85 64 GLN B C 1
ATOM 2610 O O . GLN B 1 64 ? 16.643 24.064 4.461 1 94.85 64 GLN B O 1
ATOM 2615 N N . ARG B 1 65 ? 15.478 25.441 3.144 1 97.4 65 ARG B N 1
ATOM 2616 C CA . ARG B 1 65 ? 14.369 25.482 4.092 1 97.4 65 ARG B CA 1
ATOM 2617 C C . ARG B 1 65 ? 13.669 24.13 4.175 1 97.4 65 ARG B C 1
ATOM 2619 O O . ARG B 1 65 ? 13.762 23.319 3.251 1 97.4 65 ARG B O 1
ATOM 2626 N N . ASP B 1 66 ? 12.994 23.903 5.305 1 98.24 66 ASP B N 1
ATOM 2627 C CA . ASP B 1 66 ? 12.136 22.727 5.415 1 98.24 66 ASP B CA 1
ATOM 2628 C C . ASP B 1 66 ? 10.926 22.842 4.491 1 98.24 66 ASP B C 1
ATOM 2630 O O . ASP B 1 66 ? 10.525 23.947 4.119 1 98.24 66 ASP B O 1
ATOM 2634 N N . ILE B 1 67 ? 10.406 21.714 4.09 1 98.02 67 ILE B N 1
ATOM 2635 C CA . ILE B 1 67 ? 9.205 21.636 3.266 1 98.02 67 ILE B CA 1
ATOM 2636 C C . ILE B 1 67 ? 8.07 21.001 4.066 1 98.02 67 ILE B C 1
ATOM 2638 O O . ILE B 1 67 ? 8.269 19.989 4.742 1 98.02 67 ILE B O 1
ATOM 2642 N N . TYR B 1 68 ? 6.961 21.634 4.03 1 98.2 68 TYR B N 1
ATOM 2643 C CA . TYR B 1 68 ? 5.746 21.066 4.603 1 98.2 68 TYR B CA 1
ATOM 2644 C C . TYR B 1 68 ? 4.712 20.784 3.52 1 98.2 68 TYR B C 1
ATOM 2646 O O . TYR B 1 68 ? 4.443 21.638 2.672 1 98.2 68 TYR B O 1
ATOM 2654 N N . ILE B 1 69 ? 4.114 19.629 3.58 1 97.87 69 ILE B N 1
ATOM 2655 C CA . ILE B 1 69 ? 3.068 19.243 2.64 1 97.87 69 ILE B CA 1
ATOM 2656 C C . ILE B 1 69 ? 1.809 18.84 3.405 1 97.87 69 ILE B C 1
ATOM 2658 O O . ILE B 1 69 ? 1.856 17.965 4.272 1 97.87 69 ILE B O 1
ATOM 2662 N N . GLN B 1 70 ? 0.743 19.493 3.117 1 97.16 70 GLN B N 1
ATOM 2663 C CA . GLN B 1 70 ? -0.579 19.112 3.604 1 97.16 70 GLN B CA 1
ATOM 2664 C C . GLN B 1 70 ? -1.214 18.057 2.702 1 97.16 70 GLN B C 1
ATOM 2666 O O . GLN B 1 70 ? -1.896 18.392 1.732 1 97.16 70 GLN B O 1
ATOM 2671 N N . SER B 1 71 ? -1.085 16.811 3.081 1 96.6 71 SER B N 1
ATOM 2672 C CA . SER B 1 71 ? -1.68 15.752 2.274 1 96.6 71 SER B CA 1
ATOM 2673 C C . SER B 1 71 ? -3.177 15.628 2.54 1 96.6 71 SER B C 1
ATOM 2675 O O . SER B 1 71 ? -3.949 15.306 1.635 1 96.6 71 SER B O 1
ATOM 2677 N N . LYS B 1 72 ? -3.494 15.834 3.798 1 94.1 72 LYS B N 1
ATOM 2678 C CA . LYS B 1 72 ? -4.903 15.92 4.169 1 94.1 72 LYS B CA 1
ATOM 2679 C C . LYS B 1 72 ? -5.528 17.216 3.66 1 94.1 72 LYS B C 1
ATOM 2681 O O . LYS B 1 72 ? -5.856 18.104 4.449 1 94.1 72 LYS B O 1
ATOM 2686 N N . GLY B 1 73 ? -5.812 17.31 2.395 1 92.54 73 GLY B N 1
ATOM 2687 C CA . GLY B 1 73 ? -6.071 18.546 1.674 1 92.54 73 GLY B CA 1
ATOM 2688 C C . GLY B 1 73 ? -7.366 19.218 2.088 1 92.54 73 GLY B C 1
ATOM 2689 O O . GLY B 1 73 ? -7.472 20.446 2.056 1 92.54 73 GLY B O 1
ATOM 2690 N N . HIS B 1 74 ? -8.335 18.445 2.446 1 90.96 74 HIS B N 1
ATOM 2691 C CA . HIS B 1 74 ? -9.632 19.027 2.774 1 90.96 74 HIS B CA 1
ATOM 2692 C C . HIS B 1 74 ? -9.557 19.856 4.051 1 90.96 74 HIS B C 1
ATOM 2694 O O . HIS B 1 74 ? -10.451 20.659 4.328 1 90.96 74 HIS B O 1
ATOM 2700 N N . ALA B 1 75 ? -8.508 19.703 4.822 1 94.18 75 ALA B N 1
ATOM 2701 C CA . ALA B 1 75 ? -8.337 20.466 6.056 1 94.18 75 ALA B CA 1
ATOM 2702 C C . ALA B 1 75 ? -7.478 21.704 5.82 1 94.18 75 ALA B C 1
ATOM 2704 O O . ALA B 1 75 ? -6.788 22.172 6.73 1 94.18 75 ALA B O 1
ATOM 2705 N N . VAL B 1 76 ? -7.563 22.26 4.656 1 96.39 76 VAL B N 1
ATOM 2706 C CA . VAL B 1 76 ? -6.682 23.351 4.253 1 96.39 76 VAL B CA 1
ATOM 2707 C C . VAL B 1 76 ? -7.07 24.63 4.991 1 96.39 76 VAL B C 1
ATOM 2709 O O . VAL B 1 76 ? -6.241 25.524 5.175 1 96.39 76 VAL B O 1
ATOM 2712 N N . GLY B 1 77 ? -8.349 24.777 5.4 1 97.03 77 GLY B N 1
ATOM 2713 C CA . GLY B 1 77 ? -8.758 25.96 6.139 1 97.03 77 GLY B CA 1
ATOM 2714 C C . GLY B 1 77 ? -7.891 26.233 7.354 1 97.03 77 GLY B C 1
ATOM 2715 O O . GLY B 1 77 ? -7.463 27.368 7.576 1 97.03 77 GLY B O 1
ATOM 2716 N N . GLY B 1 78 ? -7.674 25.193 8.15 1 97.59 78 GLY B N 1
ATOM 2717 C CA . GLY B 1 78 ? -6.781 25.333 9.289 1 97.59 78 GLY B CA 1
ATOM 2718 C C . GLY B 1 78 ? -5.365 25.71 8.894 1 97.59 78 GLY B C 1
ATOM 2719 O O . GLY B 1 78 ? -4.716 26.506 9.576 1 97.59 78 GLY B O 1
ATOM 2720 N N . TYR B 1 79 ? -4.898 25.185 7.832 1 98.24 79 TYR B N 1
ATOM 2721 C CA . TYR B 1 79 ? -3.57 25.483 7.306 1 98.24 79 TYR B CA 1
ATOM 2722 C C . TYR B 1 79 ? -3.463 26.947 6.894 1 98.24 79 TYR B C 1
ATOM 2724 O O . TYR B 1 79 ? -2.487 27.622 7.228 1 98.24 79 TYR B O 1
ATOM 2732 N N . TYR B 1 80 ? -4.485 27.47 6.213 1 98.49 80 TYR B N 1
ATOM 2733 C CA . TYR B 1 80 ? -4.506 28.871 5.807 1 98.49 80 TYR B CA 1
ATOM 2734 C C . TYR B 1 80 ? -4.449 29.791 7.02 1 98.49 80 TYR B C 1
ATOM 2736 O O . TYR B 1 80 ? -3.726 30.79 7.016 1 98.49 80 TYR B O 1
ATOM 2744 N N . CYS B 1 81 ? -5.189 29.474 8.037 1 98.58 81 CYS B N 1
ATOM 2745 C CA . CYS B 1 81 ? -5.184 30.288 9.247 1 98.58 81 CYS B CA 1
ATOM 2746 C C . CYS B 1 81 ? -3.795 30.327 9.873 1 98.58 81 CYS B C 1
ATOM 2748 O O . CYS B 1 81 ? -3.342 31.381 10.323 1 98.58 81 CYS B O 1
ATOM 2750 N N . CYS B 1 82 ? -3.162 29.215 9.857 1 98.5 82 CYS B N 1
ATOM 2751 C CA . CYS B 1 82 ? -1.805 29.13 10.386 1 98.5 82 CYS B CA 1
ATOM 2752 C C . CYS B 1 82 ? -0.843 29.972 9.557 1 98.5 82 CYS B C 1
ATOM 2754 O O . CYS B 1 82 ? -0.045 30.733 10.107 1 98.5 82 CYS B O 1
ATOM 2756 N N . LEU B 1 83 ? -0.905 29.845 8.241 1 98.41 83 LEU B N 1
ATOM 2757 C CA . LEU B 1 83 ? -0.022 30.581 7.343 1 98.41 83 LEU B CA 1
ATOM 2758 C C . LEU B 1 83 ? -0.247 32.084 7.471 1 98.41 83 LEU B C 1
ATOM 2760 O O . LEU B 1 83 ? 0.709 32.863 7.446 1 98.41 83 LEU B O 1
ATOM 2764 N N . ALA B 1 84 ? -1.522 32.473 7.591 1 98.23 84 ALA B N 1
ATOM 2765 C CA . ALA B 1 84 ? -1.828 33.888 7.786 1 98.23 84 ALA B CA 1
ATOM 2766 C C . ALA B 1 84 ? -1.208 34.41 9.079 1 98.23 84 ALA B C 1
ATOM 2768 O O . ALA B 1 84 ? -0.572 35.466 9.087 1 98.23 84 ALA B O 1
ATOM 2769 N N . GLU B 1 85 ? -1.386 33.652 10.122 1 97.32 85 GLU B N 1
ATOM 2770 C CA . GLU B 1 85 ? -0.823 34.022 11.417 1 97.32 85 GLU B CA 1
ATOM 2771 C C . GLU B 1 85 ? 0.7 34.087 11.358 1 97.32 85 GLU B C 1
ATOM 2773 O O . GLU B 1 85 ? 1.321 34.887 12.062 1 97.32 85 GLU B O 1
ATOM 2778 N N . ALA B 1 86 ? 1.292 33.298 10.536 1 97.45 86 ALA B N 1
ATOM 2779 C CA . ALA B 1 86 ? 2.746 33.234 10.418 1 97.45 86 ALA B CA 1
ATOM 2780 C C . ALA B 1 86 ? 3.264 34.282 9.437 1 97.45 86 ALA B C 1
ATOM 2782 O O . ALA B 1 86 ? 4.475 34.422 9.25 1 97.45 86 ALA B O 1
ATOM 2783 N N . GLY B 1 87 ? 2.402 34.967 8.717 1 97.36 87 GLY B N 1
ATOM 2784 C CA . GLY B 1 87 ? 2.801 36.119 7.924 1 97.36 87 GLY B CA 1
ATOM 2785 C C . GLY B 1 87 ? 3.084 35.776 6.474 1 97.36 87 GLY B C 1
ATOM 2786 O O . GLY B 1 87 ? 3.744 36.54 5.767 1 97.36 87 GLY B O 1
ATOM 2787 N N . TYR B 1 88 ? 2.623 34.661 6.013 1 97.84 88 TYR B N 1
ATOM 2788 C CA . TYR B 1 88 ? 2.884 34.26 4.635 1 97.84 88 TYR B CA 1
ATOM 2789 C C . TYR B 1 88 ? 2.018 35.053 3.663 1 97.84 88 TYR B C 1
ATOM 2791 O O . TYR B 1 88 ? 2.386 35.236 2.501 1 97.84 88 TYR B O 1
ATOM 2799 N N . PHE B 1 89 ? 0.858 35.532 4.087 1 97.78 89 PHE B N 1
ATOM 2800 C CA . PHE B 1 89 ? -0.031 36.428 3.357 1 97.78 89 PHE B CA 1
ATOM 2801 C C . PHE B 1 89 ? -0.878 37.252 4.32 1 97.78 89 PHE B C 1
ATOM 2803 O O . PHE B 1 89 ? -0.944 36.948 5.513 1 97.78 89 PHE B O 1
ATOM 2810 N N . PRO B 1 90 ? -1.456 38.268 3.877 1 97.66 90 PRO B N 1
ATOM 2811 C CA . PRO B 1 90 ? -2.22 39.123 4.788 1 97.66 90 PRO B CA 1
ATOM 2812 C C . PRO B 1 90 ? -3.451 38.423 5.36 1 97.66 90 PRO B C 1
ATOM 2814 O O . PRO B 1 90 ? -4.145 37.701 4.64 1 97.66 90 PRO B O 1
ATOM 2817 N N . GLU B 1 91 ? -3.713 38.674 6.604 1 96.7 91 GLU B N 1
ATOM 2818 C CA . GLU B 1 91 ? -4.845 38.079 7.307 1 96.7 91 GLU B CA 1
ATOM 2819 C C . GLU B 1 91 ? -6.161 38.391 6.599 1 96.7 91 GLU B C 1
ATOM 2821 O O . GLU B 1 91 ? -7.106 37.603 6.659 1 96.7 91 GLU B O 1
ATOM 2826 N N . SER B 1 92 ? -6.204 39.518 5.946 1 97.15 92 SER B N 1
ATOM 2827 C CA . SER B 1 92 ? -7.426 39.949 5.275 1 97.15 92 SER B CA 1
ATOM 2828 C C . SER B 1 92 ? -7.831 38.967 4.181 1 97.15 92 SER B C 1
ATOM 2830 O O . SER B 1 92 ? -8.994 38.93 3.773 1 97.15 92 SER B O 1
ATOM 2832 N N . TRP B 1 93 ? -6.865 38.125 3.654 1 97.83 93 TRP B N 1
ATOM 2833 C CA . TRP B 1 93 ? -7.176 37.128 2.635 1 97.83 93 TRP B CA 1
ATOM 2834 C C . TRP B 1 93 ? -8.148 36.084 3.173 1 97.83 93 TRP B C 1
ATOM 2836 O O . TRP B 1 93 ? -8.911 35.486 2.411 1 97.83 93 TRP B O 1
ATOM 2846 N N . LEU B 1 94 ? -8.165 35.852 4.452 1 97.99 94 LEU B N 1
ATOM 2847 C CA . LEU B 1 94 ? -8.982 34.802 5.051 1 97.99 94 LEU B CA 1
ATOM 2848 C C . LEU B 1 94 ? -10.463 35.043 4.775 1 97.99 94 LEU B C 1
ATOM 2850 O O . LEU B 1 94 ? -11.233 34.092 4.622 1 97.99 94 LEU B O 1
ATOM 2854 N N . ALA B 1 95 ? -10.845 36.252 4.659 1 96.47 95 ALA B N 1
ATOM 2855 C CA . ALA B 1 95 ? -12.241 36.596 4.402 1 96.47 95 ALA B CA 1
ATOM 2856 C C . ALA B 1 95 ? -12.662 36.167 3 1 96.47 95 ALA B C 1
ATOM 2858 O O . ALA B 1 95 ? -13.856 36.096 2.698 1 96.47 95 ALA B O 1
ATOM 2859 N N . THR B 1 96 ? -11.715 35.843 2.125 1 96.91 96 THR B N 1
ATOM 2860 C CA . THR B 1 96 ? -12.017 35.484 0.744 1 96.91 96 THR B CA 1
ATOM 2861 C C . THR B 1 96 ? -11.978 33.97 0.557 1 96.91 96 THR B C 1
ATOM 2863 O O . THR B 1 96 ? -12.123 33.473 -0.562 1 96.91 96 THR B O 1
ATOM 2866 N N . TYR B 1 97 ? -11.84 33.277 1.582 1 96.88 97 TYR B N 1
ATOM 2867 C CA . TYR B 1 97 ? -11.739 31.823 1.543 1 96.88 97 TYR B CA 1
ATOM 2868 C C . TYR B 1 97 ? -12.876 31.219 0.728 1 96.88 97 TYR B C 1
ATOM 2870 O O . TYR B 1 97 ? -14.048 31.513 0.973 1 96.88 97 TYR B O 1
ATOM 2878 N N . GLN B 1 98 ? -12.507 30.447 -0.287 1 96.48 98 GLN B N 1
ATOM 2879 C CA . GLN B 1 98 ? -13.374 29.675 -1.17 1 96.48 98 GLN B CA 1
ATOM 2880 C C . GLN B 1 98 ? -14.304 30.588 -1.964 1 96.48 98 GLN B C 1
ATOM 2882 O O . GLN B 1 98 ? -15.358 30.154 -2.433 1 96.48 98 GLN B O 1
ATOM 2887 N N . HIS B 1 99 ? -13.969 31.867 -1.998 1 95.04 99 HIS B N 1
ATOM 2888 C CA . HIS B 1 99 ? -14.638 32.753 -2.945 1 95.04 99 HIS B CA 1
ATOM 2889 C C . HIS B 1 99 ? -14.073 32.584 -4.351 1 95.04 99 HIS B C 1
ATOM 2891 O O . HIS B 1 99 ? -12.944 32.118 -4.519 1 95.04 99 HIS B O 1
ATOM 2897 N N . PRO B 1 100 ? -14.901 32.906 -5.362 1 91.95 100 PRO B N 1
ATOM 2898 C CA . PRO B 1 100 ? -14.368 32.857 -6.726 1 91.95 100 PRO B CA 1
ATOM 2899 C C . PRO B 1 100 ? -13.088 33.674 -6.888 1 91.95 100 PRO B C 1
ATOM 2901 O O . PRO B 1 100 ? -12.989 34.784 -6.359 1 91.95 100 PRO B O 1
ATOM 2904 N N . ASP B 1 101 ? -12.029 33.165 -7.449 1 90.28 101 ASP B N 1
ATOM 2905 C CA . ASP B 1 101 ? -10.756 33.799 -7.779 1 90.28 101 ASP B CA 1
ATOM 2906 C C . ASP B 1 101 ? -9.948 34.097 -6.518 1 90.28 101 ASP B C 1
ATOM 2908 O O . ASP B 1 101 ? -9.003 34.887 -6.552 1 90.28 101 ASP B O 1
ATOM 2912 N N . SER B 1 102 ? -10.454 33.515 -5.403 1 95.12 102 SER B N 1
ATOM 2913 C CA . SER B 1 102 ? -9.712 33.686 -4.158 1 95.12 102 SER B CA 1
ATOM 2914 C C . SER B 1 102 ? -8.336 33.034 -4.24 1 95.12 102 SER B C 1
ATOM 2916 O O . SER B 1 102 ? -8.142 32.074 -4.99 1 95.12 102 SER B O 1
ATOM 2918 N N . HIS B 1 103 ? -7.448 33.545 -3.489 1 97.21 103 HIS B N 1
ATOM 2919 C CA . HIS B 1 103 ? -6.131 32.939 -3.33 1 97.21 103 HIS B CA 1
ATOM 2920 C C . HIS B 1 103 ? -6.181 31.758 -2.366 1 97.21 103 HIS B C 1
ATOM 2922 O O . HIS B 1 103 ? -5.172 31.082 -2.153 1 97.21 103 HIS B O 1
ATOM 2928 N N . LEU B 1 104 ? -7.383 31.512 -1.833 1 97.55 104 LEU B N 1
ATOM 2929 C CA . LEU B 1 104 ? -7.529 30.475 -0.817 1 97.55 104 LEU B CA 1
ATOM 2930 C C . LEU B 1 104 ? -8.647 29.505 -1.186 1 97.55 104 LEU B C 1
ATOM 2932 O O . LEU B 1 104 ? -9.715 29.521 -0.571 1 97.55 104 LEU B O 1
ATOM 2936 N N . PRO B 1 105 ? -8.362 28.61 -2.127 1 95.57 105 PRO B N 1
ATOM 2937 C CA . PRO B 1 105 ? -9.367 27.608 -2.492 1 95.57 105 PRO B CA 1
ATOM 2938 C C . PRO B 1 105 ? -9.586 26.566 -1.397 1 95.57 105 PRO B C 1
ATOM 2940 O O . PRO B 1 105 ? -8.929 26.614 -0.354 1 95.57 105 PRO B O 1
ATOM 2943 N N . GLY B 1 106 ? -10.503 25.642 -1.696 1 93.8 106 GLY B N 1
ATOM 2944 C CA . GLY B 1 106 ? -10.916 24.664 -0.702 1 93.8 106 GLY B CA 1
ATOM 2945 C C . GLY B 1 106 ? -9.901 23.555 -0.499 1 93.8 106 GLY B C 1
ATOM 2946 O O . GLY B 1 106 ? -10.07 22.704 0.377 1 93.8 106 GLY B O 1
ATOM 2947 N N . HIS B 1 107 ? -8.876 23.508 -1.328 1 94.38 107 HIS B N 1
ATOM 2948 C CA . HIS B 1 107 ? -7.714 22.633 -1.221 1 94.38 107 HIS B CA 1
ATOM 2949 C C . HIS B 1 107 ? -6.423 23.397 -1.494 1 94.38 107 HIS B C 1
ATOM 2951 O O . HIS B 1 107 ? -6.449 24.479 -2.084 1 94.38 107 HIS B O 1
ATOM 2957 N N . PRO B 1 108 ? -5.303 22.849 -0.999 1 94.96 108 PRO B N 1
ATOM 2958 C CA . PRO B 1 108 ? -4.037 23.54 -1.252 1 94.96 108 PRO B CA 1
ATOM 2959 C C . PRO B 1 108 ? -3.719 23.662 -2.741 1 94.96 108 PRO B C 1
ATOM 2961 O O . PRO B 1 108 ? -3.801 22.675 -3.476 1 94.96 108 PRO B O 1
ATOM 2964 N N . VAL B 1 109 ? -3.358 24.87 -3.118 1 94.63 109 VAL B N 1
ATOM 2965 C CA . VAL B 1 109 ? -2.929 25.138 -4.487 1 94.63 109 VAL B CA 1
ATOM 2966 C C . VAL B 1 109 ? -1.645 25.965 -4.473 1 94.63 109 VAL B C 1
ATOM 2968 O O . VAL B 1 109 ? -1.659 27.137 -4.088 1 94.63 109 VAL B O 1
ATOM 2971 N N . LYS B 1 110 ? -0.588 25.374 -4.881 1 94.56 110 LYS B N 1
ATOM 2972 C CA . LYS B 1 110 ? 0.752 25.944 -4.774 1 94.56 110 LYS B CA 1
ATOM 2973 C C . LYS B 1 110 ? 0.829 27.3 -5.47 1 94.56 110 LYS B C 1
ATOM 2975 O O . LYS B 1 110 ? 1.377 28.257 -4.918 1 94.56 110 LYS B O 1
ATOM 2980 N N . HIS B 1 111 ? 0.248 27.582 -6.559 1 93.17 111 HIS B N 1
ATOM 2981 C CA . HIS B 1 111 ? 0.428 28.794 -7.35 1 93.17 111 HIS B CA 1
ATOM 2982 C C . HIS B 1 111 ? -0.502 29.905 -6.874 1 93.17 111 HIS B C 1
ATOM 2984 O O . HIS B 1 111 ? -0.321 31.07 -7.236 1 93.17 111 HIS B O 1
ATOM 2990 N N . LYS B 1 112 ? -1.373 29.582 -6.026 1 95.21 112 LYS B N 1
ATOM 2991 C CA . LYS B 1 112 ? -2.342 30.584 -5.593 1 95.21 112 LYS B CA 1
ATOM 2992 C C . LYS B 1 112 ? -1.993 31.125 -4.209 1 95.21 112 LYS B C 1
ATOM 2994 O O . LYS B 1 112 ? -2.318 32.269 -3.884 1 95.21 112 LYS B O 1
ATOM 2999 N N . THR B 1 113 ? -1.4 30.29 -3.382 1 97.39 113 THR B N 1
ATOM 3000 C CA . THR B 1 113 ? -1.229 30.656 -1.98 1 97.39 113 THR B CA 1
ATOM 3001 C C . THR B 1 113 ? 0.237 30.553 -1.57 1 97.39 113 THR B C 1
ATOM 3003 O O . THR B 1 113 ? 0.807 29.46 -1.549 1 97.39 113 THR B O 1
ATOM 3006 N N . PRO B 1 114 ? 0.88 31.663 -1.215 1 97.16 114 PRO B N 1
ATOM 3007 C CA . PRO B 1 114 ? 2.26 31.596 -0.728 1 97.16 114 PRO B CA 1
ATOM 3008 C C . PRO B 1 114 ? 2.421 30.649 0.46 1 97.16 114 PRO B C 1
ATOM 3010 O O . PRO B 1 114 ? 1.614 30.68 1.393 1 97.16 114 PRO B O 1
ATOM 3013 N N . GLY B 1 115 ? 3.384 29.806 0.384 1 96.44 115 GLY B N 1
ATOM 3014 C CA . GLY B 1 115 ? 3.646 28.876 1.472 1 96.44 115 GLY B CA 1
ATOM 3015 C C . GLY B 1 115 ? 3.191 27.461 1.17 1 96.44 115 GLY B C 1
ATOM 3016 O O . GLY B 1 115 ? 3.636 26.51 1.815 1 96.44 115 GLY B O 1
ATOM 3017 N N . ILE B 1 116 ? 2.269 27.321 0.217 1 97.17 116 ILE B N 1
ATOM 3018 C CA . ILE B 1 116 ? 1.805 25.997 -0.182 1 97.17 116 ILE B CA 1
ATOM 3019 C C . ILE B 1 116 ? 2.809 25.367 -1.145 1 97.17 116 ILE B C 1
ATOM 3021 O O . ILE B 1 116 ? 3.208 25.989 -2.132 1 97.17 116 ILE B O 1
ATOM 3025 N N . GLU B 1 117 ? 3.129 24.135 -0.927 1 95.56 117 GLU B N 1
ATOM 3026 C CA . GLU B 1 117 ? 4.208 23.487 -1.667 1 95.56 117 GLU B CA 1
ATOM 3027 C C . GLU B 1 117 ? 3.659 22.523 -2.714 1 95.56 117 GLU B C 1
ATOM 3029 O O . GLU B 1 117 ? 4.365 22.152 -3.654 1 95.56 117 GLU B O 1
ATOM 3034 N N . LEU B 1 118 ? 2.435 22.063 -2.493 1 95.09 118 LEU B N 1
ATOM 3035 C CA . LEU B 1 118 ? 1.877 21.018 -3.344 1 95.09 118 LEU B CA 1
ATOM 3036 C C . LEU B 1 118 ? 0.364 21.168 -3.466 1 95.09 118 LEU B C 1
ATOM 3038 O O . LEU B 1 118 ? -0.315 21.475 -2.484 1 95.09 118 LEU B O 1
ATOM 3042 N N . ASN B 1 119 ? -0.121 20.941 -4.654 1 93.11 119 ASN B N 1
ATOM 3043 C CA . ASN B 1 119 ? -1.56 20.785 -4.84 1 93.11 119 ASN B CA 1
ATOM 3044 C C . ASN B 1 119 ? -2.053 19.446 -4.302 1 93.11 119 ASN B C 1
ATOM 3046 O O . ASN B 1 119 ? -1.572 18.39 -4.716 1 93.11 119 ASN B O 1
ATOM 3050 N N . THR B 1 120 ? -2.882 19.608 -3.361 1 88.49 120 THR B N 1
ATOM 3051 C CA . THR B 1 120 ? -3.426 18.351 -2.858 1 88.49 120 THR B CA 1
ATOM 3052 C C . THR B 1 120 ? -4.952 18.379 -2.873 1 88.49 120 THR B C 1
ATOM 3054 O O . THR B 1 120 ? -5.56 19.441 -2.729 1 88.49 120 THR B O 1
ATOM 3057 N N . GLY B 1 121 ? -5.609 17.422 -3.358 1 71.02 121 GLY B N 1
ATOM 3058 C CA . GLY B 1 121 ? -7.043 17.186 -3.428 1 71.02 121 GLY B CA 1
ATOM 3059 C C . GLY B 1 121 ? -7.411 15.719 -3.313 1 71.02 121 GLY B C 1
ATOM 3060 O O . GLY B 1 121 ? -8.144 15.327 -2.402 1 71.02 121 GLY B O 1
ATOM 3061 N N . ALA B 1 122 ? -6.73 15.048 -4.104 1 69.36 122 ALA B N 1
ATOM 3062 C CA . ALA B 1 122 ? -6.936 13.603 -4.033 1 69.36 122 ALA B CA 1
ATOM 3063 C C . ALA B 1 122 ? -6.132 12.989 -2.891 1 69.36 122 ALA B C 1
ATOM 3065 O O . ALA B 1 122 ? -4.95 13.296 -2.721 1 69.36 122 ALA B O 1
ATOM 3066 N N . LEU B 1 123 ? -6.814 12.243 -2.218 1 72.37 123 LEU B N 1
ATOM 3067 C CA . LEU B 1 123 ? -6.182 11.582 -1.081 1 72.37 123 LEU B CA 1
ATOM 3068 C C . LEU B 1 123 ? -5.115 10.597 -1.549 1 72.37 123 LEU B C 1
ATOM 3070 O O . LEU B 1 123 ? -5.301 9.906 -2.553 1 72.37 123 LEU B O 1
ATOM 3074 N N . GLY B 1 124 ? -3.866 10.702 -0.919 1 82.47 124 GLY B N 1
ATOM 3075 C CA . GLY B 1 124 ? -2.813 9.722 -1.125 1 82.47 124 GLY B CA 1
ATOM 3076 C C . GLY B 1 124 ? -1.696 10.226 -2.02 1 82.47 124 GLY B C 1
ATOM 3077 O O . GLY B 1 124 ? -0.744 9.495 -2.305 1 82.47 124 GLY B O 1
ATOM 3078 N N . HIS B 1 125 ? -1.718 11.406 -2.389 1 89.65 125 HIS B N 1
ATOM 3079 C CA . HIS B 1 125 ? -0.715 11.944 -3.301 1 89.65 125 HIS B CA 1
ATOM 3080 C C . HIS B 1 125 ? 0.405 12.643 -2.537 1 89.65 125 HIS B C 1
ATOM 3082 O O . HIS B 1 125 ? 1.544 12.697 -3.008 1 89.65 125 HIS B O 1
ATOM 3088 N N . GLY B 1 126 ? 0.138 13.176 -1.431 1 96.25 126 GLY B N 1
ATOM 3089 C CA . GLY B 1 126 ? 1.098 13.979 -0.69 1 96.25 126 GLY B CA 1
ATOM 3090 C C . GLY B 1 126 ? 2.343 13.208 -0.297 1 96.25 126 GLY B C 1
ATOM 3091 O O . GLY B 1 126 ? 3.463 13.686 -0.49 1 96.25 126 GLY B O 1
ATOM 3092 N N . LEU B 1 127 ? 2.165 12.028 0.183 1 97.61 127 LEU B N 1
ATOM 3093 C CA . LEU B 1 127 ? 3.29 11.279 0.731 1 97.61 127 LEU B CA 1
ATOM 3094 C C . LEU B 1 127 ? 4.242 10.84 -0.376 1 97.61 127 LEU B C 1
ATOM 3096 O O . LEU B 1 127 ? 5.459 10.996 -0.253 1 97.61 127 LEU B O 1
ATOM 3100 N N . PRO B 1 128 ? 3.743 10.295 -1.548 1 97.7 128 PRO B N 1
ATOM 3101 C CA . PRO B 1 128 ? 4.675 9.948 -2.623 1 97.7 128 PRO B CA 1
ATOM 3102 C C . PRO B 1 128 ? 5.529 11.132 -3.07 1 97.7 128 PRO B C 1
ATOM 3104 O O . PRO B 1 128 ? 6.731 10.978 -3.303 1 97.7 128 PRO B O 1
ATOM 3107 N N . VAL B 1 129 ? 4.909 12.271 -3.2 1 97.65 129 VAL B N 1
ATOM 3108 C CA . VAL B 1 129 ? 5.647 13.457 -3.621 1 97.65 129 VAL B CA 1
ATOM 3109 C C . VAL B 1 129 ? 6.666 13.839 -2.55 1 97.65 129 VAL B C 1
ATOM 3111 O O . VAL B 1 129 ? 7.81 14.175 -2.864 1 97.65 129 VAL B O 1
ATOM 3114 N N . ALA B 1 130 ? 6.275 13.802 -1.289 1 98.32 130 ALA B N 1
ATOM 3115 C CA . ALA B 1 130 ? 7.186 14.088 -0.184 1 98.32 130 ALA B CA 1
ATOM 3116 C C . ALA B 1 130 ? 8.407 13.173 -0.229 1 98.32 130 ALA B C 1
ATOM 3118 O O . ALA B 1 130 ? 9.531 13.615 0.022 1 98.32 130 ALA B O 1
ATOM 3119 N N . VAL B 1 131 ? 8.202 11.94 -0.525 1 98.6 131 VAL B N 1
ATOM 3120 C CA . VAL B 1 131 ? 9.286 10.969 -0.642 1 98.6 131 VAL B CA 1
ATOM 3121 C C . VAL B 1 131 ? 10.248 11.399 -1.747 1 98.6 131 VAL B C 1
ATOM 3123 O O . VAL B 1 131 ? 11.467 11.351 -1.571 1 98.6 131 VAL B O 1
ATOM 3126 N N . GLY B 1 132 ? 9.639 11.791 -2.89 1 98.43 132 GLY B N 1
ATOM 3127 C CA . GLY B 1 132 ? 10.486 12.286 -3.964 1 98.43 132 GLY B CA 1
ATOM 3128 C C . GLY B 1 132 ? 11.333 13.476 -3.554 1 98.43 132 GLY B C 1
ATOM 3129 O O . GLY B 1 132 ? 12.521 13.54 -3.878 1 98.43 132 GLY B O 1
ATOM 3130 N N . ILE B 1 133 ? 10.771 14.406 -2.845 1 98.33 133 ILE B N 1
ATOM 3131 C CA . ILE B 1 133 ? 11.472 15.608 -2.406 1 98.33 133 ILE B CA 1
ATOM 3132 C C . ILE B 1 133 ? 12.555 15.234 -1.397 1 98.33 133 ILE B C 1
ATOM 3134 O O . ILE B 1 133 ? 13.679 15.736 -1.468 1 98.33 133 ILE B O 1
ATOM 3138 N N . ALA B 1 134 ? 12.22 14.386 -0.445 1 98.66 134 ALA B N 1
ATOM 3139 C CA . ALA B 1 134 ? 13.186 13.95 0.56 1 98.66 134 ALA B CA 1
ATOM 3140 C C . ALA B 1 134 ? 14.37 13.24 -0.089 1 98.66 134 ALA B C 1
ATOM 3142 O O . ALA B 1 134 ? 15.519 13.447 0.307 1 98.66 134 ALA B O 1
ATOM 3143 N N . LEU B 1 135 ? 14.065 12.387 -1.033 1 98.54 135 LEU B N 1
ATOM 3144 C CA . LEU B 1 135 ? 15.111 11.674 -1.757 1 98.54 135 LEU B CA 1
ATOM 3145 C C . LEU B 1 135 ? 16.039 12.651 -2.473 1 98.54 135 LEU B C 1
ATOM 3147 O O . LEU B 1 135 ? 17.262 12.504 -2.42 1 98.54 135 LEU B O 1
ATOM 3151 N N . ALA B 1 136 ? 15.426 13.622 -3.172 1 98.17 136 ALA B N 1
ATOM 3152 C CA . ALA B 1 136 ? 16.206 14.639 -3.872 1 98.17 136 ALA B CA 1
ATOM 3153 C C . ALA B 1 136 ? 17.091 15.415 -2.901 1 98.17 136 ALA B C 1
ATOM 3155 O O . ALA B 1 136 ? 18.248 15.713 -3.209 1 98.17 136 ALA B O 1
ATOM 3156 N N . ALA B 1 137 ? 16.58 15.788 -1.752 1 98.04 137 ALA B N 1
ATOM 3157 C CA . ALA B 1 137 ? 17.339 16.524 -0.744 1 98.04 137 ALA B CA 1
ATOM 3158 C C . ALA B 1 137 ? 18.555 15.727 -0.282 1 98.04 137 ALA B C 1
ATOM 3160 O O . ALA B 1 137 ? 19.653 16.273 -0.159 1 98.04 137 ALA B O 1
ATOM 3161 N N . LYS B 1 138 ? 18.362 14.484 -0.01 1 96.37 138 LYS B N 1
ATOM 3162 C CA . LYS B 1 138 ? 19.475 13.632 0.398 1 96.37 138 LYS B CA 1
ATOM 3163 C C . LYS B 1 138 ? 20.538 13.555 -0.694 1 96.37 138 LYS B C 1
ATOM 3165 O O . LYS B 1 138 ? 21.735 13.633 -0.409 1 96.37 138 LYS B O 1
ATOM 3170 N N . ARG B 1 139 ? 20.135 13.387 -1.847 1 96.92 139 ARG B N 1
ATOM 3171 C CA . ARG B 1 139 ? 21.059 13.281 -2.971 1 96.92 139 ARG B CA 1
ATOM 3172 C C . ARG B 1 139 ? 21.859 14.568 -3.146 1 96.92 139 ARG B C 1
ATOM 3174 O O . ARG B 1 139 ? 23.02 14.532 -3.56 1 96.92 139 ARG B O 1
ATOM 3181 N N . ASP B 1 140 ? 21.247 15.655 -2.753 1 97.07 140 ASP B N 1
ATOM 3182 C CA . ASP B 1 140 ? 21.889 16.961 -2.866 1 97.07 140 ASP B CA 1
ATOM 3183 C C . ASP B 1 140 ? 22.64 17.317 -1.585 1 97.07 140 ASP B C 1
ATOM 3185 O O . ASP B 1 140 ? 23.13 18.438 -1.437 1 97.07 140 ASP B O 1
ATOM 3189 N N . ASN B 1 141 ? 22.656 16.432 -0.638 1 96.69 141 ASN B N 1
ATOM 3190 C CA . ASN B 1 141 ? 23.263 16.671 0.667 1 96.69 141 ASN B CA 1
ATOM 3191 C C . ASN B 1 141 ? 22.669 17.903 1.345 1 96.69 141 ASN B C 1
ATOM 3193 O O . ASN B 1 141 ? 23.392 18.687 1.962 1 96.69 141 ASN B O 1
ATOM 3197 N N . SER B 1 142 ? 21.422 18.154 1.037 1 96.5 142 SER B N 1
ATOM 3198 C CA . SER B 1 142 ? 20.696 19.252 1.666 1 96.5 142 SER B CA 1
ATOM 3199 C C . SER B 1 142 ? 20.267 18.89 3.084 1 96.5 142 SER B C 1
ATOM 3201 O O . SER B 1 142 ? 19.836 17.764 3.339 1 96.5 142 SER B O 1
ATOM 3203 N N . PRO B 1 143 ? 20.374 19.839 3.99 1 95.75 143 PRO B N 1
ATOM 3204 C CA . PRO B 1 143 ? 19.934 19.567 5.36 1 95.75 143 PRO B CA 1
ATOM 3205 C C . PRO B 1 143 ? 18.419 19.664 5.523 1 95.75 143 PRO B C 1
ATOM 3207 O O . PRO B 1 143 ? 17.894 19.417 6.612 1 95.75 143 PRO B O 1
ATOM 3210 N N . ARG B 1 144 ? 17.703 19.997 4.488 1 96.38 144 ARG B N 1
ATOM 3211 C CA . ARG B 1 144 ? 16.272 20.253 4.611 1 96.38 144 ARG B CA 1
ATOM 3212 C C . ARG B 1 144 ? 15.53 19.003 5.073 1 96.38 144 ARG B C 1
ATOM 3214 O O . ARG B 1 144 ? 15.859 17.89 4.657 1 96.38 144 ARG B O 1
ATOM 3221 N N . ARG B 1 145 ? 14.578 19.262 5.897 1 98.34 145 ARG B N 1
ATOM 3222 C CA . ARG B 1 145 ? 13.633 18.224 6.295 1 98.34 145 ARG B CA 1
ATOM 3223 C C . ARG B 1 145 ? 12.312 18.371 5.547 1 98.34 145 ARG B C 1
ATOM 3225 O O . ARG B 1 145 ? 11.964 19.467 5.101 1 98.34 145 ARG B O 1
ATOM 3232 N N . VAL B 1 146 ? 11.649 17.23 5.303 1 98.77 146 VAL B N 1
ATOM 3233 C CA . VAL B 1 146 ? 10.355 17.212 4.63 1 98.77 146 VAL B CA 1
ATOM 3234 C C . VAL B 1 146 ? 9.289 16.662 5.575 1 98.77 146 VAL B C 1
ATOM 3236 O O . VAL B 1 146 ? 9.405 15.536 6.064 1 98.77 146 VAL B O 1
ATOM 3239 N N . PHE B 1 147 ? 8.309 17.462 5.868 1 98.84 147 PHE B N 1
ATOM 3240 C CA . PHE B 1 147 ? 7.177 17.093 6.71 1 98.84 147 PHE B CA 1
ATOM 3241 C C . PHE B 1 147 ? 5.919 16.9 5.871 1 98.84 147 PHE B C 1
ATOM 3243 O O . PHE B 1 147 ? 5.64 17.694 4.97 1 98.84 147 PHE B O 1
ATOM 3250 N N . VAL B 1 148 ? 5.212 15.844 6.123 1 98.44 148 VAL B N 1
ATOM 3251 C CA . VAL B 1 148 ? 3.944 15.617 5.438 1 98.44 148 VAL B CA 1
ATOM 3252 C C . VAL B 1 148 ? 2.871 15.225 6.452 1 98.44 148 VAL B C 1
ATOM 3254 O O . VAL B 1 148 ? 3.087 14.337 7.281 1 98.44 148 VAL B O 1
ATOM 3257 N N . LEU B 1 149 ? 1.777 15.922 6.429 1 98.22 149 LEU B N 1
ATOM 3258 C CA . LEU B 1 149 ? 0.642 15.63 7.298 1 98.22 149 LEU B CA 1
ATOM 3259 C C . LEU B 1 149 ? -0.435 14.856 6.545 1 98.22 149 LEU B C 1
ATOM 3261 O O . LEU B 1 149 ? -0.999 15.359 5.571 1 98.22 149 LEU B O 1
ATOM 3265 N N . THR B 1 150 ? -0.701 13.668 7.015 1 96.9 150 THR B N 1
ATOM 3266 C CA . THR B 1 150 ? -1.725 12.824 6.409 1 96.9 150 THR B CA 1
ATOM 3267 C C . THR B 1 150 ? -2.911 12.651 7.353 1 96.9 150 THR B C 1
ATOM 3269 O O . THR B 1 150 ? -2.759 12.744 8.573 1 96.9 150 THR B O 1
ATOM 3272 N N . GLY B 1 151 ? -4.079 12.496 6.761 1 94.48 151 GLY B N 1
ATOM 3273 C CA . GLY B 1 151 ? -5.213 12.013 7.533 1 94.48 151 GLY B CA 1
ATOM 3274 C C . GLY B 1 151 ? -5.252 10.502 7.655 1 94.48 151 GLY B C 1
ATOM 3275 O O . GLY B 1 151 ? -4.708 9.791 6.806 1 94.48 151 GLY B O 1
ATOM 3276 N N . ASP B 1 152 ? -5.883 9.976 8.691 1 90.87 152 ASP B N 1
ATOM 3277 C CA . ASP B 1 152 ? -5.948 8.528 8.864 1 90.87 152 ASP B CA 1
ATOM 3278 C C . ASP B 1 152 ? -6.83 7.887 7.795 1 90.87 152 ASP B C 1
ATOM 3280 O O . ASP B 1 152 ? -6.564 6.767 7.353 1 90.87 152 ASP B O 1
ATOM 3284 N N . GLY B 1 153 ? -7.799 8.588 7.312 1 89.47 153 GLY B N 1
ATOM 3285 C CA . GLY B 1 153 ? -8.622 8.066 6.233 1 89.47 153 GLY B CA 1
ATOM 3286 C C . GLY B 1 153 ? -7.859 7.885 4.934 1 89.47 153 GLY B C 1
ATOM 3287 O O . GLY B 1 153 ? -8.127 6.951 4.176 1 89.47 153 GLY B O 1
ATOM 3288 N N . GLU B 1 154 ? -6.963 8.761 4.664 1 91.23 154 GLU B N 1
ATOM 3289 C CA . GLU B 1 154 ? -6.232 8.721 3.4 1 91.23 154 GLU B CA 1
ATOM 3290 C C . GLU B 1 154 ? -5.265 7.542 3.359 1 91.23 154 GLU B C 1
ATOM 3292 O O . GLU B 1 154 ? -4.784 7.164 2.288 1 91.23 154 GLU B O 1
ATOM 3297 N N . LEU B 1 155 ? -4.979 6.892 4.494 1 94.19 155 LEU B N 1
ATOM 3298 C CA . LEU B 1 155 ? -4.013 5.802 4.579 1 94.19 155 LEU B CA 1
ATOM 3299 C C . LEU B 1 155 ? -4.605 4.507 4.033 1 94.19 155 LEU B C 1
ATOM 3301 O O . LEU B 1 155 ? -3.902 3.502 3.909 1 94.19 155 LEU B O 1
ATOM 3305 N N . ALA B 1 156 ? -5.85 4.611 3.635 1 92.93 156 ALA B N 1
ATOM 3306 C CA . ALA B 1 156 ? -6.461 3.48 2.94 1 92.93 156 ALA B CA 1
ATOM 3307 C C . ALA B 1 156 ? -5.982 3.401 1.494 1 92.93 156 ALA B C 1
ATOM 3309 O O . ALA B 1 156 ? -6.161 2.378 0.829 1 92.93 156 ALA B O 1
ATOM 3310 N N . GLU B 1 157 ? -5.428 4.456 1.026 1 93.98 157 GLU B N 1
ATOM 3311 C CA . GLU B 1 157 ? -4.922 4.484 -0.343 1 93.98 157 GLU B CA 1
ATOM 3312 C C . GLU B 1 157 ? -3.575 3.774 -0.448 1 93.98 157 GLU B C 1
ATOM 3314 O O . GLU B 1 157 ? -2.656 4.059 0.323 1 93.98 157 GLU B O 1
ATOM 3319 N N . GLY B 1 158 ? -3.39 3 -1.44 1 95.45 158 GLY B N 1
ATOM 3320 C CA . GLY B 1 158 ? -2.208 2.17 -1.615 1 95.45 158 GLY B CA 1
ATOM 3321 C C . GLY B 1 158 ? -0.955 2.972 -1.91 1 95.45 158 GLY B C 1
ATOM 3322 O O . GLY B 1 158 ? 0.157 2.525 -1.619 1 95.45 158 GLY B O 1
ATOM 3323 N N . SER B 1 159 ? -1.143 4.102 -2.484 1 95.89 159 SER B N 1
ATOM 3324 C CA . SER B 1 159 ? 0 4.942 -2.827 1 95.89 159 SER B CA 1
ATOM 3325 C C . SER B 1 159 ? 0.824 5.286 -1.591 1 95.89 159 SER B C 1
ATOM 3327 O O . SER B 1 159 ? 2.042 5.452 -1.677 1 95.89 159 SER B O 1
ATOM 3329 N N . ASN B 1 160 ? 0.182 5.387 -0.445 1 97.4 160 ASN B N 1
ATOM 3330 C CA . ASN B 1 160 ? 0.895 5.684 0.793 1 97.4 160 ASN B CA 1
ATOM 3331 C C . ASN B 1 160 ? 1.845 4.553 1.178 1 97.4 160 ASN B C 1
ATOM 3333 O O . ASN B 1 160 ? 2.963 4.804 1.632 1 97.4 160 ASN B O 1
ATOM 3337 N N . TRP B 1 161 ? 1.462 3.388 0.929 1 97.37 161 TRP B N 1
ATOM 3338 C CA . TRP B 1 161 ? 2.259 2.236 1.338 1 97.37 161 TRP B CA 1
ATOM 3339 C C . TRP B 1 161 ? 3.371 1.958 0.333 1 97.37 161 TRP B C 1
ATOM 3341 O O . TRP B 1 161 ? 4.456 1.505 0.706 1 97.37 161 TRP B O 1
ATOM 3351 N N . GLU B 1 162 ? 3.045 2.22 -0.932 1 96.57 162 GLU B N 1
ATOM 3352 C CA . GLU B 1 162 ? 4.118 2.2 -1.922 1 96.57 162 GLU B CA 1
ATOM 3353 C C . GLU B 1 162 ? 5.2 3.222 -1.585 1 96.57 162 GLU B C 1
ATOM 3355 O O . GLU B 1 162 ? 6.392 2.927 -1.685 1 96.57 162 GLU B O 1
ATOM 3360 N N . ALA B 1 163 ? 4.762 4.348 -1.186 1 97.95 163 ALA B N 1
ATOM 3361 C CA . ALA B 1 163 ? 5.685 5.41 -0.793 1 97.95 163 ALA B CA 1
ATOM 3362 C C . ALA B 1 163 ? 6.482 5.012 0.446 1 97.95 163 ALA B C 1
ATOM 3364 O O . ALA B 1 163 ? 7.675 5.308 0.546 1 97.95 163 ALA B O 1
ATOM 3365 N N . ALA B 1 164 ? 5.838 4.406 1.392 1 98.1 164 ALA B N 1
ATOM 3366 C CA . ALA B 1 164 ? 6.507 3.956 2.61 1 98.1 164 ALA B CA 1
ATOM 3367 C C . ALA B 1 164 ? 7.632 2.976 2.289 1 98.1 164 ALA B C 1
ATOM 3369 O O . ALA B 1 164 ? 8.713 3.046 2.878 1 98.1 164 ALA B O 1
ATOM 3370 N N . LEU B 1 165 ? 7.367 2.053 1.372 1 97.48 165 LEU B N 1
ATOM 3371 C CA . LEU B 1 165 ? 8.388 1.103 0.944 1 97.48 165 LEU B CA 1
ATOM 3372 C C . LEU B 1 165 ? 9.611 1.83 0.394 1 97.48 165 LEU B C 1
ATOM 3374 O O . LEU B 1 165 ? 10.744 1.514 0.764 1 97.48 165 LEU B O 1
ATOM 3378 N N . ALA B 1 166 ? 9.36 2.787 -0.452 1 97.64 166 ALA B N 1
ATOM 3379 C CA . ALA B 1 166 ? 10.449 3.542 -1.066 1 97.64 166 ALA B CA 1
ATOM 3380 C C . ALA B 1 166 ? 11.217 4.345 -0.021 1 97.64 166 ALA B C 1
ATOM 3382 O O . ALA B 1 166 ? 12.45 4.377 -0.036 1 97.64 166 ALA B O 1
ATOM 3383 N N . ALA B 1 167 ? 10.497 4.953 0.856 1 98.58 167 ALA B N 1
ATOM 3384 C CA . ALA B 1 167 ? 11.125 5.774 1.888 1 98.58 167 ALA B CA 1
ATOM 3385 C C . ALA B 1 167 ? 12.081 4.946 2.741 1 98.58 167 ALA B C 1
ATOM 3387 O O . ALA B 1 167 ? 13.202 5.376 3.025 1 98.58 167 ALA B O 1
ATOM 3388 N N . ALA B 1 168 ? 11.607 3.811 3.189 1 98.31 168 ALA B N 1
ATOM 3389 C CA . ALA B 1 168 ? 12.44 2.924 3.996 1 98.31 168 ALA B CA 1
ATOM 3390 C C . ALA B 1 168 ? 13.634 2.414 3.195 1 98.31 168 ALA B C 1
ATOM 3392 O O . ALA B 1 168 ? 14.758 2.371 3.702 1 98.31 168 ALA B O 1
ATOM 3393 N N . HIS B 1 169 ? 13.389 1.985 1.987 1 97.62 169 HIS B N 1
ATOM 3394 C CA . HIS B 1 169 ? 14.427 1.433 1.124 1 97.62 169 HIS B CA 1
ATOM 3395 C C . HIS B 1 169 ? 15.568 2.426 0.93 1 97.62 169 HIS B C 1
ATOM 3397 O O . HIS B 1 169 ? 16.741 2.049 0.978 1 97.62 169 HIS B O 1
ATOM 3403 N N . TYR B 1 170 ? 15.224 3.699 0.777 1 97.74 170 TYR B N 1
ATOM 3404 C CA . TYR B 1 170 ? 16.229 4.723 0.514 1 97.74 170 TYR B CA 1
ATOM 3405 C C . TYR B 1 170 ? 16.67 5.398 1.806 1 97.74 170 TYR B C 1
ATOM 3407 O O . TYR B 1 170 ? 17.366 6.416 1.775 1 97.74 170 TYR B O 1
ATOM 3415 N N . GLN B 1 171 ? 16.178 4.887 2.959 1 97.96 171 GLN B N 1
ATOM 3416 C CA . GLN B 1 171 ? 16.624 5.312 4.282 1 97.96 171 GLN B CA 1
ATOM 3417 C C . GLN B 1 171 ? 16.427 6.813 4.473 1 97.96 171 GLN B C 1
ATOM 3419 O O . GLN B 1 171 ? 17.355 7.521 4.869 1 97.96 171 GLN B O 1
ATOM 3424 N N . LEU B 1 172 ? 15.254 7.308 4.206 1 98.45 172 LEU B N 1
ATOM 3425 C CA . LEU B 1 172 ? 14.966 8.738 4.209 1 98.45 172 LEU B CA 1
ATOM 3426 C C . LEU B 1 172 ? 14.669 9.229 5.622 1 98.45 172 LEU B C 1
ATOM 3428 O O . LEU B 1 172 ? 13.529 9.582 5.934 1 98.45 172 LEU B O 1
ATOM 3432 N N . ASP B 1 173 ? 15.674 9.416 6.455 1 98.31 173 ASP B N 1
ATOM 3433 C CA . ASP B 1 173 ? 15.506 9.846 7.84 1 98.31 173 ASP B CA 1
ATOM 3434 C C . ASP B 1 173 ? 15.294 11.356 7.925 1 98.31 173 ASP B C 1
ATOM 3436 O O . ASP B 1 173 ? 15.118 11.903 9.015 1 98.31 173 ASP B O 1
ATOM 3440 N N . ASN B 1 174 ? 15.269 12.046 6.714 1 98.46 174 ASN B N 1
ATOM 3441 C CA . ASN B 1 174 ? 14.903 13.456 6.626 1 98.46 174 ASN B CA 1
ATOM 3442 C 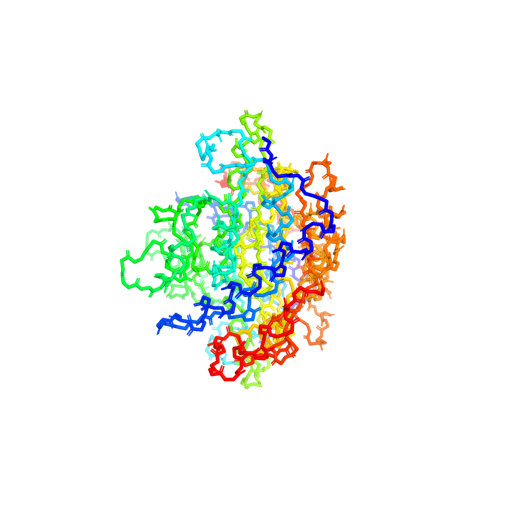C . ASN B 1 174 ? 13.416 13.631 6.332 1 98.46 174 ASN B C 1
ATOM 3444 O O . ASN B 1 174 ? 12.94 14.756 6.169 1 98.46 174 ASN B O 1
ATOM 3448 N N . LEU B 1 175 ? 12.678 12.552 6.212 1 98.83 175 LEU B N 1
ATOM 3449 C CA . LEU B 1 175 ? 11.235 12.552 5.997 1 98.83 175 LEU B CA 1
ATOM 3450 C C . LEU B 1 175 ? 10.491 12.302 7.304 1 98.83 175 LEU B C 1
ATOM 3452 O O . LEU B 1 175 ? 10.77 11.328 8.006 1 98.83 175 LEU B O 1
ATOM 3456 N N . ILE B 1 176 ? 9.594 13.19 7.678 1 98.92 176 ILE B N 1
ATOM 3457 C CA . ILE B 1 176 ? 8.731 13.051 8.845 1 98.92 176 ILE B CA 1
ATOM 3458 C C . ILE B 1 176 ? 7.27 12.993 8.403 1 98.92 176 ILE B C 1
ATOM 3460 O O . ILE B 1 176 ? 6.735 13.972 7.877 1 98.92 176 ILE B O 1
ATOM 3464 N N . ILE B 1 177 ? 6.677 11.861 8.557 1 98.84 177 ILE B N 1
ATOM 3465 C CA . ILE B 1 177 ? 5.259 11.656 8.283 1 98.84 177 ILE B CA 1
ATOM 3466 C C . ILE B 1 177 ? 4.453 11.842 9.567 1 98.84 177 ILE B C 1
ATOM 3468 O O . ILE B 1 177 ? 4.754 11.224 10.591 1 98.84 177 ILE B O 1
ATOM 3472 N N . ILE B 1 178 ? 3.505 12.693 9.539 1 98.85 178 ILE B N 1
ATOM 3473 C CA . ILE B 1 178 ? 2.62 12.899 10.681 1 98.85 178 ILE B CA 1
ATOM 3474 C C . ILE B 1 178 ? 1.205 12.448 10.324 1 98.85 178 ILE B C 1
ATOM 3476 O O . ILE B 1 178 ? 0.613 12.943 9.362 1 98.85 178 ILE B O 1
ATOM 3480 N N . ASN B 1 179 ? 0.71 11.503 11.034 1 97.92 179 ASN B N 1
ATOM 3481 C CA . ASN B 1 179 ? -0.673 11.064 10.879 1 97.92 179 ASN B CA 1
ATOM 3482 C C . ASN B 1 179 ? -1.606 11.801 11.834 1 97.92 179 ASN B C 1
ATOM 3484 O O . ASN B 1 179 ? -1.527 11.618 13.051 1 97.92 179 ASN B O 1
ATOM 3488 N N . ASP B 1 180 ? -2.422 12.648 11.296 1 97.25 180 ASP B N 1
ATOM 3489 C CA . ASP B 1 180 ? -3.541 13.145 12.091 1 97.25 180 ASP B CA 1
ATOM 3490 C C . ASP B 1 180 ? -4.603 12.063 12.281 1 97.25 180 ASP B C 1
ATOM 3492 O O . ASP B 1 180 ? -5.569 11.993 11.519 1 97.25 180 ASP B O 1
ATOM 3496 N N . LYS B 1 181 ? -4.465 11.271 13.292 1 96.79 181 LYS B N 1
ATOM 3497 C CA . LYS B 1 181 ? -5.377 10.163 13.559 1 96.79 181 LYS B CA 1
ATOM 3498 C C . LYS B 1 181 ? -6.546 10.611 14.431 1 96.79 181 LYS B C 1
ATOM 3500 O O . LYS B 1 181 ? -6.551 10.376 15.641 1 96.79 181 LYS B O 1
ATOM 3505 N N . ASN B 1 182 ? -7.532 11.07 13.756 1 92.53 182 ASN B N 1
ATOM 3506 C CA . ASN B 1 182 ? -8.678 11.59 14.494 1 92.53 182 ASN B CA 1
ATOM 3507 C C . ASN B 1 182 ? -9.854 10.618 14.46 1 92.53 182 ASN B C 1
ATOM 3509 O O . ASN B 1 182 ? -10.918 10.904 15.012 1 92.53 182 ASN B O 1
ATOM 3513 N N . LYS B 1 183 ? -9.721 9.466 13.744 1 90.27 183 LYS B N 1
ATOM 3514 C CA . LYS B 1 183 ? -10.519 8.246 13.821 1 90.27 183 LYS B CA 1
ATOM 3515 C C . LYS B 1 183 ? -11.869 8.428 13.133 1 90.27 183 LYS B C 1
ATOM 3517 O O . LYS B 1 183 ? -12.71 7.527 13.157 1 90.27 183 LYS B O 1
ATOM 3522 N N . LEU B 1 184 ? -12.093 9.606 12.554 1 86.35 184 LEU B N 1
ATOM 3523 C CA . LEU B 1 184 ? -13.357 9.838 11.864 1 86.35 184 LEU B CA 1
ATOM 3524 C C . LEU B 1 184 ? -13.122 10.164 10.393 1 86.35 184 LEU B C 1
ATOM 3526 O O . LEU B 1 184 ? -12.132 10.812 10.047 1 86.35 184 LEU B O 1
ATOM 3530 N N . GLN B 1 185 ? -13.953 9.576 9.615 1 78.22 185 GLN B N 1
ATOM 3531 C CA . GLN B 1 185 ? -13.952 9.854 8.183 1 78.22 185 GLN B CA 1
ATOM 3532 C C . GLN B 1 185 ? -15.374 10.013 7.652 1 78.22 185 GLN B C 1
ATOM 3534 O O . GLN B 1 185 ? -16.246 9.191 7.941 1 78.22 185 GLN B O 1
ATOM 3539 N N . LEU B 1 186 ? -15.556 11.122 6.803 1 75.17 186 LEU B N 1
ATOM 3540 C CA . LEU B 1 186 ? -16.818 11.402 6.127 1 75.17 186 LEU B CA 1
ATOM 3541 C C . LEU B 1 186 ? -18.001 11.132 7.051 1 75.17 186 LEU B C 1
ATOM 3543 O O . LEU B 1 186 ? -18.296 11.935 7.94 1 75.17 186 LEU B O 1
ATOM 3547 N N . ALA B 1 187 ? -18.402 9.77 7.09 1 71.51 187 ALA B N 1
ATOM 3548 C CA . ALA B 1 187 ? -19.715 9.53 7.684 1 71.51 187 ALA B CA 1
ATOM 3549 C C . ALA B 1 187 ? -19.614 8.574 8.869 1 71.51 187 ALA B C 1
ATOM 3551 O O . ALA B 1 187 ? -20.628 8.059 9.347 1 71.51 187 ALA B O 1
ATOM 3552 N N . GLY B 1 188 ? -18.327 8.43 9.195 1 81.03 188 GLY B N 1
ATOM 3553 C CA . GLY B 1 188 ? -18.191 7.49 10.296 1 81.03 188 GLY B CA 1
ATOM 3554 C C . GLY B 1 188 ? -16.759 7.326 10.768 1 81.03 188 GLY B C 1
ATOM 3555 O O . GLY B 1 188 ? -15.905 8.167 10.481 1 81.03 188 GLY B O 1
ATOM 3556 N N . THR B 1 189 ? -16.653 6.269 11.574 1 84.64 189 THR B N 1
ATOM 3557 C CA . THR B 1 189 ? -15.313 6.007 12.088 1 84.64 189 THR B CA 1
ATOM 3558 C C . THR B 1 189 ? -14.436 5.371 11.013 1 84.64 189 THR B C 1
ATOM 3560 O O . THR B 1 189 ? -14.93 4.627 10.163 1 84.64 189 THR B O 1
ATOM 3563 N N . THR B 1 190 ? -13.218 5.7 11.025 1 82.89 190 THR B N 1
ATOM 3564 C CA . THR B 1 190 ? -12.279 5.127 10.067 1 82.89 190 THR B CA 1
ATOM 3565 C C . THR B 1 190 ? -12.306 3.602 10.128 1 82.89 190 THR B C 1
ATOM 3567 O O . THR B 1 190 ? -12.248 2.933 9.095 1 82.89 190 THR B O 1
ATOM 3570 N N . CYS B 1 191 ? -12.487 3.015 11.278 1 86.1 191 CYS B N 1
ATOM 3571 C CA . CYS B 1 191 ? -12.455 1.566 11.448 1 86.1 191 CYS B CA 1
ATOM 3572 C C . CYS B 1 191 ? -13.667 0.914 10.793 1 86.1 191 CYS B C 1
ATOM 3574 O O . CYS B 1 191 ? -13.594 -0.231 10.343 1 86.1 191 CYS B O 1
ATOM 3576 N N . SER B 1 192 ? -14.756 1.638 10.727 1 87.41 192 SER B N 1
ATOM 3577 C CA . SER B 1 192 ? -15.981 1.072 10.169 1 87.41 192 SER B CA 1
ATOM 3578 C C . SER B 1 192 ? -16.005 1.197 8.649 1 87.41 192 SER B C 1
ATOM 3580 O O . SER B 1 192 ? -16.685 0.425 7.969 1 87.41 192 SER B O 1
ATOM 3582 N N . ILE B 1 193 ? -15.294 2.083 8.113 1 87.73 193 ILE B N 1
ATOM 3583 C CA . ILE B 1 193 ? -15.282 2.323 6.674 1 87.73 193 ILE B CA 1
ATOM 3584 C C . ILE B 1 193 ? -14.167 1.507 6.024 1 87.73 193 ILE B C 1
ATOM 3586 O O . ILE B 1 193 ? -14.416 0.731 5.098 1 87.73 193 ILE B O 1
ATOM 3590 N N . MET B 1 194 ? -12.974 1.655 6.479 1 92.35 194 MET B N 1
ATOM 3591 C CA . MET B 1 194 ? -11.785 0.882 6.134 1 92.35 194 MET B CA 1
ATOM 3592 C C . MET B 1 194 ? -10.784 0.881 7.285 1 92.35 194 MET B C 1
ATOM 3594 O O . MET B 1 194 ? -10.128 1.892 7.544 1 92.35 194 MET B O 1
ATOM 3598 N N . ASN B 1 195 ? -10.671 -0.156 7.856 1 91.1 195 ASN B N 1
ATOM 3599 C CA . ASN B 1 195 ? -9.849 -0.231 9.059 1 91.1 195 ASN B CA 1
ATOM 3600 C C . ASN B 1 195 ? -8.361 -0.255 8.721 1 91.1 195 ASN B C 1
ATOM 3602 O O . ASN B 1 195 ? -7.86 -1.24 8.177 1 91.1 195 ASN B O 1
ATOM 3606 N N . THR B 1 196 ? -7.691 0.742 9.127 1 91.97 196 THR B N 1
ATOM 3607 C CA . THR B 1 196 ? -6.257 0.815 8.869 1 91.97 196 THR B CA 1
ATOM 3608 C C . THR B 1 196 ? -5.464 0.353 10.089 1 91.97 196 THR B C 1
ATOM 3610 O O . THR B 1 196 ? -4.25 0.151 10.006 1 91.97 196 THR B O 1
ATOM 3613 N N . ASP B 1 197 ? -6.099 0.16 11.193 1 94 197 ASP B N 1
ATOM 3614 C CA . ASP B 1 197 ? -5.403 -0.324 12.381 1 94 197 ASP B CA 1
ATOM 3615 C C . ASP B 1 197 ? -5.037 -1.8 12.24 1 94 197 ASP B C 1
ATOM 3617 O O . ASP B 1 197 ? -5.717 -2.549 11.535 1 94 197 ASP B O 1
ATOM 3621 N N . PRO B 1 198 ? -4.023 -2.077 13.027 1 96.5 198 PRO B N 1
ATOM 3622 C CA . PRO B 1 198 ? -3.1 -1.286 13.844 1 96.5 198 PRO B CA 1
ATOM 3623 C C . PRO B 1 198 ? -2.082 -0.516 13.006 1 96.5 198 PRO B C 1
ATOM 3625 O O . PRO B 1 198 ? -1.248 -1.123 12.329 1 96.5 198 PRO B O 1
ATOM 3628 N N . LEU B 1 199 ? -2.074 0.72 13.14 1 96.66 199 LEU B N 1
ATOM 3629 C CA . LEU B 1 199 ? -1.289 1.592 12.274 1 96.66 199 LEU B CA 1
ATOM 3630 C C . LEU B 1 199 ? 0.191 1.528 12.636 1 96.66 199 LEU B C 1
ATOM 3632 O O . LEU B 1 199 ? 1.049 1.474 11.751 1 96.66 199 LEU B O 1
ATOM 3636 N N . ALA B 1 200 ? 0.487 1.529 13.952 1 98.25 200 ALA B N 1
ATOM 3637 C CA . ALA B 1 200 ? 1.878 1.5 14.397 1 98.25 200 ALA B CA 1
ATOM 3638 C C . ALA B 1 200 ? 2.6 0.267 13.863 1 98.25 200 ALA B C 1
ATOM 3640 O O . ALA B 1 200 ? 3.712 0.368 13.341 1 98.25 200 ALA B O 1
ATOM 3641 N N . GLU B 1 201 ? 1.975 -0.89 13.975 1 98.3 201 GLU B N 1
ATOM 3642 C CA . GLU B 1 201 ? 2.556 -2.147 13.513 1 98.3 201 GLU B CA 1
ATOM 3643 C C . GLU B 1 201 ? 2.772 -2.134 12.002 1 98.3 201 GLU B C 1
ATOM 3645 O O . GLU B 1 201 ? 3.764 -2.672 11.507 1 98.3 201 GLU B O 1
ATOM 3650 N N . LYS B 1 202 ? 1.859 -1.593 11.269 1 98.05 202 LYS B N 1
ATOM 3651 C CA . LYS B 1 202 ? 1.995 -1.498 9.818 1 98.05 202 LYS B CA 1
ATOM 3652 C C . LYS B 1 202 ? 3.219 -0.671 9.434 1 98.05 202 LYS B C 1
ATOM 3654 O O . LYS B 1 202 ? 4.07 -1.13 8.669 1 98.05 202 LYS B O 1
ATOM 3659 N N . TRP B 1 203 ? 3.294 0.523 10.014 1 98.65 203 TRP B N 1
ATOM 3660 C CA . TRP B 1 203 ? 4.411 1.406 9.695 1 98.65 203 TRP B CA 1
ATOM 3661 C C . TRP B 1 203 ? 5.741 0.756 10.06 1 98.65 203 TRP B C 1
ATOM 3663 O O . TRP B 1 203 ? 6.719 0.868 9.317 1 98.65 203 TRP B O 1
ATOM 3673 N N . GLN B 1 204 ? 5.762 0.103 11.23 1 98.56 204 GLN B N 1
ATOM 3674 C CA . GLN B 1 204 ? 6.98 -0.579 11.655 1 98.56 204 GLN B CA 1
ATOM 3675 C C . GLN B 1 204 ? 7.371 -1.674 10.666 1 98.56 204 GLN B C 1
ATOM 3677 O O . GLN B 1 204 ? 8.546 -1.815 10.321 1 98.56 204 GLN B O 1
ATOM 3682 N N . ALA B 1 205 ? 6.386 -2.428 10.252 1 98.26 205 ALA B N 1
ATOM 3683 C CA . ALA B 1 205 ? 6.646 -3.517 9.314 1 98.26 205 ALA B CA 1
ATOM 3684 C C . ALA B 1 205 ? 7.159 -2.981 7.98 1 98.26 205 ALA B C 1
ATOM 3686 O O . ALA B 1 205 ? 7.883 -3.674 7.263 1 98.26 205 ALA B O 1
ATOM 3687 N N . PHE B 1 206 ? 6.836 -1.789 7.633 1 98.29 206 PHE B N 1
ATOM 3688 C CA . PHE B 1 206 ? 7.285 -1.178 6.387 1 98.29 206 PHE B CA 1
ATOM 3689 C C . PHE B 1 206 ? 8.624 -0.477 6.58 1 98.29 206 PHE B C 1
ATOM 3691 O O . PHE B 1 206 ? 9.126 0.176 5.663 1 98.29 206 PHE B O 1
ATOM 3698 N N . GLY B 1 207 ? 9.159 -0.523 7.839 1 97.99 207 GLY B N 1
ATOM 3699 C CA . GLY B 1 207 ? 10.541 -0.12 8.044 1 97.99 207 GLY B CA 1
ATOM 3700 C C . GLY B 1 207 ? 10.677 1.295 8.573 1 97.99 207 GLY B C 1
ATOM 3701 O O . GLY B 1 207 ? 11.765 1.874 8.54 1 97.99 207 GLY B O 1
ATOM 3702 N N . LEU B 1 208 ? 9.611 1.867 9.052 1 98.61 208 LEU B N 1
ATOM 3703 C CA . LEU B 1 208 ? 9.671 3.232 9.563 1 98.61 208 LEU B CA 1
ATOM 3704 C C . LEU B 1 208 ? 9.866 3.238 11.076 1 98.61 208 LEU B C 1
ATOM 3706 O O . LEU B 1 208 ? 9.582 2.243 11.746 1 98.61 208 LEU B O 1
ATOM 3710 N N . GLN B 1 209 ? 10.436 4.34 11.553 1 98.72 209 GLN B N 1
ATOM 3711 C CA . GLN B 1 209 ? 10.476 4.636 12.981 1 98.72 209 GLN B CA 1
ATOM 3712 C C . GLN B 1 209 ? 9.159 5.245 13.454 1 98.72 209 GLN B C 1
ATOM 3714 O O . GLN B 1 209 ? 8.751 6.304 12.973 1 98.72 209 GLN B O 1
ATOM 3719 N N . VAL B 1 210 ? 8.518 4.552 14.404 1 98.7 210 VAL B N 1
ATOM 3720 C CA . VAL B 1 210 ? 7.168 4.956 14.783 1 98.7 210 VAL B CA 1
ATOM 3721 C C . VAL B 1 210 ? 7.19 5.595 16.169 1 98.7 210 VAL B C 1
ATOM 3723 O O . VAL B 1 210 ? 7.774 5.044 17.105 1 98.7 210 VAL B O 1
ATOM 3726 N N . THR B 1 211 ? 6.637 6.726 16.312 1 98.77 211 THR B N 1
ATOM 3727 C CA . THR B 1 211 ? 6.387 7.403 17.58 1 98.77 211 THR B CA 1
ATOM 3728 C C . THR B 1 211 ? 4.929 7.84 17.682 1 98.77 211 THR B C 1
ATOM 3730 O O . THR B 1 211 ? 4.312 8.201 16.677 1 98.77 211 THR B O 1
ATOM 3733 N N . GLU B 1 212 ? 4.367 7.745 18.833 1 98.49 212 GLU B N 1
ATOM 3734 C CA . GLU B 1 212 ? 3.009 8.225 19.07 1 98.49 212 GLU B CA 1
ATOM 3735 C C . GLU B 1 212 ? 3.004 9.421 20.019 1 98.49 212 GLU B C 1
ATOM 3737 O O . GLU B 1 212 ? 3.884 9.546 20.873 1 98.49 212 GLU B O 1
ATOM 3742 N N . CYS B 1 213 ? 2.094 10.245 19.879 1 98.66 213 CYS B N 1
ATOM 3743 C CA . CYS B 1 213 ? 1.926 11.348 20.817 1 98.66 213 CYS B CA 1
ATOM 3744 C C . CYS B 1 213 ? 0.457 11.729 20.955 1 98.66 213 CYS B C 1
ATOM 3746 O O . CYS B 1 213 ? -0.38 11.287 20.165 1 98.66 213 CYS B O 1
ATOM 3748 N N . ALA B 1 214 ? 0.15 12.451 22.062 1 98.77 214 ALA B N 1
ATOM 3749 C CA . ALA B 1 214 ? -1.143 13.118 22.188 1 98.77 214 ALA B CA 1
ATOM 3750 C C . ALA B 1 214 ? -1.215 14.34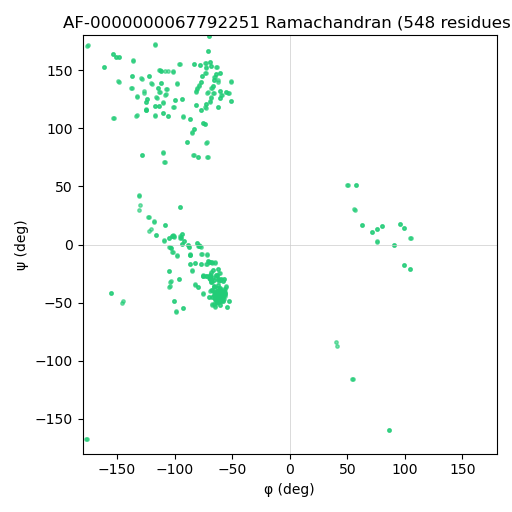9 21.289 1 98.77 214 ALA B C 1
ATOM 3752 O O . ALA B 1 214 ? -0.673 15.404 21.627 1 98.77 214 ALA B O 1
ATOM 3753 N N . GLY B 1 215 ? -1.901 14.25 20.208 1 98.62 215 GLY B N 1
ATOM 3754 C CA . GLY B 1 215 ? -1.814 15.203 19.113 1 98.62 215 GLY B CA 1
ATOM 3755 C C . GLY B 1 215 ? -2.468 16.535 19.428 1 98.62 215 GLY B C 1
ATOM 3756 O O . GLY B 1 215 ? -2.239 17.525 18.73 1 98.62 215 GLY B O 1
ATOM 3757 N N . ASN B 1 216 ? -3.344 16.587 20.485 1 98.39 216 ASN B N 1
ATOM 3758 C CA . ASN B 1 216 ? -3.958 17.853 20.871 1 98.39 216 ASN B CA 1
ATOM 3759 C C . ASN B 1 216 ? -3.389 18.374 22.188 1 98.39 216 ASN B C 1
ATOM 3761 O O . ASN B 1 216 ? -4.009 19.207 22.851 1 98.39 216 ASN B O 1
ATOM 3765 N N . ASP B 1 217 ? -2.275 17.864 22.586 1 98.73 217 ASP B N 1
ATOM 3766 C CA . ASP B 1 217 ? -1.444 18.363 23.677 1 98.73 217 ASP B CA 1
ATOM 3767 C C . ASP B 1 217 ? -0.15 18.975 23.146 1 98.73 217 ASP B C 1
ATOM 3769 O O . ASP B 1 217 ? 0.737 18.256 22.679 1 98.73 217 ASP B O 1
ATOM 3773 N N . MET B 1 218 ? -0.049 20.286 23.332 1 98.81 218 MET B N 1
ATOM 3774 C CA . MET B 1 218 ? 1.039 21.033 22.706 1 98.81 218 MET B CA 1
ATOM 3775 C C . MET B 1 218 ? 2.394 20.528 23.189 1 98.81 218 MET B C 1
ATOM 3777 O O . MET B 1 218 ? 3.314 20.346 22.389 1 98.81 218 MET B O 1
ATOM 3781 N N . ARG B 1 219 ? 2.529 20.29 24.424 1 98.83 219 ARG B N 1
ATOM 3782 C CA . ARG B 1 219 ? 3.796 19.8 24.958 1 98.83 219 ARG B CA 1
ATOM 3783 C C . ARG B 1 219 ? 4.159 18.449 24.352 1 98.83 219 ARG B C 1
ATOM 3785 O O . ARG B 1 219 ? 5.306 18.227 23.959 1 98.83 219 ARG B O 1
ATOM 3792 N N . SER B 1 220 ? 3.219 17.552 24.304 1 98.88 220 SER B N 1
ATOM 3793 C CA . SER B 1 220 ? 3.44 16.226 23.738 1 98.88 220 SER B CA 1
ATOM 3794 C C . SER B 1 220 ? 3.885 16.314 22.282 1 98.88 220 SER B C 1
ATOM 3796 O O . SER B 1 220 ? 4.812 15.614 21.867 1 98.88 220 SER B O 1
ATOM 3798 N N . VAL B 1 221 ? 3.253 17.145 21.496 1 98.89 221 VAL B N 1
ATOM 3799 C CA . VAL B 1 221 ? 3.567 17.327 20.082 1 98.89 221 VAL B CA 1
ATOM 3800 C C . VAL B 1 221 ? 4.983 17.879 19.934 1 98.89 221 VAL B C 1
ATOM 3802 O O . VAL B 1 221 ? 5.792 17.334 19.18 1 98.89 221 VAL B O 1
ATOM 3805 N N . VAL B 1 222 ? 5.284 18.935 20.676 1 98.82 222 VAL B N 1
ATOM 3806 C CA . VAL B 1 222 ? 6.579 19.601 20.58 1 98.82 222 VAL B CA 1
ATOM 3807 C C . VAL B 1 222 ? 7.689 18.637 20.992 1 98.82 222 VAL B C 1
ATOM 3809 O O . VAL B 1 222 ? 8.673 18.469 20.269 1 98.82 222 VAL B O 1
ATOM 3812 N N . ASP B 1 223 ? 7.521 17.998 22.124 1 98.8 223 ASP B N 1
ATOM 3813 C CA . ASP B 1 223 ? 8.528 17.068 22.627 1 98.8 223 ASP B CA 1
ATOM 3814 C C . ASP B 1 223 ? 8.789 15.947 21.624 1 98.8 223 ASP B C 1
ATOM 3816 O O . ASP B 1 223 ? 9.934 15.531 21.434 1 98.8 223 ASP B O 1
ATOM 3820 N N . THR B 1 224 ? 7.784 15.461 21.036 1 98.86 224 THR B N 1
ATOM 3821 C CA . THR B 1 224 ? 7.915 14.365 20.083 1 98.86 224 THR B CA 1
ATOM 3822 C C . THR B 1 224 ? 8.659 14.822 18.831 1 98.86 224 THR B C 1
ATOM 3824 O O . THR B 1 224 ? 9.652 14.21 18.434 1 98.86 224 THR B O 1
ATOM 3827 N N . LEU B 1 225 ? 8.243 15.901 18.208 1 98.69 225 LEU B N 1
ATOM 3828 C CA . LEU B 1 225 ? 8.773 16.341 16.922 1 98.69 225 LEU B CA 1
ATOM 3829 C C . LEU B 1 225 ? 10.212 16.825 17.064 1 98.69 225 LEU B C 1
ATOM 3831 O O . LEU B 1 225 ? 11.001 16.725 16.121 1 98.69 225 LEU B O 1
ATOM 3835 N N . GLU B 1 226 ? 10.58 17.323 18.225 1 98.11 226 GLU B N 1
ATOM 3836 C CA . GLU B 1 226 ? 11.931 17.836 18.431 1 98.11 226 GLU B CA 1
ATOM 3837 C C . GLU B 1 226 ? 12.909 16.706 18.741 1 98.11 226 GLU B C 1
ATOM 3839 O O . GLU B 1 226 ? 14.125 16.887 18.648 1 98.11 226 GLU B O 1
ATOM 3844 N N . ASN B 1 227 ? 12.392 15.556 19.088 1 98.24 227 ASN B N 1
ATOM 3845 C CA . ASN B 1 227 ? 13.273 14.496 19.565 1 98.24 227 ASN B CA 1
ATOM 3846 C C . ASN B 1 227 ? 13.22 13.271 18.657 1 98.24 227 ASN B C 1
ATOM 3848 O O . ASN B 1 227 ? 13.571 12.166 19.075 1 98.24 227 ASN B O 1
ATOM 3852 N N . LEU B 1 228 ? 12.78 13.419 17.443 1 98.19 228 LEU B N 1
ATOM 3853 C CA . LEU B 1 228 ? 12.753 12.303 16.504 1 98.19 228 LEU B CA 1
ATOM 3854 C C . LEU B 1 228 ? 14.167 11.855 16.151 1 98.19 228 LEU B C 1
ATOM 3856 O O . LEU B 1 228 ? 15.047 12.687 15.919 1 98.19 228 LEU B O 1
ATOM 3860 N N . PRO B 1 229 ? 14.406 10.61 16.111 1 96.22 229 PRO B N 1
ATOM 3861 C CA . PRO B 1 229 ? 15.747 10.109 15.802 1 96.22 229 PRO B CA 1
ATOM 3862 C C . PRO B 1 229 ? 16.11 10.266 14.326 1 96.22 229 PRO B C 1
ATOM 3864 O O . PRO B 1 229 ? 15.233 10.199 13.461 1 96.22 229 PRO B O 1
ATOM 3867 N N . ARG B 1 230 ? 17.315 10.485 14.015 1 92.72 230 ARG B N 1
ATOM 3868 C CA . ARG B 1 230 ? 17.899 10.436 12.678 1 92.72 230 ARG B CA 1
ATOM 3869 C C . ARG B 1 230 ? 18.83 9.238 12.53 1 92.72 230 ARG B C 1
ATOM 3871 O O . ARG B 1 230 ? 20.052 9.381 12.617 1 92.72 230 ARG B O 1
ATOM 3878 N N . ASN B 1 231 ? 18.284 8.098 12.312 1 95.95 231 ASN B N 1
ATOM 3879 C CA . ASN B 1 231 ? 19.017 6.837 12.342 1 95.95 231 ASN B CA 1
ATOM 3880 C C . ASN B 1 231 ? 18.883 6.079 11.024 1 95.95 231 ASN B C 1
ATOM 3882 O O . ASN B 1 231 ? 18.92 4.847 11.004 1 95.95 231 ASN B O 1
ATOM 3886 N N . GLY B 1 232 ? 18.598 6.787 9.956 1 96.78 232 GLY B N 1
ATOM 3887 C CA . GLY B 1 232 ? 18.53 6.157 8.647 1 96.78 232 GLY B CA 1
ATOM 3888 C C . GLY B 1 232 ? 17.141 5.655 8.299 1 96.78 232 GLY B C 1
ATOM 3889 O O . GLY B 1 232 ? 16.928 5.103 7.217 1 96.78 232 GLY B O 1
ATOM 3890 N N . LYS B 1 233 ? 16.163 5.81 9.166 1 98.28 233 LYS B N 1
ATOM 3891 C CA . LYS B 1 233 ? 14.776 5.432 8.91 1 98.28 233 LYS B CA 1
ATOM 3892 C C . LYS B 1 233 ? 13.879 6.663 8.819 1 98.28 233 LYS B C 1
ATOM 3894 O O . LYS B 1 233 ? 14.049 7.619 9.578 1 98.28 233 LYS B O 1
ATOM 3899 N N . PRO B 1 234 ? 12.967 6.643 7.877 1 98.77 234 PRO B N 1
ATOM 3900 C CA . PRO B 1 234 ? 11.953 7.698 7.935 1 98.77 234 PRO B CA 1
ATOM 3901 C C . PRO B 1 234 ? 11.135 7.661 9.223 1 98.77 234 PRO B C 1
ATOM 3903 O O . PRO B 1 234 ? 10.911 6.586 9.786 1 98.77 234 PRO B O 1
ATOM 3906 N N . ASN B 1 235 ? 10.714 8.81 9.699 1 98.88 235 ASN B N 1
ATOM 3907 C CA . ASN B 1 235 ? 9.92 8.895 10.92 1 98.88 235 ASN B CA 1
ATOM 3908 C C . ASN B 1 235 ? 8.429 8.998 10.613 1 98.88 235 ASN B C 1
ATOM 3910 O O . ASN B 1 235 ? 8.03 9.683 9.67 1 98.88 235 ASN B O 1
ATOM 3914 N N . VAL B 1 236 ? 7.657 8.308 11.353 1 98.82 236 VAL B N 1
ATOM 3915 C CA . VAL B 1 236 ? 6.213 8.515 11.354 1 98.82 236 VAL B CA 1
ATOM 3916 C C . VAL B 1 236 ? 5.735 8.82 12.772 1 98.82 236 VAL B C 1
ATOM 3918 O O . VAL B 1 236 ? 6.101 8.123 13.72 1 98.82 236 VAL B O 1
ATOM 3921 N N . VAL B 1 237 ? 5.085 9.864 12.934 1 98.89 237 VAL B N 1
ATOM 3922 C CA . VAL B 1 237 ? 4.458 10.259 14.19 1 98.89 237 VAL B CA 1
ATOM 3923 C C . VAL B 1 237 ? 2.947 10.055 14.101 1 98.89 237 VAL B C 1
ATOM 3925 O O . VAL B 1 237 ? 2.267 10.737 13.33 1 98.89 237 VAL B O 1
ATOM 3928 N N . ILE B 1 238 ? 2.436 9.125 14.804 1 98.75 238 ILE B N 1
ATOM 3929 C CA . ILE B 1 238 ? 0.992 8.958 14.927 1 98.75 238 ILE B CA 1
ATOM 3930 C C . ILE B 1 238 ? 0.455 9.893 16.008 1 98.75 238 ILE B C 1
ATOM 3932 O O . ILE B 1 238 ? 0.601 9.62 17.202 1 98.75 238 ILE B O 1
ATOM 3936 N N . ALA B 1 239 ? -0.065 10.968 15.565 1 98.75 239 ALA B N 1
ATOM 3937 C CA . ALA B 1 239 ? -0.669 11.939 16.474 1 98.75 239 ALA B CA 1
ATOM 3938 C C . ALA B 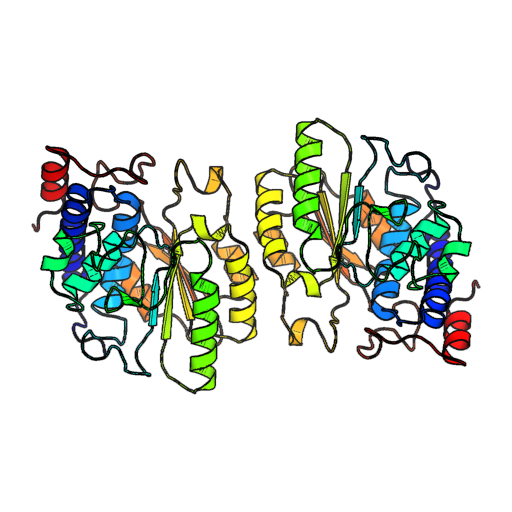1 239 ? -2.129 11.593 16.755 1 98.75 239 ALA B C 1
ATOM 3940 O O . ALA B 1 239 ? -2.987 11.737 15.881 1 98.75 239 ALA B O 1
ATOM 3941 N N . ASN B 1 240 ? -2.38 11.133 17.932 1 98.31 240 ASN B N 1
ATOM 3942 C CA . ASN B 1 240 ? -3.752 10.846 18.338 1 98.31 240 ASN B CA 1
ATOM 3943 C C . ASN B 1 240 ? -4.522 12.124 18.655 1 98.31 240 ASN B C 1
ATOM 3945 O O . ASN B 1 240 ? -4.323 12.729 19.71 1 98.31 240 ASN B O 1
ATOM 3949 N N . THR B 1 241 ? -5.386 12.489 17.732 1 97.65 241 THR B N 1
ATOM 3950 C CA . THR B 1 241 ? -6.142 13.732 17.849 1 97.65 241 THR B CA 1
ATOM 3951 C C . THR B 1 241 ? -7.637 13.447 17.955 1 97.65 241 THR B C 1
ATOM 3953 O O . THR B 1 241 ? -8.06 12.29 17.902 1 97.65 241 THR B O 1
ATOM 3956 N N . GLU B 1 242 ? -8.343 14.509 18.223 1 96.03 242 GLU B N 1
ATOM 3957 C CA . GLU B 1 242 ? -9.802 14.495 18.187 1 96.03 242 GLU B CA 1
ATOM 3958 C C . GLU B 1 242 ? -10.336 15.423 17.099 1 96.03 242 GLU B C 1
ATOM 3960 O O . GLU B 1 242 ? -9.954 16.593 17.031 1 96.03 242 GLU B O 1
ATOM 3965 N N . LYS B 1 243 ? -11.187 14.82 16.253 1 94.82 243 LYS B N 1
ATOM 3966 C CA . LYS B 1 243 ? -11.843 15.683 15.275 1 94.82 243 LYS B CA 1
ATOM 3967 C C . LYS B 1 243 ? -12.658 16.773 15.965 1 94.82 243 LYS B C 1
ATOM 3969 O O . LYS B 1 243 ? -13.43 16.491 16.884 1 94.82 243 LYS B O 1
ATOM 3974 N N . GLY B 1 244 ? -12.412 18.069 15.545 1 95.4 244 GLY B N 1
ATOM 3975 C CA . GLY B 1 244 ? -13.13 19.174 16.16 1 95.4 244 GLY B CA 1
ATOM 3976 C C . GLY B 1 244 ? -12.551 19.588 17.5 1 95.4 244 GLY B C 1
ATOM 3977 O O . GLY B 1 244 ? -13.191 20.319 18.259 1 95.4 244 GLY B O 1
ATOM 3978 N N . ALA B 1 245 ? -11.392 19.196 17.822 1 96.57 245 ALA B N 1
ATOM 3979 C CA . ALA B 1 245 ? -10.77 19.459 19.118 1 96.57 245 ALA B CA 1
ATOM 3980 C C . ALA B 1 245 ? -10.843 20.942 19.47 1 96.57 245 ALA B C 1
ATOM 3982 O O . ALA B 1 245 ? -10.621 21.802 18.614 1 96.57 245 ALA B O 1
ATOM 3983 N N . GLY B 1 246 ? -11.11 21.224 20.779 1 95.97 246 GLY B N 1
ATOM 3984 C CA . GLY B 1 246 ? -11.08 22.582 21.298 1 95.97 246 GLY B CA 1
ATOM 3985 C C . GLY B 1 246 ? -12.458 23.205 21.417 1 95.97 246 GLY B C 1
ATOM 3986 O O . GLY B 1 246 ? -12.627 24.227 22.086 1 95.97 246 GLY B O 1
ATOM 3987 N N . VAL B 1 247 ? -13.466 22.615 20.702 1 96.49 247 VAL B N 1
ATOM 3988 C CA . VAL B 1 247 ? -14.846 23.083 20.775 1 96.49 247 VAL B CA 1
ATOM 3989 C C . VAL B 1 247 ? -15.765 21.926 21.159 1 96.49 247 VAL B C 1
ATOM 3991 O O . VAL B 1 247 ? -15.945 20.984 20.384 1 96.49 247 VAL B O 1
ATOM 3994 N N . SER B 1 248 ? -16.374 22.039 22.266 1 95.64 248 SER B N 1
ATOM 3995 C CA . SER B 1 248 ? -17.022 20.92 22.943 1 95.64 248 SER B CA 1
ATOM 3996 C C . SER B 1 248 ? -18.126 20.317 22.081 1 95.64 248 SER B C 1
ATOM 3998 O O . SER B 1 248 ? -18.251 19.094 21.99 1 95.64 248 SER B O 1
ATOM 4000 N N . PHE B 1 249 ? -18.921 21.144 21.384 1 94.36 249 PHE B N 1
ATOM 4001 C CA . PHE B 1 249 ? -20.083 20.616 20.679 1 94.36 249 PHE B CA 1
ATOM 4002 C C . PHE B 1 249 ? -19.701 20.147 19.281 1 94.36 249 PHE B C 1
ATOM 4004 O O . PHE B 1 249 ? -20.528 19.581 18.562 1 94.36 249 PHE B O 1
ATOM 4011 N N . ILE B 1 250 ? -18.481 20.298 18.89 1 93.68 250 ILE B N 1
ATOM 4012 C CA . ILE B 1 250 ? -17.982 19.842 17.597 1 93.68 250 ILE B CA 1
ATOM 4013 C C . ILE B 1 250 ? -17.138 18.584 17.785 1 93.68 250 ILE B C 1
ATOM 4015 O O . ILE B 1 250 ? -17.189 17.666 16.962 1 93.68 250 ILE B O 1
ATOM 4019 N N . GLN B 1 251 ? -16.413 18.477 18.808 1 94.51 251 GLN B N 1
ATOM 4020 C CA . GLN B 1 251 ? -15.396 17.468 19.082 1 94.51 251 GLN B CA 1
ATOM 4021 C C . GLN B 1 251 ? -16 16.067 19.097 1 94.51 251 GLN B C 1
ATOM 4023 O O . GLN B 1 251 ? -16.998 15.823 19.779 1 94.51 251 GLN B O 1
ATOM 4028 N N . GLY B 1 252 ? -15.372 15.22 18.256 1 91.17 252 GLY B N 1
ATOM 4029 C CA . GLY B 1 252 ? -15.728 13.81 18.253 1 91.17 252 GLY B CA 1
ATOM 4030 C C . GLY B 1 252 ? -17.047 13.528 17.56 1 91.17 252 GLY B C 1
ATOM 4031 O O . GLY B 1 252 ? -17.603 12.436 17.692 1 91.17 252 GLY B O 1
ATOM 4032 N N . ARG B 1 253 ? -17.521 14.502 16.855 1 87.27 253 ARG B N 1
ATOM 4033 C CA . ARG B 1 253 ? -18.826 14.353 16.22 1 87.27 253 ARG B CA 1
ATOM 4034 C C . ARG B 1 253 ? -18.69 14.248 14.705 1 87.27 253 ARG B C 1
ATOM 4036 O O . ARG B 1 253 ? -18.262 15.199 14.048 1 87.27 253 ARG B O 1
ATOM 4043 N N . ALA B 1 254 ? -19.189 13.143 14.158 1 85.19 254 ALA B N 1
ATOM 4044 C CA . ALA B 1 254 ? -19.019 12.839 12.74 1 85.19 254 ALA B CA 1
ATOM 4045 C C . ALA B 1 254 ? -19.762 13.849 11.87 1 85.19 254 ALA B C 1
ATOM 4047 O O . ALA B 1 254 ? -19.321 14.168 10.763 1 85.19 254 ALA B O 1
ATOM 4048 N N . GLU B 1 255 ? -20.883 14.415 12.354 1 85.21 255 GLU B N 1
ATOM 4049 C CA . GLU B 1 255 ? -21.71 15.33 11.573 1 85.21 255 GLU B CA 1
ATOM 4050 C C . GLU B 1 255 ? -20.954 16.616 11.247 1 85.21 255 GLU B C 1
ATOM 4052 O O . GLU B 1 255 ? -21.353 17.367 10.355 1 85.21 255 GLU B O 1
ATOM 4057 N N . TRP B 1 256 ? -19.912 16.827 11.916 1 87.35 256 TRP B N 1
ATOM 4058 C CA . TRP B 1 256 ? -19.159 18.062 11.724 1 87.35 256 TRP B CA 1
ATOM 4059 C C . TRP B 1 256 ? -18.042 17.866 10.704 1 87.35 256 TRP B C 1
ATOM 4061 O O . TRP B 1 256 ? -17.16 18.717 10.57 1 87.35 256 TRP B O 1
ATOM 4071 N N . HIS B 1 257 ? -18.018 16.736 10.025 1 84.91 257 HIS B N 1
ATOM 4072 C CA . HIS B 1 257 ? -17.035 16.516 8.97 1 84.91 257 HIS B CA 1
ATOM 4073 C C . HIS B 1 257 ? -17.115 17.606 7.906 1 84.91 257 HIS B C 1
ATOM 4075 O O . HIS B 1 257 ? -16.087 18.128 7.469 1 84.91 257 HIS B O 1
ATOM 4081 N N . HIS B 1 258 ? -18.294 17.997 7.465 1 85.37 258 HIS B N 1
ATOM 4082 C CA . HIS B 1 258 ? -18.475 19.04 6.461 1 85.37 258 HIS B CA 1
ATOM 4083 C C . HIS B 1 258 ? -19.505 20.069 6.916 1 85.37 258 HIS B C 1
ATOM 4085 O O . HIS B 1 258 ? -20.27 20.59 6.101 1 85.37 258 HIS B O 1
ATOM 4091 N N . ARG B 1 259 ? -19.603 20.365 8.186 1 86.93 259 ARG B N 1
ATOM 4092 C CA . ARG B 1 259 ? -20.51 21.348 8.768 1 86.93 259 ARG B CA 1
ATOM 4093 C C . ARG B 1 259 ? -19.748 22.577 9.252 1 86.93 259 ARG B C 1
ATOM 4095 O O . ARG B 1 259 ? -18.557 22.494 9.562 1 86.93 259 ARG B O 1
ATOM 4102 N N . VAL B 1 260 ? -20.47 23.725 9.182 1 93.11 260 VAL B N 1
ATOM 4103 C CA . VAL B 1 260 ? -19.887 24.977 9.653 1 93.11 260 VAL B CA 1
ATOM 4104 C C . VAL B 1 260 ? -20.768 25.578 10.745 1 93.11 260 VAL B C 1
ATOM 4106 O O . VAL B 1 260 ? -21.988 25.399 10.736 1 93.11 260 VAL B O 1
ATOM 4109 N N . PRO B 1 261 ? -20.133 26.208 11.706 1 93.77 261 PRO B N 1
ATOM 4110 C CA . PRO B 1 261 ? -20.937 26.85 12.749 1 93.77 261 PRO B CA 1
ATOM 4111 C C . PRO B 1 261 ? -21.803 27.986 12.211 1 93.77 261 PRO B C 1
ATOM 4113 O O . PRO B 1 261 ? -21.389 28.704 11.298 1 93.77 261 PRO B O 1
ATOM 4116 N N . LYS B 1 262 ? -22.994 28.156 12.819 1 93.94 262 LYS B N 1
ATOM 4117 C CA . LYS B 1 262 ? -23.931 29.201 12.417 1 93.94 262 LYS B CA 1
ATOM 4118 C C . LYS B 1 262 ? -24.54 29.891 13.634 1 93.94 262 LYS B C 1
ATOM 4120 O O . LYS B 1 262 ? -24.742 29.261 14.675 1 93.94 262 LYS B O 1
ATOM 4125 N N . GLY B 1 263 ? -24.756 31.212 13.421 1 93.06 263 GLY B N 1
ATOM 4126 C CA . GLY B 1 263 ? -25.488 31.961 14.43 1 93.06 263 GLY B CA 1
ATOM 4127 C C . GLY B 1 263 ? -24.89 31.837 15.818 1 93.06 263 GLY B C 1
ATOM 4128 O O . GLY B 1 263 ? -23.717 32.157 16.025 1 93.06 263 GLY B O 1
ATOM 4129 N N . GLU B 1 264 ? -25.682 31.241 16.676 1 95.32 264 GLU B N 1
ATOM 4130 C CA . GLU B 1 264 ? -25.32 31.132 18.085 1 95.32 264 GLU B CA 1
ATOM 4131 C C . GLU B 1 264 ? -24.145 30.178 18.281 1 95.32 264 GLU B C 1
ATOM 4133 O O . GLU B 1 264 ? -23.386 30.309 19.244 1 95.32 264 GLU B O 1
ATOM 4138 N N . GLU B 1 265 ? -24.022 29.272 17.38 1 95.2 265 GLU B N 1
ATOM 4139 C CA . GLU B 1 265 ? -22.923 28.316 17.475 1 95.2 265 GLU B CA 1
ATOM 4140 C C . GLU B 1 265 ? -21.571 29.018 17.389 1 95.2 265 GLU B C 1
ATOM 4142 O O . GLU B 1 265 ? -20.602 28.588 18.017 1 95.2 265 GLU B O 1
ATOM 4147 N N . ILE B 1 266 ? -21.539 30.076 16.585 1 96.96 266 ILE B N 1
ATOM 4148 C CA . ILE B 1 266 ? -20.304 30.839 16.442 1 96.96 266 ILE B CA 1
ATOM 4149 C C . ILE B 1 266 ? -19.934 31.478 17.779 1 96.96 266 ILE B C 1
ATOM 4151 O O . ILE B 1 266 ? -18.799 31.348 18.243 1 96.96 266 ILE B O 1
ATOM 4155 N N . ALA B 1 267 ? -20.885 32.075 18.366 1 96.63 267 ALA B N 1
ATOM 4156 C CA . ALA B 1 267 ? -20.659 32.743 19.645 1 96.63 267 ALA B CA 1
ATOM 4157 C C . ALA B 1 267 ? -20.24 31.743 20.72 1 96.63 267 ALA B C 1
ATOM 4159 O O . ALA B 1 267 ? -19.347 32.024 21.522 1 96.63 267 ALA B O 1
ATOM 4160 N N . LEU B 1 268 ? -20.899 30.695 20.726 1 96.67 268 LEU B N 1
ATOM 4161 C CA . LEU B 1 268 ? -20.598 29.658 21.707 1 96.67 268 LEU B CA 1
ATOM 4162 C C . LEU B 1 268 ? -19.173 29.144 21.535 1 96.67 268 LEU B C 1
ATOM 4164 O O . LEU B 1 268 ? -18.448 28.971 22.518 1 96.67 268 LEU B O 1
ATOM 4168 N N . ALA B 1 269 ? -18.805 28.823 20.306 1 96.99 269 ALA B N 1
ATOM 4169 C CA . ALA B 1 269 ? -17.454 28.347 20.023 1 96.99 269 ALA B CA 1
ATOM 4170 C C . ALA B 1 269 ? -16.409 29.373 20.453 1 96.99 269 ALA B C 1
ATOM 4172 O O . ALA B 1 269 ? -15.41 29.024 21.085 1 96.99 269 ALA B O 1
ATOM 4173 N N . LEU B 1 270 ? -16.658 30.676 20.124 1 97.1 270 LEU B N 1
ATOM 4174 C CA . LEU B 1 270 ? -15.704 31.735 20.435 1 97.1 270 LEU B CA 1
ATOM 4175 C C . LEU B 1 270 ? -15.6 31.948 21.941 1 97.1 270 LEU B C 1
ATOM 4177 O O . LEU B 1 270 ? -14.529 32.282 22.453 1 97.1 270 LEU B O 1
ATOM 4181 N N . GLU B 1 271 ? -16.692 31.725 22.614 1 96.64 271 GLU B N 1
ATOM 4182 C CA . GLU B 1 271 ? -16.674 31.813 24.071 1 96.64 271 GLU B CA 1
ATOM 4183 C C . GLU B 1 271 ? -15.795 30.724 24.679 1 96.64 271 GLU B C 1
ATOM 4185 O O . GLU B 1 271 ? -15.025 30.986 25.605 1 96.64 271 GLU B O 1
ATOM 4190 N N . GLU B 1 272 ? -15.855 29.549 24.162 1 96.16 272 GLU B N 1
ATOM 4191 C CA . GLU B 1 272 ? -15.042 28.44 24.655 1 96.16 272 GLU B CA 1
ATOM 4192 C C . GLU B 1 272 ? -13.563 28.662 24.352 1 96.16 272 GLU B C 1
ATOM 4194 O O . GLU B 1 272 ? -12.695 28.151 25.062 1 96.16 272 GLU B O 1
ATOM 4199 N N . LEU B 1 273 ? -13.26 29.441 23.354 1 96.28 273 LEU B N 1
ATOM 4200 C CA . LEU B 1 273 ? -11.891 29.618 22.884 1 96.28 273 LEU B CA 1
ATOM 4201 C C . LEU B 1 273 ? -11.308 30.933 23.389 1 96.28 273 LEU B C 1
ATOM 4203 O O . LEU B 1 273 ? -10.229 31.346 22.956 1 96.28 273 LEU B O 1
ATOM 4207 N N . LYS B 1 274 ? -12.021 31.581 24.251 1 93.09 274 LYS B N 1
ATOM 4208 C CA . LYS B 1 274 ? -11.557 32.857 24.788 1 93.09 274 LYS B CA 1
ATOM 4209 C C . LYS B 1 274 ? -10.294 32.674 25.625 1 93.09 274 LYS B C 1
ATOM 4211 O O . LYS B 1 274 ? -10.118 31.643 26.276 1 93.09 274 LYS B O 1
ATOM 4216 N N . ASP B 1 275 ? -9.44 33.67 25.512 1 86.54 275 ASP B N 1
ATOM 4217 C CA . ASP B 1 275 ? -8.239 33.642 26.34 1 86.54 275 ASP B CA 1
ATOM 4218 C C . ASP B 1 275 ? -8.584 33.833 27.816 1 86.54 275 ASP B C 1
ATOM 4220 O O . ASP B 1 275 ? -9.524 34.558 28.149 1 86.54 275 ASP B O 1
ATOM 4224 N N . GLU B 1 276 ? -8.202 32.984 28.812 1 66.39 276 GLU B N 1
ATOM 4225 C CA . GLU B 1 276 ? -8.417 33.269 30.227 1 66.39 276 GLU B CA 1
ATOM 4226 C C . GLU B 1 276 ? -7.634 34.503 30.666 1 66.39 276 GLU B C 1
ATOM 4228 O O . GLU B 1 276 ? -6.591 34.82 30.091 1 66.39 276 GLU B O 1
#

Foldseek 3Di:
DQPAQDDLVVLVLVLLVLLLLLQVLQQLAPQGAQNQLLNFQSLVLSLARRRNWQDALVCLPPPQTAAEAEQVFQNCSNVVSSCCVRPNDPPVLSNCACPVVRLHRSGFDPVSGGRHDDTHDDQQPGLLVLLVSLLVCVVVVHPYAYEYEHEPLSVVDCSNLVSLLSQQVQLRQSYEYEYSYQQADQQGGSCVVPNCPPVQVSSVVSRAAEAEFQSPRNVRSNVDSVPRDSDSHHYYYYHHTWRNPQAVVGTNDRVSRRHHDDDVRSVNSSVSSDDD/DQPAQDDLVVLVLVLLVLLLLLQVLQQLAPQHAQNQLLNFQSLVLSLARRRNWQDALVCLPPPQTAAEAEQVFQNCSNVVSSCCVRPNDPPVLSNCACPVVRLHRSGDDPVSGGRHDDTHDDQQPGLLVLLVSLLVCVVVVHPYAYEYEHEPLSVVDCSNLVSLLSQQVQLRQSYEYEYSYQQADQQGGSCVVPNCPPVQVSSVVSRAAEAEFQSPRNVRSNVDSVPRDRDSHHYYYYHHTWRNPQAVVGTNDRVSRRHHDDDVRSVNSSVSSDDD

Secondary structure (DSSP, 8-state):
--S----HHHHHHHHHHHHHHHHHHHHT-TT---HHHHHHTHHHHHHIIIII-S--TT-TT-TTS-EEEE-SGGGHHHHHHHHHHTTSS-GGGGGGTTSTT-SS-SS--TTTSTT--S---STT-HHHHHHHHHHHHHHTT----EEEEEETGGGGSHHHHHHHHHHHHTT-TTEEEEEEE--EETTEEHHHHS----HHHHHHHTT-EEEEEETT-HHHHHHHHHT---SSS-EEEEEE--TTTT-TTTTT-GGGGS----THHHHHHHHHT---/--S----HHHHHHHHHHHHHHHHHHHHT-TT---HHHHHHTHHHHHHIIIII-S--TT-TT-TTS-EEEE-SGGGHHHHHHHHHHTTSS-GGGGGGTTSTT-SS-SS--TTTSTT--S---STT-HHHHHHHHHHHHHHTT----EEEEEETGGGGSHHHHHHHHHHHHTT-TTEEEEEEE--EETTEEHHHHS----HHHHHHHTT-EEEEEETT-HHHHHHHHHT---SSS-EEEEEE--TTTT-TTTTT-GGGGS----THHHHHHHHHT---

InterPro domains:
  IPR005474 Transketolase, N-terminal [PF00456] (28-269)
  IPR005474 Transketolase, N-terminal [cd02012] (16-270)
  IPR029061 Thiamin diphosphate-binding fold [SSF52518] (3-273)

Radius of gyration: 27.67 Å; Cα contacts (8 Å, |Δi|>4): 1250; chains: 2; bounding box: 49×82×64 Å

Organism: Pectobacterium atrosepticum (strain SCRI 1043 / ATCC BAA-672) (NCBI:txid218491)